Protein AF-0000000085120438 (afdb_homodimer)

Foldseek 3Di:
DAQAAADEDDPVNLLVLLLQQLVVCVVVVHQFQAEEEEPPQRVVSRVSSCVNRVHDHYHYWYKDWDQDVVPSDTAIDTDPDDAAAQDVTAYEYEGAEAAQNRSVVNVQVCCCVGRNHPHYFYEYQEYAPCRYPDDGPTYRYYDPDDYHYDYPVCLQVVLLVLLLVLQVCCCVPVVDFKDALVRSQVVSCRNHVDRSDPVSSVVSLVVCVVVVQWDDDPRMIGGDD/DAQAEADEDDPVNLLVLLLQQLVVCVVVVHQFQAEEEEPPQRVVSRVSSCVNRVHDHYHYWYKDWDQDVVPSDTAIDTDPDDAAAQDVTAYEYEGAEAAQNRSVVNVQVCCCVGRNHPHYFYEYQEYAPCRYPDDGPTYRYYDPDDYHYDYPVCLQVVLLVLLLVLQVCCCVPVVDFKDALVRSQVVSCRNHVDRSDPVSSVVSLVVCVVVVQWDDDPRMIGGDD

Sequence (450 aa):
MPRVPVKLVTWDEIVEWAYGLAKKIREDGYKPTVIIAVARGGYVPARLLCDFLGVENLLSIQSQHWVAAAQASEKAILKFPYHVDLSGHRALIVDDIVDTGETLMLAKEFVQREWKPDELKVAALQWISTVAKFKPDYYYIEVREWVWFQYPWTRLEDTMQFIKRMMEEAAREEGKREWTYDEIKKKFVEWYGVDVGDLYYREALLMLEERGIVERKDNVYVYKGMPRVPVKLVTWDEIVEWAYGLAKKIREDGYKPTVIIAVARGGYVPARLLCDFLGVENLLSIQSQHWVAAAQASEKAILKFPYHVDLSGHRALIVDDIVDTGETLMLAKEFVQREWKPDELKVAALQWISTVAKFKPDYYYIEVREWVWFQYPWTRLEDTMQFIKRMMEEAAREEGKREWTYDEIKKKFVEWYGVDVGDLYYREALLMLEERGIVERKDNVYVYKG

Solvent-accessible surface area (backbone atoms only — not comparable to full-atom values): 23636 Å² total; per-residue (Å²): 125,44,77,44,51,46,45,80,46,48,69,70,54,52,53,50,39,34,50,52,31,38,48,54,42,50,75,72,67,57,73,56,52,31,38,32,14,34,34,71,61,1,33,53,50,36,44,38,32,25,32,73,64,70,32,83,41,56,51,63,47,30,56,41,78,43,70,39,78,90,68,75,42,75,43,68,43,72,48,83,72,66,62,46,84,31,66,87,28,28,34,33,38,24,33,40,63,33,48,58,25,56,60,61,52,53,51,50,53,48,41,52,71,64,24,37,41,74,37,79,46,37,34,24,42,29,34,28,67,80,64,28,79,48,80,59,81,40,58,53,40,81,38,77,70,90,59,46,73,41,41,75,57,40,43,39,52,50,45,29,52,50,51,50,50,54,47,51,48,36,33,72,75,71,64,45,43,75,35,42,68,67,54,50,53,53,50,44,30,51,37,29,60,50,83,85,50,70,69,40,56,53,52,20,51,50,53,34,35,75,69,58,36,29,45,82,53,97,78,29,40,33,57,60,111,125,43,77,43,51,47,44,81,47,49,70,68,53,52,54,50,38,33,50,52,32,39,50,55,40,51,75,70,67,59,74,56,53,29,37,32,15,33,34,69,61,1,33,54,50,37,43,39,32,25,33,73,66,72,34,83,42,53,53,63,47,31,56,41,77,43,70,40,80,89,68,75,41,75,43,69,43,72,48,79,73,66,63,46,85,31,66,88,27,29,34,32,38,24,32,44,63,32,49,57,24,56,61,58,52,52,51,50,54,48,42,52,72,64,22,37,40,74,36,80,46,37,35,25,42,28,33,30,68,78,64,27,82,50,81,60,80,40,61,54,41,82,37,77,69,89,57,45,75,42,42,76,59,40,43,39,53,50,44,30,52,50,51,49,50,51,47,51,49,37,31,72,74,70,63,46,42,74,34,42,69,66,54,50,52,54,51,44,30,51,38,30,60,48,82,85,50,69,67,38,55,54,52,19,51,51,51,33,35,75,69,58,37,30,44,83,53,99,78,27,39,33,59,60,112

Organism: Pyrolobus fumarii (strain DSM 11204 / 1A) (NCBI:txid694429)

pLDDT: mean 95.2, std 8.47, range [50.88, 98.94]

Structure (mmCIF, N/CA/C/O backbone):
data_AF-0000000085120438-model_v1
#
loop_
_entity.id
_entity.type
_entity.pdbx_description
1 polymer Phosphoribosyltransferase
#
loop_
_atom_site.group_PDB
_atom_site.id
_atom_site.type_symbol
_atom_site.label_atom_id
_atom_site.label_alt_id
_atom_site.label_comp_id
_atom_site.label_asym_id
_atom_site.label_entity_id
_atom_site.label_seq_id
_atom_site.pdbx_PDB_ins_code
_atom_site.Cartn_x
_atom_site.Cartn_y
_atom_site.Cartn_z
_atom_site.occupancy
_atom_site.B_iso_or_equiv
_atom_site.auth_seq_id
_atom_site.auth_comp_id
_atom_site.auth_asym_id
_atom_site.auth_atom_id
_atom_site.pdbx_PDB_model_num
ATOM 1 N N . MET A 1 1 ? 19.469 -27.859 4.5 1 80.62 1 MET A N 1
ATOM 2 C CA . MET A 1 1 ? 19.359 -26.5 3.992 1 80.62 1 MET A CA 1
ATOM 3 C C . MET A 1 1 ? 18.172 -26.375 3.045 1 80.62 1 MET A C 1
ATOM 5 O O . MET A 1 1 ? 17.828 -27.328 2.342 1 80.62 1 MET A O 1
ATOM 9 N N . PRO A 1 2 ? 17.5 -25.25 3.172 1 85.62 2 PRO A N 1
ATOM 10 C CA . PRO A 1 2 ? 16.359 -25.109 2.248 1 85.62 2 PRO A CA 1
ATOM 11 C C . PRO A 1 2 ? 16.797 -25.172 0.783 1 85.62 2 PRO A C 1
ATOM 13 O O . PRO A 1 2 ? 17.891 -24.75 0.438 1 85.62 2 PRO A O 1
ATOM 16 N N . ARG A 1 3 ? 16 -25.75 0.005 1 90.19 3 ARG A N 1
ATOM 17 C CA . ARG A 1 3 ? 16.25 -25.844 -1.429 1 90.19 3 ARG A CA 1
ATOM 18 C C . ARG A 1 3 ? 16.234 -24.469 -2.084 1 90.19 3 ARG A C 1
ATOM 20 O O . ARG A 1 3 ? 17.062 -24.188 -2.959 1 90.19 3 ARG A O 1
ATOM 27 N N . VAL A 1 4 ? 15.328 -23.656 -1.679 1 93.06 4 VAL A N 1
ATOM 28 C CA . VAL A 1 4 ? 15.18 -22.266 -2.105 1 93.06 4 VAL A CA 1
ATOM 29 C C . VAL A 1 4 ? 15.18 -21.344 -0.884 1 93.06 4 VAL A C 1
ATOM 31 O O . VAL A 1 4 ? 14.219 -21.328 -0.117 1 93.06 4 VAL A O 1
ATOM 34 N N . PRO A 1 5 ? 16.203 -20.641 -0.793 1 93.88 5 PRO A N 1
ATOM 35 C CA . PRO A 1 5 ? 16.234 -19.75 0.364 1 93.88 5 PRO A CA 1
ATOM 36 C C . PRO A 1 5 ? 15.195 -18.625 0.286 1 93.88 5 PRO A C 1
ATOM 38 O O . PRO A 1 5 ? 15.133 -17.906 -0.708 1 93.88 5 PRO A O 1
ATOM 41 N N . VAL A 1 6 ? 14.359 -18.562 1.356 1 97 6 VAL A N 1
ATOM 42 C CA . VAL A 1 6 ? 13.312 -17.547 1.406 1 97 6 VAL A CA 1
ATOM 43 C C . VAL A 1 6 ? 13.438 -16.734 2.691 1 97 6 VAL A C 1
ATOM 45 O O . VAL A 1 6 ? 13.695 -17.281 3.762 1 97 6 VAL A O 1
ATOM 48 N N . LYS A 1 7 ? 13.32 -15.438 2.576 1 97.06 7 LYS A N 1
ATOM 49 C CA . LYS A 1 7 ? 13.211 -14.547 3.723 1 97.06 7 LYS A CA 1
ATOM 50 C C . LYS A 1 7 ? 11.805 -13.953 3.824 1 97.06 7 LYS A C 1
ATOM 52 O O . LYS A 1 7 ? 11.328 -13.312 2.887 1 97.06 7 LYS A O 1
ATOM 57 N N . LEU A 1 8 ? 11.156 -14.188 4.938 1 97.56 8 LEU A N 1
ATOM 58 C CA . LEU A 1 8 ? 9.883 -13.523 5.211 1 97.56 8 LEU A CA 1
ATOM 59 C C . LEU A 1 8 ? 10.102 -12.086 5.664 1 97.56 8 LEU A C 1
ATOM 61 O O . LEU A 1 8 ? 10.656 -11.852 6.742 1 97.56 8 LEU A O 1
ATOM 65 N N . VAL A 1 9 ? 9.648 -11.203 4.848 1 98.44 9 VAL A N 1
ATOM 66 C CA . VAL A 1 9 ? 9.781 -9.789 5.188 1 98.44 9 VAL A CA 1
ATOM 67 C C . VAL A 1 9 ? 8.625 -9.367 6.094 1 98.44 9 VAL A C 1
ATOM 69 O O . VAL A 1 9 ? 7.469 -9.695 5.828 1 98.44 9 VAL A O 1
ATOM 72 N N . THR A 1 10 ? 8.898 -8.688 7.191 1 98.31 10 THR A N 1
ATOM 73 C CA . THR A 1 10 ? 7.871 -8.258 8.133 1 98.31 10 THR A CA 1
ATOM 74 C C . THR A 1 10 ? 7.398 -6.844 7.812 1 98.31 10 THR A C 1
ATOM 76 O O . THR A 1 10 ? 8.094 -6.094 7.125 1 98.31 10 THR A O 1
ATOM 79 N N . TRP A 1 11 ? 6.273 -6.492 8.312 1 98.62 11 TRP A N 1
ATOM 80 C CA . TRP A 1 11 ? 5.773 -5.129 8.156 1 98.62 11 TRP A CA 1
ATOM 81 C C . TRP A 1 11 ? 6.695 -4.129 8.844 1 98.62 11 TRP A C 1
ATOM 83 O O . TRP A 1 11 ? 6.891 -3.014 8.352 1 98.62 11 TRP A O 1
ATOM 93 N N . ASP A 1 12 ? 7.254 -4.473 10 1 98.12 12 ASP A N 1
ATOM 94 C CA . ASP A 1 12 ? 8.203 -3.604 10.695 1 98.12 12 ASP A CA 1
ATOM 95 C C . ASP A 1 12 ? 9.422 -3.32 9.828 1 98.12 12 ASP A C 1
ATOM 97 O O . ASP A 1 12 ? 9.922 -2.189 9.789 1 98.12 12 ASP A O 1
ATOM 101 N N . GLU A 1 13 ? 9.898 -4.328 9.18 1 98.75 13 GLU A N 1
ATOM 102 C CA . GLU A 1 13 ? 11.016 -4.137 8.266 1 98.75 13 GLU A CA 1
ATOM 103 C C . GLU A 1 13 ? 10.641 -3.199 7.121 1 98.75 13 GLU A C 1
ATOM 105 O O . GLU A 1 13 ? 11.438 -2.344 6.727 1 98.75 13 GLU A O 1
ATOM 110 N N . ILE A 1 14 ? 9.43 -3.365 6.594 1 98.88 14 ILE A N 1
ATOM 111 C CA . ILE A 1 14 ? 8.977 -2.531 5.484 1 98.88 14 ILE A CA 1
ATOM 112 C C . ILE A 1 14 ? 8.969 -1.065 5.914 1 98.88 14 ILE A C 1
ATOM 114 O O . ILE A 1 14 ? 9.422 -0.193 5.168 1 98.88 14 ILE A O 1
ATOM 118 N N . VAL A 1 15 ? 8.469 -0.793 7.07 1 98.75 15 VAL A N 1
ATOM 119 C CA . VAL A 1 15 ? 8.43 0.57 7.59 1 98.75 15 VAL A CA 1
ATOM 120 C C . VAL A 1 15 ? 9.852 1.1 7.762 1 98.75 15 VAL A C 1
ATOM 122 O O . VAL A 1 15 ? 10.156 2.227 7.363 1 98.75 15 VAL A O 1
ATOM 125 N N . GLU A 1 16 ? 10.711 0.287 8.328 1 98.69 16 GLU A N 1
ATOM 126 C CA . GLU A 1 16 ? 12.102 0.668 8.523 1 98.69 16 GLU A CA 1
ATOM 127 C C . GLU A 1 16 ? 12.781 0.971 7.195 1 98.69 16 GLU A C 1
ATOM 129 O O . GLU A 1 16 ? 13.484 1.976 7.062 1 98.69 16 GLU A O 1
ATOM 134 N N . TRP A 1 17 ? 12.594 0.074 6.238 1 98.88 17 TRP A N 1
ATOM 135 C CA . TRP A 1 17 ? 13.227 0.241 4.934 1 98.88 17 TRP A CA 1
ATOM 136 C C . TRP A 1 17 ? 12.711 1.492 4.234 1 98.88 17 TRP A C 1
ATOM 138 O O . TRP A 1 17 ? 13.484 2.25 3.648 1 98.88 17 TRP A O 1
ATOM 148 N N . ALA A 1 18 ? 11.398 1.72 4.258 1 98.94 18 ALA A N 1
ATOM 149 C CA . ALA A 1 18 ? 10.812 2.9 3.635 1 98.94 18 ALA A CA 1
ATOM 150 C C . ALA A 1 18 ? 11.328 4.18 4.289 1 98.94 18 ALA A C 1
ATOM 152 O O . ALA A 1 18 ? 11.641 5.156 3.6 1 98.94 18 ALA A O 1
ATOM 153 N N . TYR A 1 19 ? 11.391 4.172 5.609 1 98.88 19 TYR A N 1
ATOM 154 C CA . TYR A 1 19 ? 11.922 5.324 6.332 1 98.88 19 TYR A CA 1
ATOM 155 C C . TYR A 1 19 ? 13.375 5.578 5.969 1 98.88 19 TYR A C 1
ATOM 157 O O . TYR A 1 19 ? 13.773 6.719 5.727 1 98.88 19 TYR A O 1
ATOM 165 N N . GLY A 1 20 ? 14.156 4.5 6.012 1 98.88 20 GLY A N 1
ATOM 166 C CA . GLY A 1 20 ? 15.547 4.633 5.609 1 98.88 20 GLY A CA 1
ATOM 167 C C . GLY A 1 20 ? 15.711 5.184 4.203 1 98.88 20 GLY A C 1
ATOM 168 O O . GLY A 1 20 ? 16.562 6.039 3.965 1 98.88 20 GLY A O 1
ATOM 169 N N . LEU A 1 21 ? 14.938 4.711 3.281 1 98.94 21 LEU A N 1
ATOM 170 C CA . LEU A 1 21 ? 14.969 5.18 1.901 1 98.94 21 LEU A CA 1
ATOM 171 C C . LEU A 1 21 ? 14.594 6.656 1.825 1 98.94 21 LEU A C 1
ATOM 173 O O . LEU A 1 21 ? 15.227 7.43 1.104 1 98.94 21 LEU A O 1
ATOM 177 N N . ALA A 1 22 ? 13.555 7.051 2.525 1 98.88 22 ALA A N 1
ATOM 178 C CA . ALA A 1 22 ? 13.141 8.453 2.576 1 98.88 22 ALA A CA 1
ATOM 179 C C . ALA A 1 22 ? 14.273 9.344 3.064 1 98.88 22 ALA A C 1
ATOM 181 O O . ALA A 1 22 ? 14.492 10.43 2.525 1 98.88 22 ALA A O 1
ATOM 182 N N . LYS A 1 23 ? 14.953 8.906 4.062 1 98.56 23 LYS A N 1
ATOM 183 C CA . LYS A 1 23 ? 16.078 9.664 4.602 1 98.56 23 LYS A CA 1
ATOM 184 C C . LYS A 1 23 ? 17.172 9.859 3.551 1 98.56 23 LYS A C 1
ATOM 186 O O . LYS A 1 23 ? 17.719 10.953 3.414 1 98.56 23 LYS A O 1
ATOM 191 N N . LYS A 1 24 ? 17.453 8.789 2.83 1 98.81 24 LYS A N 1
ATOM 192 C CA . LYS A 1 24 ? 18.453 8.883 1.766 1 98.81 24 LYS A CA 1
ATOM 193 C C . LYS A 1 24 ? 18.047 9.914 0.721 1 98.81 24 LYS A C 1
ATOM 195 O O . LYS A 1 24 ? 18.875 10.695 0.256 1 98.81 24 LYS A O 1
ATOM 200 N N . ILE A 1 25 ? 16.812 9.922 0.342 1 98.81 25 ILE A N 1
ATOM 201 C CA . ILE A 1 25 ? 16.297 10.844 -0.657 1 98.81 25 ILE A CA 1
ATOM 202 C C . ILE A 1 25 ? 16.406 12.281 -0.139 1 98.81 25 ILE A C 1
ATOM 204 O O . ILE A 1 25 ? 16.875 13.172 -0.85 1 98.81 25 ILE A O 1
ATOM 208 N N . ARG A 1 26 ? 16.031 12.477 1.076 1 97.56 26 ARG A N 1
ATOM 209 C CA . ARG A 1 26 ? 16.094 13.797 1.7 1 97.56 26 ARG A CA 1
ATOM 210 C C . ARG A 1 26 ? 17.531 14.297 1.781 1 97.56 26 ARG A C 1
ATOM 212 O O . ARG A 1 26 ? 17.812 15.469 1.513 1 97.56 26 ARG A O 1
ATOM 219 N N . GLU A 1 27 ? 18.391 13.453 2.221 1 97.56 27 GLU A N 1
ATOM 220 C CA . GLU A 1 27 ? 19.797 13.82 2.393 1 97.56 27 GLU A CA 1
ATOM 221 C C . GLU A 1 27 ? 20.422 14.211 1.062 1 97.56 27 GLU A C 1
ATOM 223 O O . GLU A 1 27 ? 21.344 15.031 1.026 1 97.56 27 GLU A O 1
ATOM 228 N N . ASP A 1 28 ? 19.922 13.633 0.005 1 98.12 28 ASP A N 1
ATOM 229 C CA . ASP A 1 28 ? 20.406 13.961 -1.33 1 98.12 28 ASP A CA 1
ATOM 230 C C . ASP A 1 28 ? 19.844 15.297 -1.805 1 98.12 28 ASP A C 1
ATOM 232 O O . ASP A 1 28 ? 20.281 15.836 -2.824 1 98.12 28 ASP A O 1
ATOM 236 N N . GLY A 1 29 ? 18.812 15.812 -1.116 1 97.44 29 GLY A N 1
ATOM 237 C CA . GLY A 1 29 ? 18.219 17.094 -1.446 1 97.44 29 GLY A CA 1
ATOM 238 C C . GLY A 1 29 ? 17.109 17 -2.471 1 97.44 29 GLY A C 1
ATOM 239 O O . GLY A 1 29 ? 16.594 18.016 -2.936 1 97.44 29 GLY A O 1
ATOM 240 N N . TYR A 1 30 ? 16.781 15.766 -2.914 1 98.5 30 TYR A N 1
ATOM 241 C CA . TYR A 1 30 ? 15.688 15.602 -3.859 1 98.5 30 TYR A CA 1
ATOM 242 C C . TYR A 1 30 ? 14.336 15.758 -3.164 1 98.5 30 TYR A C 1
ATOM 244 O O . TYR A 1 30 ? 14.086 15.133 -2.129 1 98.5 30 TYR A O 1
ATOM 252 N N . LYS A 1 31 ? 13.438 16.547 -3.678 1 98.06 31 LYS A N 1
ATOM 253 C CA . LYS A 1 31 ? 12.117 16.828 -3.123 1 98.06 31 LYS A CA 1
ATOM 254 C C . LYS A 1 31 ? 11.016 16.531 -4.137 1 98.06 31 LYS A C 1
ATOM 256 O O . LYS A 1 31 ? 10.469 17.438 -4.758 1 98.06 31 LYS A O 1
ATOM 261 N N . PRO A 1 32 ? 10.711 15.297 -4.215 1 98.81 32 PRO A N 1
ATOM 262 C CA . PRO A 1 32 ? 9.664 14.961 -5.18 1 98.81 32 PRO A CA 1
ATOM 263 C C . PRO A 1 32 ? 8.328 15.625 -4.852 1 98.81 32 PRO A C 1
ATOM 265 O O . PRO A 1 32 ? 7.973 15.75 -3.678 1 98.81 32 PRO A O 1
ATOM 268 N N . THR A 1 33 ? 7.574 16 -5.934 1 98.81 33 THR A N 1
ATOM 269 C CA . THR A 1 33 ? 6.238 16.562 -5.754 1 98.81 33 THR A CA 1
ATOM 270 C C . THR A 1 33 ? 5.168 15.547 -6.137 1 98.81 33 THR A C 1
ATOM 272 O O . THR A 1 33 ? 3.98 15.758 -5.875 1 98.81 33 THR A O 1
ATOM 275 N N . VAL A 1 34 ? 5.578 14.445 -6.766 1 98.88 34 VAL A N 1
ATOM 276 C CA . VAL A 1 34 ? 4.676 13.352 -7.117 1 98.88 34 VAL A CA 1
ATOM 277 C C . VAL A 1 34 ? 5.426 12.023 -7.043 1 98.88 34 VAL A C 1
ATOM 279 O O . VAL A 1 34 ? 6.59 11.938 -7.441 1 98.88 34 VAL A O 1
ATOM 282 N N . ILE A 1 35 ? 4.836 11.031 -6.453 1 98.94 35 ILE A N 1
ATOM 283 C CA . ILE A 1 35 ? 5.371 9.672 -6.402 1 98.94 35 ILE A CA 1
ATOM 284 C C . ILE A 1 35 ? 4.52 8.75 -7.273 1 98.94 35 ILE A C 1
ATOM 286 O O . ILE A 1 35 ? 3.293 8.859 -7.285 1 98.94 35 ILE A O 1
ATOM 290 N N . ILE A 1 36 ? 5.141 7.91 -8.039 1 98.94 36 ILE A N 1
ATOM 291 C CA . ILE A 1 36 ? 4.496 6.973 -8.945 1 98.94 36 ILE A CA 1
ATOM 292 C C . ILE A 1 36 ? 4.828 5.539 -8.531 1 98.94 36 ILE A C 1
ATOM 294 O O . ILE A 1 36 ? 5.988 5.125 -8.586 1 98.94 36 ILE A O 1
ATOM 298 N N . ALA A 1 37 ? 3.863 4.816 -8.148 1 98.88 37 ALA A N 1
ATOM 299 C CA . ALA A 1 37 ? 4.051 3.43 -7.734 1 98.88 37 ALA A CA 1
ATOM 300 C C . ALA A 1 37 ? 4.043 2.492 -8.938 1 98.88 37 ALA A C 1
ATOM 302 O O . ALA A 1 37 ? 3.16 2.58 -9.797 1 98.88 37 ALA A O 1
ATOM 303 N N . VAL A 1 38 ? 4.969 1.603 -9.008 1 98.38 38 VAL A N 1
ATOM 304 C CA . VAL A 1 38 ? 4.902 0.509 -9.977 1 98.38 38 VAL A CA 1
ATOM 305 C C . VAL A 1 38 ? 3.98 -0.588 -9.453 1 98.38 38 VAL A C 1
ATOM 307 O O . VAL A 1 38 ? 4.207 -1.135 -8.367 1 98.38 38 VAL A O 1
ATOM 310 N N . ALA A 1 39 ? 2.93 -0.792 -10.164 1 98.06 39 ALA A N 1
ATOM 311 C CA . ALA A 1 39 ? 2.012 -1.868 -9.805 1 98.06 39 ALA A CA 1
ATOM 312 C C . ALA A 1 39 ? 2.604 -3.232 -10.148 1 98.06 39 ALA A C 1
ATOM 314 O O . ALA A 1 39 ? 3.131 -3.43 -11.25 1 98.06 39 ALA A O 1
ATOM 315 N N . ARG A 1 40 ? 2.588 -4.125 -9.133 1 97.75 40 ARG A N 1
ATOM 316 C CA . ARG A 1 40 ? 1.819 -3.961 -7.902 1 97.75 40 ARG A CA 1
ATOM 317 C C . ARG A 1 40 ? 2.742 -3.818 -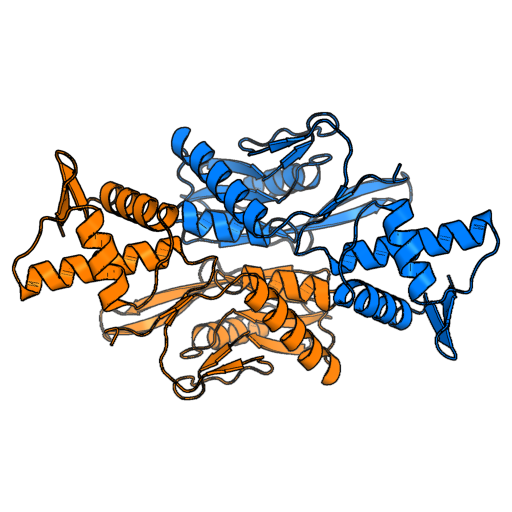6.699 1 97.75 40 ARG A C 1
ATOM 319 O O . ARG A 1 40 ? 2.295 -3.463 -5.605 1 97.75 40 ARG A O 1
ATOM 326 N N . GLY A 1 41 ? 4.039 -4.039 -6.98 1 97.81 41 GLY A N 1
ATOM 327 C CA . GLY A 1 41 ? 4.988 -4.129 -5.879 1 97.81 41 GLY A CA 1
ATOM 328 C C . GLY A 1 41 ? 5.262 -2.791 -5.219 1 97.81 41 GLY A C 1
ATOM 329 O O . GLY A 1 41 ? 5.574 -2.736 -4.027 1 97.81 41 GLY A O 1
ATOM 330 N N . GLY A 1 42 ? 5.113 -1.771 -5.914 1 98.62 42 GLY A N 1
ATOM 331 C CA . GLY A 1 42 ? 5.512 -0.456 -5.438 1 98.62 42 GLY A CA 1
ATOM 332 C C . GLY A 1 42 ? 4.438 0.232 -4.617 1 98.62 42 GLY A C 1
ATOM 333 O O . GLY A 1 42 ? 4.676 1.302 -4.051 1 98.62 42 GLY A O 1
ATOM 334 N N . TYR A 1 43 ? 3.271 -0.345 -4.453 1 98.94 43 TYR A N 1
ATOM 335 C CA . TYR A 1 43 ? 2.135 0.357 -3.867 1 98.94 43 TYR A CA 1
ATOM 336 C C . TYR A 1 43 ? 2.387 0.673 -2.396 1 98.94 43 TYR A C 1
ATOM 338 O O . TYR A 1 43 ? 2.201 1.811 -1.959 1 98.94 43 TYR A O 1
ATOM 346 N N . VAL A 1 44 ? 2.871 -0.305 -1.665 1 98.94 44 VAL A N 1
ATOM 347 C CA . VAL A 1 44 ? 3.047 -0.099 -0.231 1 98.94 44 VAL A CA 1
ATOM 348 C C . VAL A 1 44 ? 4.238 0.823 0.016 1 98.94 44 VAL A C 1
ATOM 350 O O . VAL A 1 44 ? 4.109 1.85 0.687 1 98.94 44 VAL A O 1
ATOM 353 N N . PRO A 1 45 ? 5.41 0.569 -0.623 1 98.94 45 PRO A N 1
ATOM 354 C CA . PRO A 1 45 ? 6.523 1.487 -0.359 1 98.94 45 PRO A CA 1
ATOM 355 C C . PRO A 1 45 ? 6.238 2.908 -0.838 1 98.94 45 PRO A C 1
ATOM 357 O O . PRO A 1 45 ? 6.641 3.875 -0.184 1 98.94 45 PRO A O 1
ATOM 360 N N . ALA A 1 46 ? 5.562 3.062 -1.975 1 98.94 46 ALA A N 1
ATOM 361 C CA . ALA A 1 46 ? 5.242 4.398 -2.465 1 98.94 46 ALA A CA 1
ATOM 362 C C . ALA A 1 46 ? 4.355 5.148 -1.472 1 98.94 46 ALA A C 1
ATOM 364 O O . ALA A 1 46 ? 4.586 6.328 -1.193 1 98.94 46 ALA A O 1
ATOM 365 N N . ARG A 1 47 ? 3.332 4.465 -0.943 1 98.94 47 ARG A N 1
ATOM 366 C CA . ARG A 1 47 ? 2.43 5.113 0.003 1 98.94 47 ARG A CA 1
ATOM 367 C C . ARG A 1 47 ? 3.168 5.52 1.273 1 98.94 47 ARG A C 1
ATOM 369 O O . ARG A 1 47 ? 2.941 6.609 1.808 1 98.94 47 ARG A O 1
ATOM 376 N N . LEU A 1 48 ? 4.031 4.672 1.773 1 98.94 48 LEU A N 1
ATOM 377 C CA . LEU A 1 48 ? 4.805 5 2.967 1 98.94 48 LEU A CA 1
ATOM 378 C C . LEU A 1 48 ? 5.754 6.164 2.697 1 98.94 48 LEU A C 1
ATOM 380 O O . LEU A 1 48 ? 5.926 7.039 3.549 1 98.94 48 LEU A O 1
ATOM 384 N N . LEU A 1 49 ? 6.328 6.172 1.531 1 98.94 49 LEU A N 1
ATOM 385 C CA . LEU A 1 49 ? 7.223 7.273 1.184 1 98.94 49 LEU A CA 1
ATOM 386 C C . LEU A 1 49 ? 6.465 8.594 1.124 1 98.94 49 LEU A C 1
ATOM 388 O O . LEU A 1 49 ? 7.008 9.641 1.469 1 98.94 49 LEU A O 1
ATOM 392 N N . CYS A 1 50 ? 5.23 8.57 0.627 1 98.88 50 CYS A N 1
ATOM 393 C CA . CYS A 1 50 ? 4.414 9.781 0.667 1 98.88 50 CYS A CA 1
ATOM 394 C C . CYS A 1 50 ? 4.352 10.352 2.08 1 98.88 50 CYS A C 1
ATOM 396 O O . CYS A 1 50 ? 4.477 11.562 2.273 1 98.88 50 CYS A O 1
ATOM 398 N N . ASP A 1 51 ? 4.168 9.477 3.02 1 98.75 51 ASP A N 1
ATOM 399 C CA . ASP A 1 51 ? 4.066 9.906 4.41 1 98.75 51 ASP A CA 1
ATOM 400 C C . ASP A 1 51 ? 5.391 10.477 4.91 1 98.75 51 ASP A C 1
ATOM 402 O O . ASP A 1 51 ? 5.441 11.602 5.406 1 98.75 51 ASP A O 1
ATOM 406 N N . PHE A 1 52 ? 6.453 9.805 4.656 1 98.81 52 PHE A N 1
ATOM 407 C CA . PHE A 1 52 ? 7.75 10.141 5.234 1 98.81 52 PHE A CA 1
ATOM 408 C C . PHE A 1 52 ? 8.352 11.359 4.543 1 98.81 52 PHE A C 1
ATOM 410 O O . PHE A 1 52 ? 9.125 12.109 5.145 1 98.81 52 PHE A O 1
ATOM 417 N N . LEU A 1 53 ? 7.941 11.594 3.256 1 98.62 53 LEU A N 1
ATOM 418 C CA . LEU A 1 53 ? 8.523 12.695 2.502 1 98.62 53 LEU A CA 1
ATOM 419 C C . LEU A 1 53 ? 7.551 13.867 2.418 1 98.62 53 LEU A C 1
ATOM 421 O O . LEU A 1 53 ? 7.898 14.93 1.894 1 98.62 53 LEU A O 1
ATOM 425 N N . GLY A 1 54 ? 6.316 13.68 2.879 1 97.62 54 GLY A N 1
ATOM 426 C CA . GLY A 1 54 ? 5.324 14.742 2.838 1 97.62 54 GLY A CA 1
ATOM 427 C C . GLY A 1 54 ? 4.816 15.031 1.438 1 97.62 54 GLY A C 1
ATOM 428 O O . GLY A 1 54 ? 4.605 16.188 1.071 1 97.62 54 GLY A O 1
ATOM 429 N N . VAL A 1 55 ? 4.684 13.977 0.631 1 98.31 55 VAL A N 1
ATOM 430 C CA . VAL A 1 55 ? 4.238 14.133 -0.75 1 98.31 55 VAL A CA 1
ATOM 431 C C . VAL A 1 55 ? 2.748 13.812 -0.851 1 98.31 55 VAL A C 1
ATOM 433 O O . VAL A 1 55 ? 2.299 12.766 -0.387 1 98.31 55 VAL A O 1
ATOM 436 N N . GLU A 1 56 ? 1.999 14.68 -1.454 1 97.12 56 GLU A N 1
ATOM 437 C CA . GLU A 1 56 ? 0.549 14.531 -1.531 1 97.12 56 GLU A CA 1
ATOM 438 C C . GLU A 1 56 ? 0.139 13.766 -2.787 1 97.12 56 GLU A C 1
ATOM 440 O O . GLU A 1 56 ? -0.845 13.023 -2.773 1 97.12 56 GLU A O 1
ATOM 445 N N . ASN A 1 57 ? 0.852 13.969 -3.889 1 98.5 57 ASN A N 1
ATOM 446 C CA . ASN A 1 57 ? 0.479 13.375 -5.168 1 98.5 57 ASN A CA 1
ATOM 447 C C . ASN A 1 57 ? 1.025 11.961 -5.312 1 98.5 57 ASN A C 1
ATOM 449 O O . ASN A 1 57 ? 2.232 11.742 -5.191 1 98.5 57 ASN A O 1
ATOM 453 N N . LEU A 1 58 ? 0.122 11.039 -5.535 1 98.81 58 LEU A N 1
ATOM 454 C CA . LEU A 1 58 ? 0.458 9.625 -5.664 1 98.81 58 LEU A CA 1
ATOM 455 C C . LEU A 1 58 ? -0.261 9 -6.855 1 98.81 58 LEU A C 1
ATOM 457 O O . LEU A 1 58 ? -1.493 8.992 -6.906 1 98.81 58 LEU A O 1
ATOM 461 N N . LEU A 1 59 ? 0.459 8.531 -7.82 1 98.75 59 LEU A N 1
ATOM 462 C CA . LEU A 1 59 ? -0.009 7.867 -9.031 1 98.75 59 LEU A CA 1
ATOM 463 C C . LEU A 1 59 ? 0.567 6.461 -9.141 1 98.75 59 LEU A C 1
ATOM 465 O O . LEU A 1 59 ? 1.312 6.023 -8.266 1 98.75 59 LEU A O 1
ATOM 469 N N . SER A 1 60 ? 0.141 5.742 -10.188 1 98.75 60 SER A N 1
ATOM 470 C CA . SER A 1 60 ? 0.694 4.414 -10.422 1 98.75 60 SER A CA 1
ATOM 471 C C . SER A 1 60 ? 0.819 4.121 -11.914 1 98.75 60 SER A C 1
ATOM 473 O O . SER A 1 60 ? 0.217 4.809 -12.734 1 98.75 60 SER A O 1
ATOM 475 N N . ILE A 1 61 ? 1.634 3.188 -12.188 1 98.19 61 ILE A N 1
ATOM 476 C CA . ILE A 1 61 ? 1.754 2.596 -13.516 1 98.19 61 ILE A CA 1
ATOM 477 C C . ILE A 1 61 ? 1.891 1.08 -13.391 1 98.19 61 ILE A C 1
ATOM 479 O O . ILE A 1 61 ? 2.539 0.581 -12.469 1 98.19 61 ILE A O 1
ATOM 483 N N . GLN A 1 62 ? 1.303 0.38 -14.305 1 96.69 62 GLN A N 1
ATOM 484 C CA . GLN A 1 62 ? 1.355 -1.075 -14.203 1 96.69 62 GLN A CA 1
ATOM 485 C C . GLN A 1 62 ? 2.172 -1.679 -15.344 1 96.69 62 GLN A C 1
ATOM 487 O O . GLN A 1 62 ? 1.968 -1.335 -16.5 1 96.69 62 GLN A O 1
ATOM 492 N N . SER A 1 63 ? 3.037 -2.527 -14.883 1 88.12 63 SER A N 1
ATOM 493 C CA . SER A 1 63 ? 3.809 -3.32 -15.836 1 88.12 63 SER A CA 1
ATOM 494 C C . SER A 1 63 ? 3.482 -4.805 -15.711 1 88.12 63 SER A C 1
ATOM 496 O O . SER A 1 63 ? 3.025 -5.258 -14.664 1 88.12 63 SER A O 1
ATOM 498 N N . GLN A 1 64 ? 3.609 -5.492 -16.766 1 83.75 64 GLN A N 1
ATOM 499 C CA . GLN A 1 64 ? 3.42 -6.938 -16.812 1 83.75 64 GLN A CA 1
ATOM 500 C C . GLN A 1 64 ? 4.574 -7.621 -17.531 1 83.75 64 GLN A C 1
ATOM 502 O O . GLN A 1 64 ? 5.215 -7.023 -18.391 1 83.75 64 GLN A O 1
ATOM 507 N N . HIS A 1 65 ? 4.797 -8.836 -16.969 1 78.12 65 HIS A N 1
ATOM 508 C CA . HIS A 1 65 ? 5.805 -9.648 -17.656 1 78.12 65 HIS A CA 1
ATOM 509 C C . HIS A 1 65 ? 5.152 -10.68 -18.578 1 78.12 65 HIS A C 1
ATOM 511 O O . HIS A 1 65 ? 4.152 -11.297 -18.203 1 78.12 65 HIS A O 1
ATOM 517 N N . TRP A 1 66 ? 5.477 -10.711 -19.812 1 65.38 66 TRP A N 1
ATOM 518 C CA . TRP A 1 66 ? 4.965 -11.75 -20.703 1 65.38 66 TRP A CA 1
ATOM 519 C C . TRP A 1 66 ? 6.105 -12.508 -21.375 1 65.38 66 TRP A C 1
ATOM 521 O O . TRP A 1 66 ? 7.176 -11.945 -21.609 1 65.38 66 TRP A O 1
ATOM 531 N N . VAL A 1 67 ? 5.953 -13.828 -21.328 1 56.41 67 VAL A N 1
ATOM 532 C CA . VAL A 1 67 ? 6.934 -14.695 -21.969 1 56.41 67 VAL A CA 1
ATOM 533 C C . VAL A 1 67 ? 6.707 -14.711 -23.484 1 56.41 67 VAL A C 1
ATOM 535 O O . VAL A 1 67 ? 5.613 -15.023 -23.953 1 56.41 67 VAL A O 1
ATOM 538 N N . ALA A 1 68 ? 7.668 -14.062 -24.172 1 53.66 68 ALA A N 1
ATOM 539 C CA . ALA A 1 68 ? 7.582 -14.141 -25.625 1 53.66 68 ALA A CA 1
ATOM 540 C C . ALA A 1 68 ? 7.848 -15.562 -26.125 1 53.66 68 ALA A C 1
ATOM 542 O O . ALA A 1 68 ? 8.844 -16.172 -25.75 1 53.66 68 ALA A O 1
ATOM 543 N N . ALA A 1 69 ? 6.77 -16.203 -26.594 1 53.56 69 ALA A N 1
ATOM 544 C CA . ALA A 1 69 ? 6.832 -17.562 -27.141 1 53.56 69 ALA A CA 1
ATOM 545 C C . ALA A 1 69 ? 8.133 -17.797 -27.906 1 53.56 69 ALA A C 1
ATOM 547 O O . ALA A 1 69 ? 8.773 -18.828 -27.75 1 53.56 69 ALA A O 1
ATOM 548 N N . ALA A 1 70 ? 8.391 -16.969 -28.781 1 52.72 70 ALA A N 1
ATOM 549 C CA . ALA A 1 70 ? 9.445 -17.25 -29.75 1 52.72 70 ALA A CA 1
ATOM 550 C C . ALA A 1 70 ? 10.82 -17.25 -29.078 1 52.72 70 ALA A C 1
ATOM 552 O O . ALA A 1 70 ? 11.719 -18 -29.484 1 52.72 70 ALA A O 1
ATOM 553 N N . GLN A 1 71 ? 10.961 -16.312 -28.109 1 51.12 71 GLN A N 1
ATOM 554 C CA . GLN A 1 71 ? 12.328 -16.188 -27.625 1 51.12 71 GLN A CA 1
ATOM 555 C C . GLN A 1 71 ? 12.422 -16.594 -26.156 1 51.12 71 GLN A C 1
ATOM 557 O O . GLN A 1 71 ? 13.523 -16.766 -25.625 1 51.12 71 GLN A O 1
ATOM 562 N N . ALA A 1 72 ? 11.578 -17.359 -25.641 1 56.28 72 ALA A N 1
ATOM 563 C CA . ALA A 1 72 ? 11.617 -17.844 -24.281 1 56.28 72 ALA A CA 1
ATOM 564 C C . ALA A 1 72 ? 11.953 -16.734 -23.297 1 56.28 72 ALA A C 1
ATOM 566 O O . ALA A 1 72 ? 12.273 -16.984 -22.141 1 56.28 72 ALA A O 1
ATOM 567 N N . SER A 1 73 ? 12.023 -15.383 -23.859 1 60.69 73 SER A N 1
ATOM 568 C CA . SER A 1 73 ? 12.484 -14.336 -22.953 1 60.69 73 SER A CA 1
ATOM 569 C C . SER A 1 73 ? 11.312 -13.57 -22.359 1 60.69 73 SER A C 1
ATOM 571 O O . SER A 1 73 ? 10.312 -13.32 -23.031 1 60.69 73 SER A O 1
ATOM 573 N N . GLU A 1 74 ? 11.414 -13.375 -21.109 1 67.38 74 GLU A N 1
ATOM 574 C CA . GLU A 1 74 ? 10.422 -12.562 -20.406 1 67.38 74 GLU A CA 1
ATOM 575 C C . GLU A 1 74 ? 10.633 -11.078 -20.672 1 67.38 74 GLU A C 1
ATOM 577 O O . GLU A 1 74 ? 11.758 -10.578 -20.562 1 67.38 74 GLU A O 1
ATOM 582 N N . LYS A 1 75 ? 9.664 -10.516 -21.453 1 80 75 LYS A N 1
ATOM 583 C CA . LYS A 1 75 ? 9.727 -9.078 -21.688 1 80 75 LYS A CA 1
ATOM 584 C C . LYS A 1 75 ? 8.664 -8.344 -20.891 1 80 75 LYS A C 1
ATOM 586 O O . LYS A 1 75 ? 7.531 -8.805 -20.766 1 80 75 LYS A O 1
ATOM 591 N N . ALA A 1 76 ? 9.094 -7.16 -20.312 1 85.12 76 ALA A N 1
ATOM 592 C CA . ALA A 1 76 ? 8.172 -6.305 -19.562 1 85.12 76 ALA A CA 1
ATOM 593 C C . ALA A 1 76 ? 7.383 -5.402 -20.516 1 85.12 76 ALA A C 1
ATOM 595 O O . ALA A 1 76 ? 7.945 -4.844 -21.453 1 85.12 76 ALA A O 1
ATOM 596 N N . ILE A 1 77 ? 6.043 -5.348 -20.359 1 89.56 77 ILE A N 1
ATOM 597 C CA . ILE A 1 77 ? 5.195 -4.414 -21.078 1 89.56 77 ILE A CA 1
ATOM 598 C C . ILE A 1 77 ? 4.352 -3.604 -20.094 1 89.56 77 ILE A C 1
ATOM 600 O O . ILE A 1 77 ? 4.16 -4.016 -18.953 1 89.56 77 ILE A O 1
ATOM 604 N N . LEU A 1 78 ? 3.924 -2.43 -20.609 1 92.94 78 LEU A N 1
ATOM 605 C CA . LEU A 1 78 ? 3.012 -1.639 -19.797 1 92.94 78 LEU A CA 1
ATOM 606 C C . LEU A 1 78 ? 1.564 -2.057 -20.047 1 92.94 78 LEU A C 1
ATOM 608 O O . LEU A 1 78 ? 1.136 -2.191 -21.188 1 92.94 78 LEU A O 1
ATOM 612 N N . LYS A 1 79 ? 0.966 -2.316 -19.016 1 94.19 79 LYS A N 1
ATOM 613 C CA . LYS A 1 79 ? -0.464 -2.607 -19.062 1 94.19 79 LYS A CA 1
ATOM 614 C C . LYS A 1 79 ? -1.289 -1.381 -18.688 1 94.19 79 LYS A C 1
ATOM 616 O O . LYS A 1 79 ? -0.951 -0.667 -17.75 1 94.19 79 LYS A O 1
ATOM 621 N N . PHE A 1 80 ? -2.412 -1.028 -19.438 1 95.06 80 PHE A N 1
ATOM 622 C CA . PHE A 1 80 ? -3.303 0.107 -19.219 1 95.06 80 PHE A CA 1
ATOM 623 C C . PHE A 1 80 ? -2.531 1.419 -19.281 1 95.06 80 PHE A C 1
ATOM 625 O O . PHE A 1 80 ? -2.627 2.25 -18.375 1 95.06 80 PHE A O 1
ATOM 632 N N . PRO A 1 81 ? -1.737 1.553 -20.312 1 94.25 81 PRO A N 1
ATOM 633 C CA . PRO A 1 81 ? -1.022 2.83 -20.375 1 94.25 81 PRO A CA 1
ATOM 634 C C . PRO A 1 81 ? -1.964 4.027 -20.453 1 94.25 81 PRO A C 1
ATOM 636 O O . PRO A 1 81 ? -3.004 3.955 -21.125 1 94.25 81 PRO A O 1
ATOM 639 N N . TYR A 1 82 ? -1.638 5.105 -19.75 1 96.94 82 TYR A N 1
ATOM 640 C CA . TYR A 1 82 ? -2.398 6.348 -19.797 1 96.94 82 TYR A CA 1
ATOM 641 C C . TYR A 1 82 ? -1.471 7.559 -19.75 1 96.94 82 TYR A C 1
ATOM 643 O O . TYR A 1 82 ? -0.264 7.414 -19.547 1 96.94 82 TYR A O 1
ATOM 651 N N . HIS A 1 83 ? -2.098 8.711 -20.047 1 96.5 83 HIS A N 1
ATOM 652 C CA . HIS A 1 83 ? -1.305 9.938 -20.078 1 96.5 83 HIS A CA 1
ATOM 653 C C . HIS A 1 83 ? -1.748 10.906 -18.984 1 96.5 83 HIS A C 1
ATOM 655 O O . HIS A 1 83 ? -2.947 11.094 -18.766 1 96.5 83 HIS A O 1
ATOM 661 N N . VAL A 1 84 ? -0.793 11.336 -18.266 1 97.81 84 VAL A N 1
ATOM 662 C CA . VAL A 1 84 ? -0.94 12.492 -17.391 1 97.81 84 VAL A CA 1
ATOM 663 C C . VAL A 1 84 ? 0.163 13.508 -17.672 1 97.81 84 VAL A C 1
ATOM 665 O O . VAL A 1 84 ? 1.271 13.133 -18.062 1 97.81 84 VAL A O 1
ATOM 668 N N . ASP A 1 85 ? -0.142 14.812 -17.5 1 98.12 85 ASP A N 1
ATOM 669 C CA . ASP A 1 85 ? 0.864 15.852 -17.672 1 98.12 85 ASP A CA 1
ATOM 670 C C . ASP A 1 85 ? 1.549 16.172 -16.344 1 98.12 85 ASP A C 1
ATOM 672 O O . ASP A 1 85 ? 0.936 16.766 -15.453 1 98.12 85 ASP A O 1
ATOM 676 N N . LEU A 1 86 ? 2.828 15.883 -16.25 1 98.62 86 LEU A N 1
ATOM 677 C CA . LEU A 1 86 ? 3.564 16.141 -15.016 1 98.62 86 LEU A CA 1
ATOM 678 C C . LEU A 1 86 ? 4.555 17.281 -15.203 1 98.62 86 LEU A C 1
ATOM 680 O O . LEU A 1 86 ? 5.559 17.359 -14.484 1 98.62 86 LEU A O 1
ATOM 684 N N . SER A 1 87 ? 4.293 18.078 -16.219 1 98.44 87 SER A N 1
ATOM 685 C CA . SER A 1 87 ? 5.078 19.312 -16.312 1 98.44 87 SER A CA 1
ATOM 686 C C . SER A 1 87 ? 5.035 20.094 -15 1 98.44 87 SER A C 1
ATOM 688 O O . SER A 1 87 ? 3.971 20.25 -14.406 1 98.44 87 SER A O 1
ATOM 690 N N . GLY A 1 88 ? 6.152 20.531 -14.508 1 98.44 88 GLY A N 1
ATOM 691 C CA . GLY A 1 88 ? 6.211 21.281 -13.266 1 98.44 88 GLY A CA 1
ATOM 692 C C . GLY A 1 88 ? 6.422 20.406 -12.047 1 98.44 88 GLY A C 1
ATOM 693 O O . GLY A 1 88 ? 6.562 20.906 -10.93 1 98.44 88 GLY A O 1
ATOM 694 N N . HIS A 1 89 ? 6.5 19.125 -12.258 1 98.81 89 HIS A N 1
ATOM 695 C CA . HIS A 1 89 ? 6.625 18.203 -11.133 1 98.81 89 HIS A CA 1
ATOM 696 C C . HIS A 1 89 ? 7.988 17.516 -11.125 1 98.81 89 HIS A C 1
ATOM 698 O O . HIS A 1 89 ? 8.578 17.297 -12.188 1 98.81 89 HIS A O 1
ATOM 704 N N . ARG A 1 90 ? 8.516 17.234 -9.977 1 98.88 90 ARG A N 1
ATOM 705 C CA . ARG A 1 90 ? 9.594 16.297 -9.727 1 98.88 90 ARG A CA 1
ATOM 706 C C . ARG A 1 90 ? 9.047 14.93 -9.328 1 98.88 90 ARG A C 1
ATOM 708 O O . ARG A 1 90 ? 8.43 14.789 -8.266 1 98.88 90 ARG A O 1
ATOM 715 N N . ALA A 1 91 ? 9.312 13.977 -10.18 1 98.94 91 ALA A N 1
ATOM 716 C CA . ALA A 1 91 ? 8.648 12.688 -10.008 1 98.94 91 ALA A CA 1
ATOM 717 C C . ALA A 1 91 ? 9.617 11.641 -9.461 1 98.94 91 ALA A C 1
ATOM 719 O O . ALA A 1 91 ? 10.805 11.656 -9.789 1 98.94 91 ALA A O 1
ATOM 720 N N . LEU A 1 92 ? 9.109 10.797 -8.641 1 98.94 92 LEU A N 1
ATOM 721 C CA . LEU A 1 92 ? 9.828 9.648 -8.102 1 98.94 92 LEU A CA 1
ATOM 722 C C . LEU A 1 92 ? 9.055 8.359 -8.383 1 98.94 92 LEU A C 1
ATOM 724 O O . LEU A 1 92 ? 7.961 8.156 -7.852 1 98.94 92 LEU A O 1
ATOM 728 N N . ILE A 1 93 ? 9.594 7.48 -9.203 1 98.94 93 ILE A N 1
ATOM 729 C CA . ILE A 1 93 ? 9.016 6.156 -9.43 1 98.94 93 ILE A CA 1
ATOM 730 C C . ILE A 1 93 ? 9.523 5.188 -8.359 1 98.94 93 ILE A C 1
ATOM 732 O O . ILE A 1 93 ? 10.719 5.152 -8.062 1 98.94 93 ILE A O 1
ATOM 736 N N . VAL A 1 94 ? 8.617 4.359 -7.816 1 98.94 94 VAL A N 1
ATOM 737 C CA . VAL A 1 94 ? 8.984 3.531 -6.672 1 98.94 94 VAL A CA 1
ATOM 738 C C . VAL A 1 94 ? 8.531 2.092 -6.906 1 98.94 94 VAL A C 1
ATOM 740 O O . VAL A 1 94 ? 7.402 1.853 -7.348 1 98.94 94 VAL A O 1
ATOM 743 N N . ASP A 1 95 ? 9.367 1.146 -6.668 1 98.38 95 ASP A N 1
ATOM 744 C CA . ASP A 1 95 ? 9.07 -0.282 -6.613 1 98.38 95 ASP A CA 1
ATOM 745 C C . ASP A 1 95 ? 9.594 -0.902 -5.32 1 98.38 95 ASP A C 1
ATOM 747 O O . ASP A 1 95 ? 10.281 -0.238 -4.539 1 98.38 95 ASP A O 1
ATOM 751 N N . ASP A 1 96 ? 9.227 -2.139 -5.062 1 98.38 96 ASP A N 1
ATOM 752 C CA . ASP A 1 96 ? 9.734 -2.783 -3.854 1 98.38 96 ASP A CA 1
ATOM 753 C C . ASP A 1 96 ? 11.141 -3.34 -4.074 1 98.38 96 ASP A C 1
ATOM 755 O O . ASP A 1 96 ? 12 -3.232 -3.199 1 98.38 96 ASP A O 1
ATOM 759 N N . ILE A 1 97 ? 11.383 -3.922 -5.297 1 97.38 97 ILE A N 1
ATOM 760 C CA . ILE A 1 97 ? 12.672 -4.574 -5.508 1 97.38 97 ILE A CA 1
ATOM 761 C C . ILE A 1 97 ? 13.07 -4.461 -6.977 1 97.38 97 ILE A C 1
ATOM 763 O O . ILE A 1 97 ? 12.234 -4.602 -7.871 1 97.38 97 ILE A O 1
ATOM 767 N N . VAL A 1 98 ? 14.352 -4.125 -7.195 1 96.69 98 VAL A N 1
ATOM 768 C CA . VAL A 1 98 ? 14.961 -4.176 -8.523 1 96.69 98 VAL A CA 1
ATOM 769 C C . VAL A 1 98 ? 15.719 -5.488 -8.688 1 96.69 98 VAL A C 1
ATOM 771 O O . VAL A 1 98 ? 16.828 -5.641 -8.18 1 96.69 98 VAL A O 1
ATOM 774 N N . ASP A 1 99 ? 15.133 -6.355 -9.375 1 93.44 99 ASP A N 1
ATOM 775 C CA . ASP A 1 99 ? 15.812 -7.602 -9.719 1 93.44 99 ASP A CA 1
ATOM 776 C C . ASP A 1 99 ? 16.625 -7.449 -11 1 93.44 99 ASP A C 1
ATOM 778 O O . ASP A 1 99 ? 17.766 -6.988 -10.961 1 93.44 99 ASP A O 1
ATOM 782 N N . THR A 1 100 ? 15.906 -7.664 -12.211 1 90.88 100 THR A N 1
ATOM 783 C CA . THR A 1 100 ? 16.594 -7.395 -13.469 1 90.88 100 THR A CA 1
ATOM 784 C C . THR A 1 100 ? 16.562 -5.906 -13.805 1 90.88 100 THR A C 1
ATOM 786 O O . THR A 1 100 ? 17.422 -5.402 -14.516 1 90.88 100 THR A O 1
ATOM 789 N N . GLY A 1 101 ? 15.57 -5.277 -13.344 1 93.25 101 GLY A N 1
ATOM 790 C CA . GLY A 1 101 ? 15.43 -3.848 -13.562 1 93.25 101 GLY A CA 1
ATOM 791 C C . GLY A 1 101 ? 14.617 -3.506 -14.797 1 93.25 101 GLY A C 1
ATOM 792 O O . GLY A 1 101 ? 14.352 -2.334 -15.07 1 93.25 101 GLY A O 1
ATOM 793 N N . GLU A 1 102 ? 14.102 -4.445 -15.477 1 92.06 102 GLU A N 1
ATOM 794 C CA . GLU A 1 102 ? 13.383 -4.242 -16.734 1 92.06 102 GLU A CA 1
ATOM 795 C C . GLU A 1 102 ? 12.094 -3.463 -16.516 1 92.06 102 GLU A C 1
ATOM 797 O O . GLU A 1 102 ? 11.742 -2.592 -17.312 1 92.06 102 GLU A O 1
ATOM 802 N N . THR A 1 103 ? 11.383 -3.779 -15.438 1 93.75 103 THR A N 1
ATOM 803 C CA . THR A 1 103 ? 10.133 -3.102 -15.117 1 93.75 103 THR A CA 1
ATOM 804 C C . THR A 1 103 ? 10.367 -1.612 -14.883 1 93.75 103 THR A C 1
ATOM 806 O O . THR A 1 103 ? 9.695 -0.771 -15.484 1 93.75 103 THR A O 1
ATOM 809 N N . LEU A 1 104 ? 11.32 -1.275 -14.117 1 94.81 104 LEU A N 1
ATOM 810 C CA . LEU A 1 104 ? 11.594 0.11 -13.75 1 94.81 104 LEU A CA 1
ATOM 811 C C . LEU A 1 104 ? 12.102 0.901 -14.945 1 94.81 104 LEU A C 1
ATOM 813 O O . LEU A 1 104 ? 11.773 2.076 -15.109 1 94.81 104 LEU A O 1
ATOM 817 N N . MET A 1 105 ? 12.922 0.261 -15.719 1 94.56 105 MET A N 1
ATOM 818 C CA . MET A 1 105 ? 13.438 0.926 -16.906 1 94.56 105 MET A CA 1
ATOM 819 C C . MET A 1 105 ? 12.305 1.282 -17.859 1 94.56 105 MET A C 1
ATOM 821 O O . MET A 1 105 ? 12.258 2.395 -18.391 1 94.56 105 MET A O 1
ATOM 825 N N . LEU A 1 106 ? 11.453 0.331 -18.062 1 95 106 LEU A N 1
ATOM 826 C CA . LEU A 1 106 ? 10.297 0.545 -18.938 1 95 106 LEU A CA 1
ATOM 827 C C . LEU A 1 106 ? 9.43 1.688 -18.406 1 95 106 LEU A C 1
ATOM 829 O O . LEU A 1 106 ? 9.016 2.559 -19.172 1 95 106 LEU A O 1
ATOM 833 N N . ALA A 1 107 ? 9.148 1.702 -17.125 1 96.88 107 ALA A N 1
ATOM 834 C CA . ALA A 1 107 ? 8.336 2.742 -16.5 1 96.88 107 ALA A CA 1
ATOM 835 C C . ALA A 1 107 ? 9 4.109 -16.625 1 96.88 107 ALA A C 1
ATOM 837 O O . ALA A 1 107 ? 8.344 5.098 -16.969 1 96.88 107 ALA A O 1
ATOM 838 N N . LYS A 1 108 ? 10.266 4.109 -16.344 1 97.62 108 LYS A N 1
ATOM 839 C CA . LYS A 1 108 ? 11.031 5.352 -16.406 1 97.62 108 LYS A CA 1
ATOM 840 C C . LYS A 1 108 ? 10.969 5.969 -17.797 1 97.62 108 LYS A C 1
ATOM 842 O O . LYS A 1 108 ? 10.703 7.164 -17.938 1 97.62 108 LYS A O 1
ATOM 847 N N . GLU A 1 109 ? 11.234 5.152 -18.781 1 97.19 109 GLU A N 1
ATOM 848 C CA . GLU A 1 109 ? 11.227 5.629 -20.156 1 97.19 109 GLU A CA 1
ATOM 849 C C . GLU A 1 109 ? 9.852 6.148 -20.562 1 97.19 109 GLU A C 1
ATOM 851 O O . GLU A 1 109 ? 9.734 7.207 -21.188 1 97.19 109 GLU A O 1
ATOM 856 N N . PHE A 1 110 ? 8.828 5.422 -20.234 1 97.81 110 PHE A N 1
ATOM 857 C CA . PHE A 1 110 ? 7.457 5.801 -20.578 1 97.81 110 PHE A CA 1
ATOM 858 C C . PHE A 1 110 ? 7.078 7.117 -19.922 1 97.81 110 PHE A C 1
ATOM 860 O O . PHE A 1 110 ? 6.555 8.023 -20.578 1 97.81 110 PHE A O 1
ATOM 867 N N . VAL A 1 111 ? 7.367 7.277 -18.609 1 98.44 111 VAL A N 1
ATOM 868 C CA . VAL A 1 111 ? 6.988 8.461 -17.844 1 98.44 111 VAL A CA 1
ATOM 869 C C . VAL A 1 111 ? 7.754 9.68 -18.359 1 98.44 111 VAL A C 1
ATOM 871 O O . VAL A 1 111 ? 7.18 10.758 -18.516 1 98.44 111 VAL A O 1
ATOM 874 N N . GLN A 1 112 ? 8.992 9.438 -18.594 1 98.38 112 GLN A N 1
ATOM 875 C CA . GLN A 1 112 ? 9.797 10.531 -19.125 1 98.38 112 GLN A CA 1
ATOM 876 C C . GLN A 1 112 ? 9.25 11.031 -20.469 1 98.38 112 GLN A C 1
ATOM 878 O O . GLN A 1 112 ? 9.133 12.242 -20.672 1 98.38 112 GLN A O 1
ATOM 883 N N . ARG A 1 113 ? 8.906 10.133 -21.297 1 98.06 113 ARG A N 1
ATOM 884 C CA . ARG A 1 113 ? 8.5 10.461 -22.656 1 98.06 113 ARG A CA 1
ATOM 885 C C . ARG A 1 113 ? 7.07 10.992 -22.688 1 98.06 113 ARG A C 1
ATOM 887 O O . ARG A 1 113 ? 6.777 11.961 -23.391 1 98.06 113 ARG A O 1
ATOM 894 N N . GLU A 1 114 ? 6.203 10.352 -21.938 1 97.94 114 GLU A N 1
ATOM 895 C CA . GLU A 1 114 ? 4.773 10.578 -22.125 1 97.94 114 GLU A CA 1
ATOM 896 C C . GLU A 1 114 ? 4.238 11.562 -21.078 1 97.94 114 GLU A C 1
ATOM 898 O O . GLU A 1 114 ? 3.324 12.336 -21.375 1 97.94 114 GLU A O 1
ATOM 903 N N . TRP A 1 115 ? 4.75 11.453 -19.844 1 98.62 115 TRP A N 1
ATOM 904 C CA . TRP A 1 115 ? 4.203 12.297 -18.781 1 98.62 115 TRP A CA 1
ATOM 905 C C . TRP A 1 115 ? 5.055 13.547 -18.594 1 98.62 115 TRP A C 1
ATOM 907 O O . TRP A 1 115 ? 4.598 14.531 -18 1 98.62 115 TRP A O 1
ATOM 917 N N . LYS A 1 116 ? 6.344 13.586 -18.891 1 98.5 116 LYS A N 1
ATOM 918 C CA . LYS A 1 116 ? 7.266 14.703 -19.062 1 98.5 116 LYS A CA 1
ATOM 919 C C . LYS A 1 116 ? 7.434 15.484 -17.766 1 98.5 116 LYS A C 1
ATOM 921 O O . LYS A 1 116 ? 7.289 16.703 -17.734 1 98.5 116 LYS A O 1
ATOM 926 N N . PRO A 1 117 ? 7.746 14.836 -16.672 1 98.81 117 PRO A N 1
ATOM 927 C CA . PRO A 1 117 ? 8.117 15.594 -15.477 1 98.81 117 PRO A CA 1
ATOM 928 C C . PRO A 1 117 ? 9.391 16.406 -15.664 1 98.81 117 PRO A C 1
ATOM 930 O O . PRO A 1 117 ? 10.211 16.094 -16.531 1 98.81 117 PRO A O 1
ATOM 933 N N . ASP A 1 118 ? 9.57 17.469 -14.844 1 98.81 118 ASP A N 1
ATOM 934 C CA . ASP A 1 118 ? 10.773 18.297 -14.906 1 98.81 118 ASP A CA 1
ATOM 935 C C . ASP A 1 118 ? 12 17.5 -14.484 1 98.81 118 ASP A C 1
ATOM 937 O O . ASP A 1 118 ? 13.102 17.719 -15 1 98.81 118 ASP A O 1
ATOM 941 N N . GLU A 1 119 ? 11.82 16.672 -13.523 1 98.75 119 GLU A N 1
ATOM 942 C CA . GLU A 1 119 ? 12.82 15.742 -13.023 1 98.75 119 GLU A CA 1
ATOM 943 C C . GLU A 1 119 ? 12.203 14.375 -12.75 1 98.75 119 GLU A C 1
ATOM 945 O O . GLU A 1 119 ? 11.031 14.281 -12.367 1 98.75 119 GLU A O 1
ATOM 950 N N . LEU A 1 120 ? 13.031 13.398 -12.992 1 98.81 120 LEU A N 1
ATOM 951 C CA . LEU A 1 120 ? 12.562 12.031 -12.781 1 98.81 120 LEU A CA 1
ATOM 952 C C . LEU A 1 120 ? 13.656 11.18 -12.141 1 98.81 120 LEU A C 1
ATOM 954 O O . LEU A 1 120 ? 14.766 11.094 -12.664 1 98.81 120 LEU A O 1
ATOM 958 N N . LYS A 1 121 ? 13.328 10.617 -10.984 1 98.81 121 LYS A N 1
ATOM 959 C CA . LYS A 1 121 ? 14.203 9.664 -10.305 1 98.81 121 LYS A CA 1
ATOM 960 C C . LYS A 1 121 ? 13.469 8.352 -10.023 1 98.81 121 LYS A C 1
ATOM 962 O O . LYS A 1 121 ? 12.234 8.305 -10.062 1 98.81 121 LYS A O 1
ATOM 967 N N . VAL A 1 122 ? 14.266 7.336 -9.812 1 98.75 122 VAL A N 1
ATOM 968 C CA . VAL A 1 122 ? 13.727 6.004 -9.562 1 98.75 122 VAL A CA 1
ATOM 969 C C . VAL A 1 122 ? 14.281 5.465 -8.242 1 98.75 122 VAL A C 1
ATOM 971 O O . VAL A 1 122 ? 15.453 5.66 -7.93 1 98.75 122 VAL A O 1
ATOM 974 N N . ALA A 1 123 ? 13.359 4.828 -7.453 1 98.88 123 ALA A N 1
ATOM 975 C CA . ALA A 1 123 ? 13.766 4.293 -6.156 1 98.88 123 ALA A CA 1
ATOM 976 C C . ALA A 1 123 ? 13.172 2.906 -5.93 1 98.88 123 ALA A C 1
ATOM 978 O O . ALA A 1 123 ? 12.156 2.553 -6.531 1 98.88 123 ALA A O 1
ATOM 979 N N . ALA A 1 124 ? 13.781 2.148 -5.086 1 98.88 124 ALA A N 1
ATOM 980 C CA . ALA A 1 124 ? 13.281 0.856 -4.625 1 98.88 124 ALA A CA 1
ATOM 981 C C . ALA A 1 124 ? 13.766 0.555 -3.211 1 98.88 124 ALA A C 1
ATOM 983 O O . ALA A 1 124 ? 14.773 1.105 -2.764 1 98.88 124 ALA A O 1
ATOM 984 N N . LEU A 1 125 ? 13.102 -0.323 -2.49 1 98.88 125 LEU A N 1
ATOM 985 C CA . LEU A 1 125 ? 13.57 -0.742 -1.177 1 98.88 125 LEU A CA 1
ATOM 986 C C . LEU A 1 125 ? 14.852 -1.568 -1.299 1 98.88 125 LEU A C 1
ATOM 988 O O . LEU A 1 125 ? 15.797 -1.366 -0.54 1 98.88 125 LEU A O 1
ATOM 992 N N . GLN A 1 126 ? 14.82 -2.455 -2.293 1 98.62 126 GLN A N 1
ATOM 993 C CA . GLN A 1 126 ? 15.969 -3.346 -2.465 1 98.62 126 GLN A CA 1
ATOM 994 C C . GLN A 1 126 ? 16.484 -3.307 -3.9 1 98.62 126 GLN A C 1
ATOM 996 O O . GLN A 1 126 ? 15.703 -3.16 -4.844 1 98.62 126 GLN A O 1
ATOM 1001 N N . TRP A 1 127 ? 17.75 -3.463 -3.979 1 98.25 127 TRP A N 1
ATOM 1002 C CA . TRP A 1 127 ? 18.469 -3.566 -5.25 1 98.25 127 TRP A CA 1
ATOM 1003 C C . TRP A 1 127 ? 19.359 -4.805 -5.277 1 98.25 127 TRP A C 1
ATOM 1005 O O . TRP A 1 127 ? 20.266 -4.945 -4.461 1 98.25 127 TRP A O 1
ATOM 1015 N N . ILE A 1 128 ? 19.016 -5.719 -6.184 1 97.12 128 ILE A N 1
ATOM 1016 C CA . ILE A 1 128 ? 19.875 -6.887 -6.355 1 97.12 128 ILE A CA 1
ATOM 1017 C C . ILE A 1 128 ? 21 -6.562 -7.344 1 97.12 128 ILE A C 1
ATOM 1019 O O . ILE A 1 128 ? 20.859 -6.801 -8.547 1 97.12 128 ILE A O 1
ATOM 1023 N N . SER A 1 129 ? 22.094 -6.293 -6.852 1 96.56 129 SER A N 1
ATOM 1024 C CA . SER A 1 129 ? 23.156 -5.668 -7.641 1 96.56 129 SER A CA 1
ATOM 1025 C C . SER A 1 129 ? 23.828 -6.688 -8.547 1 96.56 129 SER A C 1
ATOM 1027 O O . SER A 1 129 ? 24.406 -6.32 -9.578 1 96.56 129 SER A O 1
ATOM 1029 N N . THR A 1 130 ? 23.734 -7.922 -8.258 1 95.5 130 THR A N 1
ATOM 1030 C CA . THR A 1 130 ? 24.469 -8.945 -8.992 1 95.5 130 THR A CA 1
ATOM 1031 C C . THR A 1 130 ? 23.734 -9.344 -10.258 1 95.5 130 THR A C 1
ATOM 1033 O O . THR A 1 130 ? 24.312 -9.953 -11.164 1 95.5 130 THR A O 1
ATOM 1036 N N . VAL A 1 131 ? 22.469 -8.938 -10.367 1 92.69 131 VAL A N 1
ATOM 1037 C CA . VAL A 1 131 ? 21.672 -9.406 -11.492 1 92.69 131 VAL A CA 1
ATOM 1038 C C . VAL A 1 131 ? 21.094 -8.211 -12.25 1 92.69 131 VAL A C 1
ATOM 1040 O O . VAL A 1 131 ? 20.891 -8.289 -13.469 1 92.69 131 VAL A O 1
ATOM 1043 N N . ALA A 1 132 ? 20.906 -7.148 -11.594 1 92.94 132 ALA A N 1
ATOM 1044 C CA . ALA A 1 132 ? 20.203 -6.004 -12.156 1 92.94 132 ALA A CA 1
ATOM 1045 C C . ALA A 1 132 ? 21.031 -5.324 -13.234 1 92.94 132 ALA A C 1
ATOM 1047 O O . ALA A 1 132 ? 22.25 -5.156 -13.086 1 92.94 132 ALA A O 1
ATOM 1048 N N . LYS A 1 133 ? 20.375 -4.957 -14.273 1 91.06 133 LYS A N 1
ATOM 1049 C CA . LYS A 1 133 ? 20.984 -4.203 -15.359 1 91.06 133 LYS A CA 1
ATOM 1050 C C . LYS A 1 133 ? 20.766 -2.703 -15.188 1 91.06 133 LYS A C 1
ATOM 1052 O O . LYS A 1 133 ? 21.266 -1.897 -15.969 1 91.06 133 LYS A O 1
ATOM 1057 N N . PHE A 1 134 ? 19.969 -2.426 -14.227 1 92.19 134 PHE A N 1
ATOM 1058 C CA . PHE A 1 134 ? 19.594 -1.046 -13.938 1 92.19 134 PHE A CA 1
ATOM 1059 C C . PHE A 1 134 ? 19.766 -0.738 -12.453 1 92.19 134 PHE A C 1
ATOM 1061 O O . PHE A 1 134 ? 19.281 -1.487 -11.602 1 92.19 134 PHE A O 1
ATOM 1068 N N . LYS A 1 135 ? 20.562 0.239 -12.164 1 96.62 135 LYS A N 1
ATOM 1069 C CA . LYS A 1 135 ? 20.672 0.712 -10.781 1 96.62 135 LYS A CA 1
ATOM 1070 C C . LYS A 1 135 ? 19.734 1.888 -10.523 1 96.62 135 LYS A C 1
ATOM 1072 O O . LYS A 1 135 ? 19.828 2.916 -11.195 1 96.62 135 LYS A O 1
ATOM 1077 N N . PRO A 1 136 ? 18.891 1.815 -9.562 1 98.5 136 PRO A N 1
ATOM 1078 C CA . PRO A 1 136 ? 18.016 2.957 -9.273 1 98.5 136 PRO A CA 1
ATOM 1079 C C . PRO A 1 136 ? 18.766 4.145 -8.688 1 98.5 136 PRO A C 1
ATOM 1081 O O . PRO A 1 136 ? 19.891 3.98 -8.18 1 98.5 136 PRO A O 1
ATOM 1084 N N . ASP A 1 137 ? 18.203 5.324 -8.82 1 98.69 137 ASP A N 1
ATOM 1085 C CA . ASP A 1 137 ? 18.812 6.5 -8.219 1 98.69 137 ASP A CA 1
ATOM 1086 C C . ASP A 1 137 ? 18.938 6.348 -6.703 1 98.69 137 ASP A C 1
ATOM 1088 O O . ASP A 1 137 ? 19.906 6.805 -6.102 1 98.69 137 ASP A O 1
ATOM 1092 N N . TYR A 1 138 ? 17.922 5.684 -6.074 1 98.88 138 TYR A N 1
ATOM 1093 C CA . TYR A 1 138 ? 17.906 5.461 -4.633 1 98.88 138 TYR A CA 1
ATOM 1094 C C . TYR A 1 138 ? 17.5 4.035 -4.301 1 98.88 138 TYR A C 1
ATOM 1096 O O . TYR A 1 138 ? 16.609 3.475 -4.945 1 98.88 138 TYR A O 1
ATOM 1104 N N . TYR A 1 139 ? 18.125 3.449 -3.357 1 98.88 139 TYR A N 1
ATOM 1105 C CA . TYR A 1 139 ? 17.75 2.188 -2.729 1 98.88 139 TYR A CA 1
ATOM 1106 C C . TYR A 1 139 ? 18.156 2.168 -1.259 1 98.88 139 TYR A C 1
ATOM 1108 O O . TYR A 1 139 ? 19.031 2.926 -0.839 1 98.88 139 TYR A O 1
ATOM 1116 N N . TYR A 1 140 ? 17.531 1.287 -0.499 1 98.88 140 TYR A N 1
ATOM 1117 C CA . TYR A 1 140 ? 17.906 1.213 0.911 1 98.88 140 TYR A CA 1
ATOM 1118 C C . TYR A 1 140 ? 18.812 0.019 1.176 1 98.88 140 TYR A C 1
ATOM 1120 O O . TYR A 1 140 ? 19.844 0.15 1.85 1 98.88 140 TYR A O 1
ATOM 1128 N N . ILE A 1 141 ? 18.516 -1.158 0.634 1 98.62 141 ILE A N 1
ATOM 1129 C CA . ILE A 1 141 ? 19.281 -2.377 0.875 1 98.62 141 ILE A CA 1
ATOM 1130 C C . ILE A 1 141 ? 19.875 -2.881 -0.438 1 98.62 141 ILE A C 1
ATOM 1132 O O . ILE A 1 141 ? 19.141 -3.078 -1.418 1 98.62 141 ILE A O 1
ATOM 1136 N N . GLU A 1 142 ? 21.109 -3.064 -0.439 1 98.44 142 GLU A N 1
ATOM 1137 C CA . GLU A 1 142 ? 21.766 -3.809 -1.515 1 98.44 142 GLU A CA 1
ATOM 1138 C C . GLU A 1 142 ? 21.797 -5.305 -1.212 1 98.44 142 GLU A C 1
ATOM 1140 O O . GLU A 1 142 ? 22.266 -5.719 -0.15 1 98.44 142 GLU A O 1
ATOM 1145 N N . VAL A 1 143 ? 21.25 -6.062 -2.123 1 97.62 143 VAL A N 1
ATOM 1146 C CA . VAL A 1 143 ? 21.219 -7.512 -1.969 1 97.62 143 VAL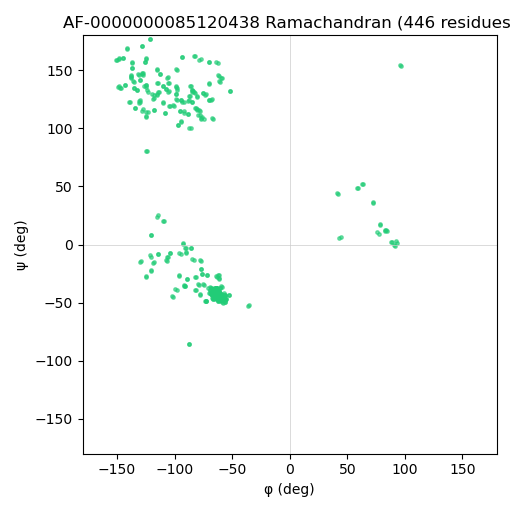 A CA 1
ATOM 1147 C C . VAL A 1 143 ? 22.203 -8.156 -2.939 1 97.62 143 VAL A C 1
ATOM 1149 O O . VAL A 1 143 ? 22.188 -7.867 -4.141 1 97.62 143 VAL A O 1
ATOM 1152 N N . ARG A 1 144 ? 23.016 -9.102 -2.48 1 96.12 144 ARG A N 1
ATOM 1153 C CA . ARG A 1 144 ? 24.031 -9.719 -3.336 1 96.12 144 ARG A CA 1
ATOM 1154 C C . ARG A 1 144 ? 23.797 -11.227 -3.443 1 96.12 144 ARG A C 1
ATOM 1156 O O . ARG A 1 144 ? 24.281 -11.867 -4.379 1 96.12 144 ARG A O 1
ATOM 1163 N N . GLU A 1 145 ? 23.109 -11.703 -2.445 1 91.62 145 GLU A N 1
ATOM 1164 C CA . GLU A 1 145 ? 22.828 -13.133 -2.455 1 91.62 145 GLU A CA 1
ATOM 1165 C C . GLU A 1 145 ? 21.422 -13.414 -2.992 1 91.62 145 GLU A C 1
ATOM 1167 O O . GLU A 1 145 ? 20.547 -12.555 -2.938 1 91.62 145 GLU A O 1
ATOM 1172 N N . TRP A 1 146 ? 21.422 -14.523 -3.545 1 86.31 146 TRP A N 1
ATOM 1173 C CA . TRP A 1 146 ? 20.109 -14.906 -4.059 1 86.31 146 TRP A CA 1
ATOM 1174 C C . TRP A 1 146 ? 19.203 -15.398 -2.936 1 86.31 146 TRP A C 1
ATOM 1176 O O . TRP A 1 146 ? 19.5 -16.406 -2.297 1 86.31 146 TRP A O 1
ATOM 1186 N N . VAL A 1 147 ? 18.266 -14.773 -2.592 1 94.25 147 VAL A N 1
ATOM 1187 C CA . VAL A 1 147 ? 17.219 -15.094 -1.634 1 94.25 147 VAL A CA 1
ATOM 1188 C C . VAL A 1 147 ? 15.883 -14.539 -2.129 1 94.25 147 VAL A C 1
ATOM 1190 O O . VAL A 1 147 ? 15.828 -13.445 -2.693 1 94.25 147 VAL A O 1
ATOM 1193 N N . TRP A 1 148 ? 14.867 -15.352 -1.978 1 95.56 148 TRP A N 1
ATOM 1194 C CA . TRP A 1 148 ? 13.539 -14.852 -2.309 1 95.56 148 TRP A CA 1
ATOM 1195 C C . TRP A 1 148 ? 12.953 -14.047 -1.154 1 95.56 148 TRP A C 1
ATOM 1197 O O . TRP A 1 148 ? 12.688 -14.586 -0.079 1 95.56 148 TRP A O 1
ATOM 1207 N N . PHE A 1 149 ? 12.734 -12.836 -1.418 1 97.19 149 PHE A N 1
ATOM 1208 C CA . PHE A 1 149 ? 12.078 -12.008 -0.417 1 97.19 149 PHE A CA 1
ATOM 1209 C C . PHE A 1 149 ? 10.562 -12.086 -0.563 1 97.19 149 PHE A C 1
ATOM 1211 O O . PHE A 1 149 ? 10 -11.609 -1.552 1 97.19 149 PHE A O 1
ATOM 1218 N N . GLN A 1 150 ? 9.961 -12.648 0.359 1 97.88 150 GLN A N 1
ATOM 1219 C CA . GLN A 1 150 ? 8.508 -12.719 0.365 1 97.88 150 GLN A CA 1
ATOM 1220 C C . GLN A 1 150 ? 7.902 -11.578 1.173 1 97.88 150 GLN A C 1
ATOM 1222 O O . GLN A 1 150 ? 7.898 -11.617 2.404 1 97.88 150 GLN A O 1
ATOM 1227 N N . TYR A 1 151 ? 7.367 -10.641 0.456 1 98.5 151 TYR A N 1
ATOM 1228 C CA . TYR A 1 151 ? 6.777 -9.469 1.089 1 98.5 151 TYR A CA 1
ATOM 1229 C C . TYR A 1 151 ? 5.406 -9.789 1.67 1 98.5 151 TYR A C 1
ATOM 1231 O O . TYR A 1 151 ? 4.746 -10.734 1.228 1 98.5 151 TYR A O 1
ATOM 1239 N N . PRO A 1 152 ? 4.953 -8.945 2.633 1 98.31 152 PRO A N 1
ATOM 1240 C CA . PRO A 1 152 ? 3.637 -9.203 3.225 1 98.31 152 PRO A CA 1
ATOM 1241 C C . PRO A 1 152 ? 2.504 -9.117 2.205 1 98.31 152 PRO A C 1
ATOM 1243 O O . PRO A 1 152 ? 1.496 -9.82 2.338 1 98.31 152 PRO A O 1
ATOM 1246 N N . TRP A 1 153 ? 2.666 -8.367 1.138 1 98.69 153 TRP A N 1
ATOM 1247 C CA . TRP A 1 153 ? 1.59 -8.156 0.175 1 98.69 153 TRP A CA 1
ATOM 1248 C C . TRP A 1 153 ? 1.664 -9.18 -0.956 1 98.69 153 TRP A C 1
ATOM 1250 O O . TRP A 1 153 ? 0.868 -9.133 -1.896 1 98.69 153 TRP A O 1
ATOM 1260 N N . THR A 1 154 ? 2.596 -10.07 -0.948 1 98.12 154 THR A N 1
ATOM 1261 C CA . THR A 1 154 ? 2.666 -11.148 -1.925 1 98.12 154 THR A CA 1
ATOM 1262 C C . THR A 1 154 ? 2.6 -12.508 -1.233 1 98.12 154 THR A C 1
ATOM 1264 O O . THR A 1 154 ? 2.816 -13.539 -1.867 1 98.12 154 THR A O 1
ATOM 1267 N N . ARG A 1 155 ? 2.338 -12.523 0.043 1 98.44 155 ARG A N 1
ATOM 1268 C CA . ARG A 1 155 ? 2.482 -13.727 0.858 1 98.44 155 ARG A CA 1
ATOM 1269 C C . ARG A 1 155 ? 1.601 -14.852 0.333 1 98.44 155 ARG A C 1
ATOM 1271 O O . ARG A 1 155 ? 2.062 -15.977 0.164 1 98.44 155 ARG A O 1
ATOM 1278 N N . LEU A 1 156 ? 0.392 -14.555 0.01 1 98.62 156 LEU A N 1
ATOM 1279 C CA . LEU A 1 156 ? -0.519 -15.602 -0.432 1 98.62 156 LEU A CA 1
ATOM 1280 C C . LEU A 1 156 ? -0.155 -16.078 -1.834 1 98.62 156 LEU A C 1
ATOM 1282 O O . LEU A 1 156 ? -0.055 -17.281 -2.076 1 98.62 156 LEU A O 1
ATOM 1286 N N . GLU A 1 157 ? 0.045 -15.18 -2.746 1 98.25 157 GLU A N 1
ATOM 1287 C CA . GLU A 1 157 ? 0.354 -15.57 -4.121 1 98.25 157 GLU A CA 1
ATOM 1288 C C . GLU A 1 157 ? 1.661 -16.344 -4.191 1 98.25 157 GLU A C 1
ATOM 1290 O O . GLU A 1 157 ? 1.761 -17.344 -4.922 1 98.25 157 GLU A O 1
ATOM 1295 N N . ASP A 1 158 ? 2.678 -15.93 -3.406 1 98.12 158 ASP A N 1
ATOM 1296 C CA . ASP A 1 158 ? 3.936 -16.672 -3.354 1 98.12 158 ASP A CA 1
ATOM 1297 C C . ASP A 1 158 ? 3.73 -18.062 -2.771 1 98.12 158 ASP A C 1
ATOM 1299 O O . ASP A 1 158 ? 4.262 -19.047 -3.297 1 98.12 158 ASP A O 1
ATOM 1303 N N . THR A 1 159 ? 2.994 -18.109 -1.689 1 98.62 159 THR A N 1
ATOM 1304 C CA . THR A 1 159 ? 2.744 -19.391 -1.033 1 98.62 159 THR A CA 1
ATOM 1305 C C . THR A 1 159 ? 2.043 -20.359 -1.981 1 98.62 159 THR A C 1
ATOM 1307 O O . THR A 1 159 ? 2.426 -21.516 -2.082 1 98.62 159 THR A O 1
ATOM 1310 N N . MET A 1 160 ? 1.071 -19.859 -2.67 1 98.56 160 MET A N 1
ATOM 1311 C CA . MET A 1 160 ? 0.34 -20.688 -3.635 1 98.56 160 MET A CA 1
ATOM 1312 C C . MET A 1 160 ? 1.274 -21.219 -4.715 1 98.56 160 MET A C 1
ATOM 1314 O O . MET A 1 160 ? 1.249 -22.406 -5.027 1 98.56 160 MET A O 1
ATOM 1318 N N . GLN A 1 161 ? 2.09 -20.375 -5.234 1 97.81 161 GLN A N 1
ATOM 1319 C CA . GLN A 1 161 ? 3.018 -20.766 -6.289 1 97.81 161 GLN A CA 1
ATOM 1320 C C . GLN A 1 161 ? 4.035 -21.781 -5.773 1 97.81 161 GLN A C 1
ATOM 1322 O O . GLN A 1 161 ? 4.398 -22.719 -6.484 1 97.81 161 GLN A O 1
ATOM 1327 N N . PHE A 1 162 ? 4.5 -21.547 -4.59 1 98.19 162 PHE A N 1
ATOM 1328 C CA . PHE A 1 162 ? 5.492 -22.422 -3.979 1 98.19 162 PHE A CA 1
ATOM 1329 C C . PHE A 1 162 ? 4.914 -23.812 -3.738 1 98.19 162 PHE A C 1
ATOM 1331 O O . PHE A 1 162 ? 5.57 -24.828 -4.016 1 98.19 162 PHE A O 1
ATOM 1338 N N . ILE A 1 163 ? 3.727 -23.859 -3.242 1 98.5 163 ILE A N 1
ATOM 1339 C CA . ILE A 1 163 ? 3.076 -25.156 -3.014 1 98.5 163 ILE A CA 1
ATOM 1340 C C . ILE A 1 163 ? 2.875 -25.875 -4.344 1 98.5 163 ILE A C 1
ATOM 1342 O O . ILE A 1 163 ? 3.145 -27.062 -4.457 1 98.5 163 ILE A O 1
ATOM 1346 N N . LYS A 1 164 ? 2.389 -25.141 -5.316 1 98.25 164 LYS A N 1
ATOM 1347 C CA . LYS A 1 164 ? 2.199 -25.719 -6.641 1 98.25 164 LYS A CA 1
ATOM 1348 C C . LYS A 1 164 ? 3.498 -26.328 -7.168 1 98.25 164 LYS A C 1
ATOM 1350 O O . LYS A 1 164 ? 3.506 -27.453 -7.684 1 98.25 164 LYS A O 1
ATOM 1355 N N . ARG A 1 165 ? 4.551 -25.578 -7.043 1 97.31 165 ARG A N 1
ATOM 1356 C CA . ARG A 1 165 ? 5.852 -26.031 -7.523 1 97.31 165 ARG A CA 1
ATOM 1357 C C . ARG A 1 165 ? 6.293 -27.297 -6.797 1 97.31 165 ARG A C 1
ATOM 1359 O O . ARG A 1 165 ? 6.809 -28.234 -7.418 1 97.31 165 ARG A O 1
ATOM 1366 N N . MET A 1 166 ? 6.16 -27.281 -5.535 1 96.88 166 MET A N 1
ATOM 1367 C CA . MET A 1 166 ? 6.52 -28.438 -4.727 1 96.88 166 MET A CA 1
ATOM 1368 C C . MET A 1 166 ? 5.758 -29.688 -5.188 1 96.88 166 MET A C 1
ATOM 1370 O O . MET A 1 166 ? 6.348 -30.75 -5.371 1 96.88 166 MET A O 1
ATOM 1374 N N . MET A 1 167 ? 4.496 -29.531 -5.379 1 97.5 167 MET A N 1
ATOM 1375 C CA . MET A 1 167 ? 3.654 -30.656 -5.785 1 97.5 167 MET A CA 1
ATOM 1376 C C . MET A 1 167 ? 4.008 -31.125 -7.195 1 97.5 167 MET A C 1
ATOM 1378 O O . MET A 1 167 ? 4.062 -32.312 -7.465 1 97.5 167 MET A O 1
ATOM 1382 N N . GLU A 1 168 ? 4.191 -30.172 -8.023 1 97.62 168 GLU A N 1
ATOM 1383 C CA . GLU A 1 168 ? 4.562 -30.469 -9.406 1 97.62 168 GLU A CA 1
ATOM 1384 C C . GLU A 1 168 ? 5.863 -31.266 -9.461 1 97.62 168 GLU A C 1
ATOM 1386 O O . GLU A 1 168 ? 5.957 -32.281 -10.172 1 97.62 168 GLU A O 1
ATOM 1391 N N . GLU A 1 169 ? 6.805 -30.828 -8.727 1 96.88 169 GLU A N 1
ATOM 1392 C CA . GLU A 1 169 ? 8.102 -31.5 -8.719 1 96.88 169 GLU A CA 1
ATOM 1393 C C . GLU A 1 169 ? 7.996 -32.906 -8.094 1 96.88 169 GLU A C 1
ATOM 1395 O O . GLU A 1 169 ? 8.617 -33.844 -8.578 1 96.88 169 GLU A O 1
ATOM 1400 N N . ALA A 1 170 ? 7.293 -33 -7.016 1 96.5 170 ALA A N 1
ATOM 1401 C CA . ALA A 1 170 ? 7.113 -34.312 -6.359 1 96.5 170 ALA A CA 1
ATOM 1402 C C . ALA A 1 170 ? 6.398 -35.281 -7.281 1 96.5 170 ALA A C 1
ATOM 1404 O O . ALA A 1 170 ? 6.734 -36.469 -7.309 1 96.5 170 ALA A O 1
ATOM 1405 N N . ALA A 1 171 ? 5.434 -34.781 -7.953 1 97.19 171 ALA A N 1
ATOM 1406 C CA . ALA A 1 171 ? 4.723 -35.594 -8.914 1 97.19 171 ALA A CA 1
ATOM 1407 C C . ALA A 1 171 ? 5.652 -36.094 -10.023 1 97.19 171 ALA A C 1
ATOM 1409 O O . ALA A 1 171 ? 5.633 -37.25 -10.406 1 97.19 171 ALA A O 1
ATOM 1410 N N . ARG A 1 172 ? 6.414 -35.188 -10.5 1 96.94 172 ARG A N 1
ATOM 1411 C CA . ARG A 1 172 ? 7.312 -35.469 -11.617 1 96.94 172 ARG A CA 1
ATOM 1412 C C . ARG A 1 172 ? 8.445 -36.406 -11.18 1 96.94 172 ARG A C 1
ATOM 1414 O O . ARG A 1 172 ? 8.758 -37.375 -11.883 1 96.94 172 ARG A O 1
ATOM 1421 N N . GLU A 1 173 ? 8.969 -36.156 -10.008 1 95.81 173 GLU A N 1
ATOM 1422 C CA . GLU A 1 173 ? 10.195 -36.844 -9.602 1 95.81 173 GLU A CA 1
ATOM 1423 C C . GLU A 1 173 ? 9.875 -38.125 -8.836 1 95.81 173 GLU A C 1
ATOM 1425 O O . GLU A 1 173 ? 10.633 -39.094 -8.906 1 95.81 173 GLU A O 1
ATOM 1430 N N . GLU A 1 174 ? 8.844 -38.125 -8.078 1 95.38 174 GLU A N 1
ATOM 1431 C CA . GLU A 1 174 ? 8.594 -39.25 -7.16 1 95.38 174 GLU A CA 1
ATOM 1432 C C . GLU A 1 174 ? 7.246 -39.906 -7.457 1 95.38 174 GLU A C 1
ATOM 1434 O O . GLU A 1 174 ? 6.898 -40.906 -6.848 1 95.38 174 GLU A O 1
ATOM 1439 N N . GLY A 1 175 ? 6.492 -39.312 -8.281 1 96 175 GLY A N 1
ATOM 1440 C CA . GLY A 1 175 ? 5.164 -39.812 -8.578 1 96 175 GLY A CA 1
ATOM 1441 C C . GLY A 1 175 ? 4.156 -39.531 -7.477 1 96 175 GLY A C 1
ATOM 1442 O O . GLY A 1 175 ? 3.037 -40.062 -7.508 1 96 175 GLY A O 1
ATOM 1443 N N . LYS A 1 176 ? 4.512 -38.719 -6.516 1 97.19 176 LYS A N 1
ATOM 1444 C CA . LYS A 1 176 ? 3.613 -38.406 -5.406 1 97.19 176 LYS A CA 1
ATOM 1445 C C . LYS A 1 176 ? 2.592 -37.344 -5.809 1 97.19 176 LYS A C 1
ATOM 1447 O O . LYS A 1 176 ? 2.961 -36.25 -6.195 1 97.19 176 LYS A O 1
ATOM 1452 N N . ARG A 1 177 ? 1.31 -37.656 -5.586 1 97.44 177 ARG A N 1
ATOM 1453 C CA . ARG A 1 177 ? 0.268 -36.719 -5.996 1 97.44 177 ARG A CA 1
ATOM 1454 C C . ARG A 1 177 ? -0.704 -36.438 -4.852 1 97.44 177 ARG A C 1
ATOM 1456 O O . ARG A 1 177 ? -1.488 -35.5 -4.906 1 97.44 177 ARG A O 1
ATOM 1463 N N . GLU A 1 178 ? -0.634 -37.281 -3.818 1 97.88 178 GLU A N 1
ATOM 1464 C CA . GLU A 1 178 ? -1.522 -37.125 -2.67 1 97.88 178 GLU A CA 1
ATOM 1465 C C . GLU A 1 178 ? -0.779 -36.562 -1.469 1 97.88 178 GLU A C 1
ATOM 1467 O O . GLU A 1 178 ? 0.331 -36.969 -1.152 1 97.88 178 GLU A O 1
ATOM 1472 N N . TRP A 1 179 ? -1.409 -35.531 -0.883 1 98.25 179 TRP A N 1
ATOM 1473 C CA . TRP A 1 179 ? -0.788 -34.844 0.228 1 98.25 179 TRP A CA 1
ATOM 1474 C C . TRP A 1 179 ? -1.789 -34.594 1.354 1 98.25 179 TRP A C 1
ATOM 1476 O O . TRP A 1 179 ? -2.928 -34.188 1.107 1 98.25 179 TRP A O 1
ATOM 1486 N N . THR A 1 180 ? -1.339 -34.875 2.592 1 97.94 180 THR A N 1
ATOM 1487 C CA . THR A 1 180 ? -2.086 -34.344 3.723 1 97.94 180 THR A CA 1
ATOM 1488 C C . THR A 1 180 ? -1.69 -32.875 3.994 1 97.94 180 THR A C 1
ATOM 1490 O O . THR A 1 180 ? -0.658 -32.406 3.508 1 97.94 180 THR A O 1
ATOM 1493 N N . TYR A 1 181 ? -2.518 -32.188 4.727 1 97.81 181 TYR A N 1
ATOM 1494 C CA . TYR A 1 181 ? -2.211 -30.812 5.105 1 97.81 181 TYR A CA 1
ATOM 1495 C C . TYR A 1 181 ? -0.871 -30.734 5.828 1 97.81 181 TYR A C 1
ATOM 1497 O O . TYR A 1 181 ? -0.046 -29.859 5.52 1 97.81 181 TYR A O 1
ATOM 1505 N N . ASP A 1 182 ? -0.625 -31.641 6.719 1 97.69 182 ASP A N 1
ATOM 1506 C CA . ASP A 1 182 ? 0.606 -31.656 7.5 1 97.69 182 ASP A CA 1
ATOM 1507 C C . ASP A 1 182 ? 1.818 -31.922 6.609 1 97.69 182 ASP A C 1
ATOM 1509 O O . ASP A 1 182 ? 2.887 -31.344 6.816 1 97.69 182 ASP A O 1
ATOM 1513 N N . GLU A 1 183 ? 1.694 -32.781 5.707 1 98 183 GLU A N 1
ATOM 1514 C CA . GLU A 1 183 ? 2.779 -33.062 4.773 1 98 183 GLU A CA 1
ATOM 1515 C C . GLU A 1 183 ? 3.143 -31.844 3.951 1 98 183 GLU A C 1
ATOM 1517 O O . GLU A 1 183 ? 4.32 -31.578 3.689 1 98 183 GLU A O 1
ATOM 1522 N N . ILE A 1 184 ? 2.133 -31.172 3.492 1 98.31 184 ILE A N 1
ATOM 1523 C CA . ILE A 1 184 ? 2.344 -29.969 2.693 1 98.31 184 ILE A CA 1
ATOM 1524 C C . ILE A 1 184 ? 3.127 -28.938 3.508 1 98.31 184 ILE A C 1
ATOM 1526 O O . ILE A 1 184 ? 4.121 -28.375 3.029 1 98.31 184 ILE A O 1
ATOM 1530 N N . LYS A 1 185 ? 2.695 -28.703 4.746 1 98.19 185 LYS A N 1
ATOM 1531 C CA . LYS A 1 185 ? 3.373 -27.75 5.617 1 98.19 185 LYS A CA 1
ATOM 1532 C C . LYS A 1 185 ? 4.824 -28.156 5.863 1 98.19 185 LYS A C 1
ATOM 1534 O O . LYS A 1 185 ? 5.73 -27.328 5.781 1 98.19 185 LYS A O 1
ATOM 1539 N N . LYS A 1 186 ? 5.02 -29.391 6.203 1 97.75 186 LYS A N 1
ATOM 1540 C CA . LYS A 1 186 ? 6.359 -29.906 6.484 1 97.75 186 LYS A CA 1
ATOM 1541 C C . LYS A 1 186 ? 7.273 -29.734 5.273 1 97.75 186 LYS A C 1
ATOM 1543 O O . LYS A 1 186 ? 8.414 -29.281 5.41 1 97.75 186 LYS A O 1
ATOM 1548 N N . LYS A 1 187 ? 6.801 -30.125 4.094 1 97.38 187 LYS A N 1
ATOM 1549 C CA . LYS A 1 187 ? 7.598 -30.016 2.875 1 97.38 187 LYS A CA 1
ATOM 1550 C C . LYS A 1 187 ? 7.898 -28.547 2.557 1 97.38 187 LYS A C 1
ATOM 1552 O O . LYS A 1 187 ? 8.992 -28.219 2.088 1 97.38 187 LYS A O 1
ATOM 1557 N N . PHE A 1 188 ? 6.895 -27.719 2.744 1 98.25 188 PHE A N 1
ATOM 1558 C CA . PHE A 1 188 ? 7.074 -26.281 2.51 1 98.25 188 PHE A CA 1
ATOM 1559 C C . PHE A 1 188 ? 8.227 -25.75 3.346 1 98.25 188 PHE A C 1
ATOM 1561 O O . PHE A 1 188 ? 9.109 -25.062 2.826 1 98.25 188 PHE A O 1
ATOM 1568 N N . VAL A 1 189 ? 8.234 -26.047 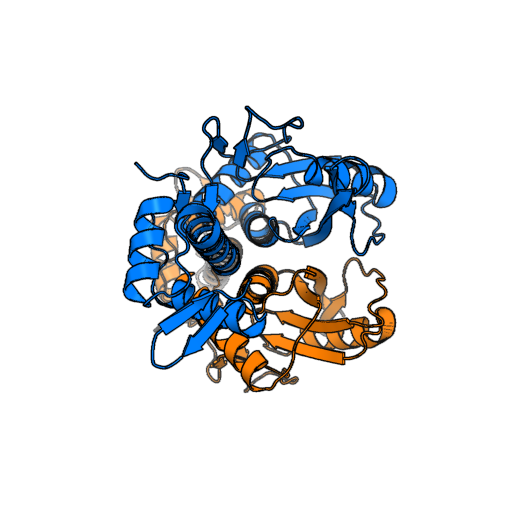4.617 1 97.88 189 VAL A N 1
ATOM 1569 C CA . VAL A 1 189 ? 9.289 -25.578 5.52 1 97.88 189 VAL A CA 1
ATOM 1570 C C . VAL A 1 189 ? 10.625 -26.172 5.098 1 97.88 189 VAL A C 1
ATOM 1572 O O . VAL A 1 189 ? 11.656 -25.5 5.129 1 97.88 189 VAL A O 1
ATOM 1575 N N . GLU A 1 190 ? 10.609 -27.359 4.719 1 97.19 190 GLU A N 1
ATOM 1576 C CA . GLU A 1 190 ? 11.828 -28.031 4.27 1 97.19 190 GLU A CA 1
ATOM 1577 C C . GLU A 1 190 ? 12.398 -27.359 3.027 1 97.19 190 GLU A C 1
ATOM 1579 O O . GLU A 1 190 ? 13.609 -27.141 2.939 1 97.19 190 GLU A O 1
ATOM 1584 N N . TRP A 1 191 ? 11.562 -27.031 2.062 1 97.44 191 TRP A N 1
ATOM 1585 C CA . TRP A 1 191 ? 11.992 -26.531 0.762 1 97.44 191 TRP A CA 1
ATOM 1586 C C . TRP A 1 191 ? 12.359 -25.047 0.847 1 97.44 191 TRP A C 1
ATOM 1588 O O . TRP A 1 191 ? 13.281 -24.594 0.158 1 97.44 191 TRP A O 1
ATOM 1598 N N . TYR A 1 192 ? 11.617 -24.312 1.691 1 97.56 192 TYR A N 1
ATOM 1599 C CA . TYR A 1 192 ? 11.742 -22.859 1.588 1 97.56 192 TYR A CA 1
ATOM 1600 C C . TYR A 1 192 ? 12.273 -22.266 2.885 1 97.56 192 TYR A C 1
ATOM 1602 O O . TYR A 1 192 ? 12.656 -21.094 2.926 1 97.56 192 TYR A O 1
ATOM 1610 N N . GLY A 1 193 ? 12.25 -23.016 3.98 1 96.69 193 GLY A N 1
ATOM 1611 C CA . GLY A 1 193 ? 12.914 -22.609 5.211 1 96.69 193 GLY A CA 1
ATOM 1612 C C . GLY A 1 193 ? 12.094 -21.656 6.051 1 96.69 193 GLY A C 1
ATOM 1613 O O . GLY A 1 193 ? 12.617 -21.031 6.977 1 96.69 193 GLY A O 1
ATOM 1614 N N . VAL A 1 194 ? 10.797 -21.531 5.672 1 97.5 194 VAL A N 1
ATOM 1615 C CA . VAL A 1 194 ? 9.961 -20.578 6.406 1 97.5 194 VAL A CA 1
ATOM 1616 C C . VAL A 1 194 ? 8.594 -21.203 6.684 1 97.5 194 VAL A C 1
ATOM 1618 O O . VAL A 1 194 ? 8.188 -22.141 5.996 1 97.5 194 VAL A O 1
ATOM 1621 N N . ASP A 1 195 ? 8 -20.75 7.777 1 97.75 195 ASP A N 1
ATOM 1622 C CA . ASP A 1 195 ? 6.602 -21.031 8.094 1 97.75 195 ASP A CA 1
ATOM 1623 C C . ASP A 1 195 ? 5.738 -19.781 7.922 1 97.75 195 ASP A C 1
ATOM 1625 O O . ASP A 1 195 ? 5.852 -18.844 8.695 1 97.75 195 ASP A O 1
ATOM 1629 N N . VAL A 1 196 ? 4.828 -19.781 6.953 1 97.81 196 VAL A N 1
ATOM 1630 C CA . VAL A 1 196 ? 4.082 -18.578 6.574 1 97.81 196 VAL A CA 1
ATOM 1631 C C . VAL A 1 196 ? 2.797 -18.484 7.395 1 97.81 196 VAL A C 1
ATOM 1633 O O . VAL A 1 196 ? 2.059 -17.5 7.301 1 97.81 196 VAL A O 1
ATOM 1636 N N . GLY A 1 197 ? 2.471 -19.5 8.172 1 96.94 197 GLY A N 1
ATOM 1637 C CA . GLY A 1 197 ? 1.29 -19.5 9.016 1 96.94 197 GLY A CA 1
ATOM 1638 C C . GLY A 1 197 ? 0.105 -20.203 8.383 1 96.94 197 GLY A C 1
ATOM 1639 O O . GLY A 1 197 ? -0.038 -20.219 7.16 1 96.94 197 GLY A O 1
ATOM 1640 N N . ASP A 1 198 ? -0.812 -20.734 9.164 1 97.5 198 ASP A N 1
ATOM 1641 C CA . ASP A 1 198 ? -1.916 -21.594 8.758 1 97.5 198 ASP A CA 1
ATOM 1642 C C . ASP A 1 198 ? -2.842 -20.891 7.773 1 97.5 198 ASP A C 1
ATOM 1644 O O . ASP A 1 198 ? -3.332 -21.5 6.82 1 97.5 198 ASP A O 1
ATOM 1648 N N . LEU A 1 199 ? -3.021 -19.641 8.008 1 97.44 199 LEU A N 1
ATOM 1649 C CA . LEU A 1 199 ? -3.91 -18.875 7.145 1 97.44 199 LEU A CA 1
ATOM 1650 C C . LEU A 1 199 ? -3.461 -18.953 5.691 1 97.44 199 LEU A C 1
ATOM 1652 O O . LEU A 1 199 ? -4.262 -19.25 4.805 1 97.44 199 LEU A O 1
ATOM 1656 N N . TYR A 1 200 ? -2.219 -18.75 5.461 1 98.56 200 TYR A N 1
ATOM 1657 C CA . TYR A 1 200 ? -1.71 -18.656 4.098 1 98.56 200 TYR A CA 1
ATOM 1658 C C . TYR A 1 200 ? -1.651 -20.031 3.441 1 98.56 200 TYR A C 1
ATOM 1660 O O . TYR A 1 200 ? -1.889 -20.156 2.238 1 98.56 200 TYR A O 1
ATOM 1668 N N . TYR A 1 201 ? -1.333 -21.094 4.242 1 98.5 201 TYR A N 1
ATOM 1669 C CA . TYR A 1 201 ? -1.39 -22.438 3.688 1 98.5 201 TYR A CA 1
ATOM 1670 C C . TYR A 1 201 ? -2.801 -22.781 3.225 1 98.5 201 TYR A C 1
ATOM 1672 O O . TYR A 1 201 ? -2.998 -23.234 2.096 1 98.5 201 TYR A O 1
ATOM 1680 N N . ARG A 1 202 ? -3.73 -22.484 4.078 1 97.69 202 ARG A N 1
ATOM 1681 C CA . ARG A 1 202 ? -5.121 -22.828 3.805 1 97.69 202 ARG A CA 1
ATOM 1682 C C . ARG A 1 202 ? -5.648 -22.062 2.596 1 97.69 202 ARG A C 1
ATOM 1684 O O . ARG A 1 202 ? -6.262 -22.641 1.702 1 97.69 202 ARG A O 1
ATOM 1691 N N . GLU A 1 203 ? -5.402 -20.812 2.566 1 98.38 203 GLU A N 1
ATOM 1692 C CA . GLU A 1 203 ? -5.902 -19.984 1.478 1 98.38 203 GLU A CA 1
ATOM 1693 C C . GLU A 1 203 ? -5.211 -20.328 0.16 1 98.38 203 GLU A C 1
ATOM 1695 O O . GLU A 1 203 ? -5.824 -20.266 -0.906 1 98.38 203 GLU A O 1
ATOM 1700 N N . ALA A 1 204 ? -3.949 -20.625 0.228 1 98.62 204 ALA A N 1
ATOM 1701 C CA . ALA A 1 204 ? -3.225 -21.047 -0.97 1 98.62 204 ALA A CA 1
ATOM 1702 C C . ALA A 1 204 ? -3.82 -22.312 -1.562 1 98.62 204 ALA A C 1
ATOM 1704 O O . ALA A 1 204 ? -4.016 -22.406 -2.775 1 98.62 204 ALA A O 1
ATOM 1705 N N . LEU A 1 205 ? -4.125 -23.25 -0.694 1 98.12 205 LEU A N 1
ATOM 1706 C CA . LEU A 1 205 ? -4.699 -24.516 -1.143 1 98.12 205 LEU A CA 1
ATOM 1707 C C . LEU A 1 205 ? -6.098 -24.312 -1.712 1 98.12 205 LEU A C 1
ATOM 1709 O O . LEU A 1 205 ? -6.473 -24.953 -2.697 1 98.12 205 LEU A O 1
ATOM 1713 N N . LEU A 1 206 ? -6.855 -23.422 -1.091 1 96.94 206 LEU A N 1
ATOM 1714 C CA . LEU A 1 206 ? -8.172 -23.078 -1.614 1 96.94 206 LEU A CA 1
ATOM 1715 C C . LEU A 1 206 ? -8.062 -22.484 -3.012 1 96.94 206 LEU A C 1
ATOM 1717 O O . LEU A 1 206 ? -8.852 -22.812 -3.898 1 96.94 206 LEU A O 1
ATOM 1721 N N . MET A 1 207 ? -7.105 -21.641 -3.217 1 96.94 207 MET A N 1
ATOM 1722 C CA . MET A 1 207 ? -6.891 -21.016 -4.523 1 96.94 207 MET A CA 1
ATOM 1723 C C . MET A 1 207 ? -6.496 -22.062 -5.562 1 96.94 207 MET A C 1
ATOM 1725 O O . MET A 1 207 ? -6.965 -22.016 -6.703 1 96.94 207 MET A O 1
ATOM 1729 N N . LEU A 1 208 ? -5.668 -22.938 -5.184 1 97.88 208 LEU A N 1
ATOM 1730 C CA . LEU A 1 208 ? -5.254 -24 -6.09 1 97.88 208 LEU A CA 1
ATOM 1731 C C . LEU A 1 208 ? -6.438 -24.891 -6.453 1 97.88 208 LEU A C 1
ATOM 1733 O O . LEU A 1 208 ? -6.539 -25.359 -7.59 1 97.88 208 LEU A O 1
ATOM 1737 N N . GLU A 1 209 ? -7.277 -25.125 -5.492 1 96.75 209 GLU A N 1
ATOM 1738 C CA . GLU A 1 209 ? -8.484 -25.906 -5.742 1 96.75 209 GLU A CA 1
ATOM 1739 C C . GLU A 1 209 ? -9.406 -25.188 -6.734 1 96.75 209 GLU A C 1
ATOM 1741 O O . GLU A 1 209 ? -9.922 -25.812 -7.664 1 96.75 209 GLU A O 1
ATOM 1746 N N . GLU A 1 210 ? -9.531 -23.969 -6.527 1 94.44 210 GLU A N 1
ATOM 1747 C CA . GLU A 1 210 ? -10.383 -23.156 -7.398 1 94.44 210 GLU A CA 1
ATOM 1748 C C . GLU A 1 210 ? -9.859 -23.141 -8.828 1 94.44 210 GLU A C 1
ATOM 1750 O O . GLU A 1 210 ? -10.633 -23.062 -9.781 1 94.44 210 GLU A O 1
ATOM 1755 N N . ARG A 1 211 ? -8.609 -23.297 -8.961 1 95.25 211 ARG A N 1
ATOM 1756 C CA . ARG A 1 211 ? -7.969 -23.266 -10.273 1 95.25 211 ARG A CA 1
ATOM 1757 C C . ARG A 1 211 ? -7.902 -24.656 -10.891 1 95.25 211 ARG A C 1
ATOM 1759 O O . ARG A 1 211 ? -7.398 -24.812 -12.008 1 95.25 211 ARG A O 1
ATOM 1766 N N . GLY A 1 212 ? -8.344 -25.625 -10.156 1 96.06 212 GLY A N 1
ATOM 1767 C CA . GLY A 1 212 ? -8.383 -27 -10.656 1 96.06 212 GLY A CA 1
ATOM 1768 C C . GLY A 1 212 ? -7.035 -27.688 -10.617 1 96.06 212 GLY A C 1
ATOM 1769 O O . GLY A 1 212 ? -6.848 -28.734 -11.234 1 96.06 212 GLY A O 1
ATOM 1770 N N . ILE A 1 213 ? -6.148 -27.125 -9.844 1 97.38 213 ILE A N 1
ATOM 1771 C CA . ILE A 1 213 ? -4.793 -27.656 -9.766 1 97.38 213 ILE A CA 1
ATOM 1772 C C . ILE A 1 213 ? -4.715 -28.719 -8.672 1 97.38 213 ILE A C 1
ATOM 1774 O O . ILE A 1 213 ? -3.951 -29.672 -8.789 1 97.38 213 ILE A O 1
ATOM 1778 N N . VAL A 1 214 ? -5.555 -28.531 -7.668 1 97.88 214 VAL A N 1
ATOM 1779 C CA . VAL A 1 214 ? -5.633 -29.438 -6.539 1 97.88 214 VAL A CA 1
ATOM 1780 C C . VAL A 1 214 ? -7.09 -29.828 -6.289 1 97.88 214 VAL A C 1
ATOM 1782 O O . VAL A 1 214 ? -8 -29.031 -6.516 1 97.88 214 VAL A O 1
ATOM 1785 N N . GLU A 1 215 ? -7.305 -31.016 -5.953 1 97.81 215 GLU A N 1
ATOM 1786 C CA . GLU A 1 215 ? -8.625 -31.5 -5.551 1 97.81 215 GLU A CA 1
ATOM 1787 C C . GLU A 1 215 ? -8.602 -32.031 -4.121 1 97.81 215 GLU A C 1
ATOM 1789 O O . GLU A 1 215 ? -7.711 -32.781 -3.742 1 97.81 215 GLU A O 1
ATOM 1794 N N . ARG A 1 216 ? -9.477 -31.578 -3.387 1 95.44 216 ARG A N 1
ATOM 1795 C CA . ARG A 1 216 ? -9.578 -32.031 -2.006 1 95.44 216 ARG A CA 1
ATOM 1796 C C . ARG A 1 216 ? -10.547 -33.219 -1.884 1 95.44 216 ARG A C 1
ATOM 1798 O O . ARG A 1 216 ? -11.711 -33.094 -2.295 1 95.44 216 ARG A O 1
ATOM 1805 N N . LYS A 1 217 ? -10.055 -34.344 -1.364 1 92.69 217 LYS A N 1
ATOM 1806 C CA . LYS A 1 217 ? -10.844 -35.531 -1.083 1 92.69 217 LYS A CA 1
ATOM 1807 C C . LYS A 1 217 ? -10.594 -36.062 0.335 1 92.69 217 LYS A C 1
ATOM 1809 O O . LYS A 1 217 ? -9.492 -36.5 0.652 1 92.69 217 LYS A O 1
ATOM 1814 N N . ASP A 1 218 ? -11.586 -36.219 1.177 1 88 218 ASP A N 1
ATOM 1815 C CA . ASP A 1 218 ? -11.5 -36.781 2.52 1 88 218 ASP A CA 1
ATOM 1816 C C . ASP A 1 218 ? -10.258 -36.281 3.246 1 88 218 ASP A C 1
ATOM 1818 O O . ASP A 1 218 ? -9.445 -37.062 3.73 1 88 218 ASP A O 1
ATOM 1822 N N . ASN A 1 219 ? -9.781 -35.062 3.309 1 89.44 219 ASN A N 1
ATOM 1823 C CA . ASN A 1 219 ? -8.703 -34.406 4.031 1 89.44 219 ASN A CA 1
ATOM 1824 C C . ASN A 1 219 ? -7.363 -34.594 3.32 1 89.44 219 ASN A C 1
ATOM 1826 O O . ASN A 1 219 ? -6.305 -34.5 3.945 1 89.44 219 ASN A O 1
ATOM 1830 N N . VAL A 1 220 ? -7.465 -35.062 2.092 1 96.56 220 VAL A N 1
ATOM 1831 C CA . VAL A 1 220 ? -6.273 -35.219 1.263 1 96.56 220 VAL A CA 1
ATOM 1832 C C . VAL A 1 220 ? -6.355 -34.281 0.064 1 96.56 220 VAL A C 1
ATOM 1834 O O . VAL A 1 220 ? -7.43 -34.094 -0.514 1 96.56 220 VAL A O 1
ATOM 1837 N N . TYR A 1 221 ? -5.223 -33.719 -0.213 1 98.19 221 TYR A N 1
ATOM 1838 C CA . TYR A 1 221 ? -5.094 -32.844 -1.394 1 98.19 221 TYR A CA 1
ATOM 1839 C C . TYR A 1 221 ? -4.418 -33.625 -2.533 1 98.19 221 TYR A C 1
ATOM 1841 O O . TYR A 1 221 ? -3.283 -34.062 -2.391 1 98.19 221 TYR A O 1
ATOM 1849 N N . VAL A 1 222 ? -5.113 -33.75 -3.641 1 98.25 222 VAL A N 1
ATOM 1850 C CA . VAL A 1 222 ? -4.59 -34.5 -4.793 1 98.25 222 VAL A CA 1
ATOM 1851 C C . VAL A 1 222 ? -4.148 -33.5 -5.871 1 98.25 222 VAL A C 1
ATOM 1853 O O . VAL A 1 222 ? -4.949 -32.688 -6.344 1 98.25 222 VAL A O 1
ATOM 1856 N N . TYR A 1 223 ? -2.957 -33.5 -6.211 1 98.12 223 TYR A N 1
ATOM 1857 C CA . TYR A 1 223 ? -2.424 -32.656 -7.277 1 98.12 223 TYR A CA 1
ATOM 1858 C C . TYR A 1 223 ? -2.92 -33.125 -8.641 1 98.12 223 TYR A C 1
ATOM 1860 O O . TYR A 1 223 ? -2.691 -34.281 -9.023 1 98.12 223 TYR A O 1
ATOM 1868 N N . LYS A 1 224 ? -3.562 -32.25 -9.422 1 96.19 224 LYS A N 1
ATOM 1869 C CA . LYS A 1 224 ? -4.195 -32.594 -10.688 1 96.19 224 LYS A CA 1
ATOM 1870 C C . LYS A 1 224 ? -3.389 -32.062 -11.875 1 96.19 224 LYS A C 1
ATOM 1872 O O . LYS A 1 224 ? -3.686 -32.375 -13.023 1 96.19 224 LYS A O 1
ATOM 1877 N N . GLY A 1 225 ? -2.484 -31.203 -11.641 1 85.94 225 GLY A N 1
ATOM 1878 C CA . GLY A 1 225 ? -1.746 -30.625 -12.758 1 85.94 225 GLY A CA 1
ATOM 1879 C C . GLY A 1 225 ? -0.865 -31.625 -13.469 1 85.94 225 GLY A C 1
ATOM 1880 O O . GLY A 1 225 ? -0.62 -32.719 -12.961 1 85.94 225 GLY A O 1
ATOM 1881 N N . MET B 1 1 ? -9.625 11.805 30.234 1 80.38 1 MET B N 1
ATOM 1882 C CA . MET B 1 1 ? -10.008 11.25 28.938 1 80.38 1 MET B CA 1
ATOM 1883 C C . MET B 1 1 ? -9.391 12.055 27.812 1 80.38 1 MET B C 1
ATOM 1885 O O . MET B 1 1 ? -9.203 13.266 27.922 1 80.38 1 MET B O 1
ATOM 1889 N N . PRO B 1 2 ? -8.977 11.32 26.781 1 85.88 2 PRO B N 1
ATOM 1890 C CA . PRO B 1 2 ? -8.398 12.094 25.672 1 85.88 2 PRO B CA 1
ATOM 1891 C C . PRO B 1 2 ? -9.383 13.102 25.094 1 85.88 2 PRO B C 1
ATOM 1893 O O . PRO B 1 2 ? -10.594 12.859 25.078 1 85.88 2 PRO B O 1
ATOM 1896 N N . ARG B 1 3 ? -8.914 14.195 24.719 1 90.31 3 ARG B N 1
ATOM 1897 C CA . ARG B 1 3 ? -9.727 15.234 24.078 1 90.31 3 ARG B CA 1
ATOM 1898 C C . ARG B 1 3 ? -10.25 14.773 22.734 1 90.31 3 ARG B C 1
ATOM 1900 O O . ARG B 1 3 ? -11.398 15.047 22.375 1 90.31 3 ARG B O 1
ATOM 1907 N N . VAL B 1 4 ? -9.422 14.094 22 1 93 4 VAL B N 1
ATOM 1908 C CA . VAL B 1 4 ? -9.734 13.484 20.703 1 93 4 VAL B CA 1
ATOM 1909 C C . VAL B 1 4 ? -9.406 11.992 20.75 1 9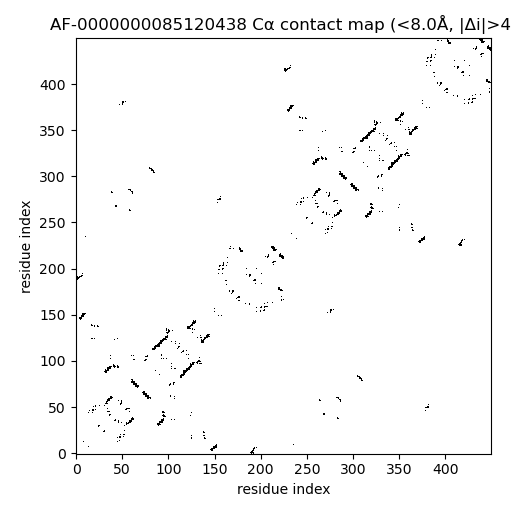3 4 VAL B C 1
ATOM 1911 O O . VAL B 1 4 ? -8.234 11.609 20.766 1 93 4 VAL B O 1
ATOM 1914 N N . PRO B 1 5 ? -10.406 11.258 20.719 1 93.75 5 PRO B N 1
ATOM 1915 C CA . PRO B 1 5 ? -10.133 9.82 20.75 1 93.75 5 PRO B CA 1
ATOM 1916 C C . PRO B 1 5 ? -9.438 9.32 19.484 1 93.75 5 PRO B C 1
ATOM 1918 O O . PRO B 1 5 ? -9.938 9.539 18.375 1 93.75 5 PRO B O 1
ATOM 1921 N N . VAL B 1 6 ? -8.266 8.656 19.703 1 97 6 VAL B N 1
ATOM 1922 C CA . VAL B 1 6 ? -7.504 8.133 18.562 1 97 6 VAL B CA 1
ATOM 1923 C C . VAL B 1 6 ? -7.234 6.645 18.781 1 97 6 VAL B C 1
ATOM 1925 O O . VAL B 1 6 ? -6.918 6.211 19.891 1 97 6 VAL B O 1
ATOM 1928 N N . LYS B 1 7 ? -7.418 5.879 17.75 1 97.06 7 LYS B N 1
ATOM 1929 C CA . LYS B 1 7 ? -7.008 4.477 17.719 1 97.06 7 LYS B CA 1
ATOM 1930 C C . LYS B 1 7 ? -5.832 4.27 16.766 1 97.06 7 LYS B C 1
ATOM 1932 O O . LYS B 1 7 ? -5.918 4.594 15.586 1 97.06 7 LYS B O 1
ATOM 1937 N N . LEU B 1 8 ? -4.758 3.742 17.297 1 97.56 8 LEU B N 1
ATOM 1938 C CA . LEU B 1 8 ? -3.643 3.34 16.438 1 97.56 8 LEU B CA 1
ATOM 1939 C C . LEU B 1 8 ? -3.93 2.002 15.766 1 97.56 8 LEU B C 1
ATOM 1941 O O . LEU B 1 8 ? -4.027 0.972 16.438 1 97.56 8 LEU B O 1
ATOM 1945 N N . VAL B 1 9 ? -4.016 2.08 14.492 1 98.44 9 VAL B N 1
ATOM 1946 C CA . VAL B 1 9 ? -4.258 0.857 13.734 1 98.44 9 VAL B CA 1
ATOM 1947 C C . VAL B 1 9 ? -2.936 0.144 13.469 1 98.44 9 VAL B C 1
ATOM 1949 O O . VAL B 1 9 ? -1.95 0.775 13.078 1 98.44 9 VAL B O 1
ATOM 1952 N N . THR B 1 10 ? -2.84 -1.156 13.719 1 98.31 10 THR B N 1
ATOM 1953 C CA . THR B 1 10 ? -1.615 -1.921 13.516 1 98.31 10 THR B CA 1
ATOM 1954 C C . THR B 1 10 ? -1.6 -2.568 12.133 1 98.31 10 THR B C 1
ATOM 1956 O O . THR B 1 10 ? -2.646 -2.723 11.508 1 98.31 10 THR B O 1
ATOM 1959 N N . TRP B 1 11 ? -0.46 -2.951 11.695 1 98.62 11 TRP B N 1
ATOM 1960 C CA . TRP B 1 11 ? -0.34 -3.67 10.43 1 98.62 11 TRP B CA 1
ATOM 1961 C C . TRP B 1 11 ? -1.061 -5.012 10.492 1 98.62 11 TRP B C 1
ATOM 1963 O O . TRP B 1 11 ? -1.648 -5.457 9.508 1 98.62 11 TRP B O 1
ATOM 1973 N N . ASP B 1 12 ? -1.011 -5.699 11.633 1 98.12 12 ASP B N 1
ATOM 1974 C CA . ASP B 1 12 ? -1.727 -6.961 11.805 1 98.12 12 ASP B CA 1
ATOM 1975 C C . ASP B 1 12 ? -3.23 -6.766 11.617 1 98.12 12 ASP B C 1
ATOM 1977 O O . ASP B 1 12 ? -3.898 -7.602 11 1 98.12 12 ASP B O 1
ATOM 1981 N N . GLU B 1 13 ? -3.727 -5.711 12.164 1 98.75 13 GLU B N 1
ATOM 1982 C CA . GLU B 1 13 ? -5.141 -5.398 11.977 1 98.75 13 GLU B CA 1
ATOM 1983 C C . GLU B 1 13 ? -5.457 -5.152 10.5 1 98.75 13 GLU B C 1
ATOM 1985 O O . GLU B 1 13 ? -6.488 -5.602 10 1 98.75 13 GLU B O 1
ATOM 1990 N N . ILE B 1 14 ? -4.574 -4.438 9.82 1 98.88 14 ILE B N 1
ATOM 1991 C CA . ILE B 1 14 ? -4.785 -4.129 8.414 1 98.88 14 ILE B CA 1
ATOM 1992 C C . ILE B 1 14 ? -4.879 -5.426 7.609 1 98.88 14 ILE B C 1
ATOM 1994 O O . ILE B 1 14 ? -5.758 -5.57 6.754 1 98.88 14 ILE B O 1
ATOM 1998 N N . VAL B 1 15 ? -4.008 -6.34 7.863 1 98.75 15 VAL B N 1
ATOM 1999 C CA . VAL B 1 15 ? -4.012 -7.625 7.172 1 98.75 15 VAL B CA 1
ATOM 2000 C C . VAL B 1 15 ? -5.305 -8.375 7.484 1 98.75 15 VAL B C 1
ATOM 2002 O O . VAL B 1 15 ? -5.953 -8.906 6.582 1 98.75 15 VAL B O 1
ATOM 2005 N N . GLU B 1 16 ? -5.672 -8.391 8.742 1 98.69 16 GLU B N 1
ATOM 2006 C CA . GLU B 1 16 ? -6.902 -9.055 9.164 1 98.69 16 GLU B CA 1
ATOM 2007 C C . GLU B 1 16 ? -8.125 -8.438 8.477 1 98.69 16 GLU B C 1
ATOM 2009 O O . GLU B 1 16 ? -8.984 -9.164 7.98 1 98.69 16 GLU B O 1
ATOM 2014 N N . TRP B 1 17 ? -8.18 -7.117 8.492 1 98.88 17 TRP B N 1
ATOM 2015 C CA . TRP B 1 17 ? -9.32 -6.426 7.898 1 98.88 17 TRP B CA 1
ATOM 2016 C C . TRP B 1 17 ? -9.391 -6.676 6.398 1 98.88 17 TRP B C 1
ATOM 2018 O O . TRP B 1 17 ? -10.469 -6.922 5.852 1 98.88 17 TRP B O 1
ATOM 2028 N N . ALA B 1 18 ? -8.266 -6.59 5.703 1 98.94 18 ALA B N 1
ATOM 2029 C CA . ALA B 1 18 ? -8.219 -6.832 4.262 1 98.94 18 ALA B CA 1
ATOM 2030 C C . ALA B 1 18 ? -8.648 -8.266 3.936 1 98.94 18 ALA B C 1
ATOM 2032 O O . ALA B 1 18 ? -9.398 -8.492 2.984 1 98.94 18 ALA B O 1
ATOM 2033 N N . TYR B 1 19 ? -8.148 -9.211 4.719 1 98.88 19 TYR B N 1
ATOM 2034 C CA . TYR B 1 19 ? -8.531 -10.609 4.523 1 98.88 19 TYR B CA 1
ATOM 2035 C C . TYR B 1 19 ? -10.023 -10.797 4.746 1 98.88 19 TYR B C 1
ATOM 2037 O O . TYR B 1 19 ? -10.695 -11.477 3.961 1 98.88 19 TYR B O 1
ATOM 2045 N N . GLY B 1 20 ? -10.5 -10.25 5.863 1 98.88 20 GLY B N 1
ATOM 2046 C CA . GLY B 1 20 ? -11.93 -10.32 6.117 1 98.88 20 GLY B CA 1
ATOM 2047 C C . GLY B 1 20 ? -12.758 -9.727 5 1 98.88 20 GLY B C 1
ATOM 2048 O O . GLY B 1 20 ? -13.781 -10.297 4.609 1 98.88 20 GLY B O 1
ATOM 2049 N N . LEU B 1 21 ? -12.383 -8.602 4.496 1 98.94 21 LEU B N 1
ATOM 2050 C CA . LEU B 1 21 ? -13.07 -7.941 3.389 1 98.94 21 LEU B CA 1
ATOM 2051 C C . LEU B 1 21 ? -13.047 -8.812 2.139 1 98.94 21 LEU B C 1
ATOM 2053 O O . LEU B 1 21 ? -14.055 -8.945 1.447 1 98.94 21 LEU B O 1
ATOM 2057 N N . ALA B 1 22 ? -11.906 -9.391 1.823 1 98.88 22 ALA B N 1
ATOM 2058 C CA . ALA B 1 22 ? -11.781 -10.289 0.683 1 98.88 22 ALA B CA 1
ATOM 2059 C C . ALA B 1 22 ? -12.75 -11.461 0.794 1 98.88 22 ALA B C 1
ATOM 2061 O O . ALA B 1 22 ? -13.383 -11.852 -0.193 1 98.88 22 ALA B O 1
ATOM 2062 N N . LYS B 1 23 ? -12.852 -12.008 1.952 1 98.56 23 LYS B N 1
ATOM 2063 C CA . LYS B 1 23 ? -13.773 -13.117 2.189 1 98.56 23 LYS B CA 1
ATOM 2064 C C . LYS B 1 23 ? -15.211 -12.703 1.906 1 98.56 23 LYS B C 1
ATOM 2066 O O . LYS B 1 23 ? -15.969 -13.453 1.277 1 98.56 23 LYS B O 1
ATOM 2071 N N . LYS B 1 24 ? -15.562 -11.523 2.377 1 98.81 24 LYS B N 1
ATOM 2072 C CA . LYS B 1 24 ? -16.906 -11.016 2.123 1 98.81 24 LYS B CA 1
ATOM 2073 C C . LYS B 1 24 ? -17.188 -10.898 0.626 1 98.81 24 LYS B C 1
ATOM 2075 O O . LYS B 1 24 ? -18.266 -11.258 0.154 1 98.81 24 LYS B O 1
ATOM 2080 N N . ILE B 1 25 ? -16.25 -10.391 -0.097 1 98.88 25 ILE B N 1
ATOM 2081 C CA . ILE B 1 25 ? -16.375 -10.203 -1.539 1 98.88 25 ILE B CA 1
ATOM 2082 C C . ILE B 1 25 ? -16.531 -11.562 -2.221 1 98.88 25 ILE B C 1
ATOM 2084 O O . ILE B 1 25 ? -17.406 -11.75 -3.059 1 98.88 25 ILE B O 1
ATOM 2088 N N . ARG B 1 26 ? -15.727 -12.492 -1.827 1 97.56 26 ARG B N 1
ATOM 2089 C CA . ARG B 1 26 ? -15.766 -13.844 -2.385 1 97.56 26 ARG B CA 1
ATOM 2090 C C . ARG B 1 26 ? -17.109 -14.508 -2.094 1 97.56 26 ARG B C 1
ATOM 2092 O O . ARG B 1 26 ? -17.688 -15.164 -2.965 1 97.56 26 ARG B O 1
ATOM 2099 N N . GLU B 1 27 ? -17.531 -14.422 -0.893 1 97.56 27 GLU B N 1
ATOM 2100 C CA . GLU B 1 27 ? -18.766 -15.062 -0.466 1 97.56 27 GLU B CA 1
ATOM 2101 C C . GLU B 1 27 ? -19.969 -14.5 -1.233 1 97.56 27 GLU B C 1
ATOM 2103 O O . GLU B 1 27 ? -20.953 -15.211 -1.452 1 97.56 27 GLU B O 1
ATOM 2108 N N . ASP B 1 28 ? -19.844 -13.258 -1.629 1 98.12 28 ASP B N 1
ATOM 2109 C CA . ASP B 1 28 ? -20.906 -12.625 -2.416 1 98.12 28 ASP B CA 1
ATOM 2110 C C . ASP B 1 28 ? -20.844 -13.086 -3.871 1 98.12 28 ASP B C 1
ATOM 2112 O O . ASP B 1 28 ? -21.766 -12.812 -4.648 1 98.12 28 ASP B O 1
ATOM 2116 N N . GLY B 1 29 ? -19.75 -13.734 -4.281 1 97.44 29 GLY B N 1
ATOM 2117 C CA . GLY B 1 29 ? -19.609 -14.258 -5.629 1 97.44 29 GLY B CA 1
ATOM 2118 C C . GLY B 1 29 ? -19.031 -13.242 -6.602 1 97.44 29 GLY B C 1
ATOM 2119 O O . GLY B 1 29 ? -18.953 -13.508 -7.805 1 97.44 29 GLY B O 1
ATOM 2120 N N . TYR B 1 30 ? -18.688 -12.039 -6.121 1 98.5 30 TYR B N 1
ATOM 2121 C CA . TYR B 1 30 ? -18.078 -11.039 -6.992 1 98.5 30 TYR B CA 1
ATOM 2122 C C . TYR B 1 30 ? -16.609 -11.383 -7.273 1 98.5 30 TYR B C 1
ATOM 2124 O O . TYR B 1 30 ? -15.844 -11.656 -6.352 1 98.5 30 TYR B O 1
ATOM 2132 N N . LYS B 1 31 ? -16.172 -11.383 -8.492 1 98.06 31 LYS B N 1
ATOM 2133 C CA . LYS B 1 31 ? -14.82 -11.719 -8.93 1 98.06 31 LYS B CA 1
ATOM 2134 C C . LYS B 1 31 ? -14.211 -10.586 -9.742 1 98.06 31 LYS B C 1
ATOM 2136 O O . LYS B 1 31 ? -14.164 -10.648 -10.977 1 98.06 31 LYS B O 1
ATOM 2141 N N . PRO B 1 32 ? -13.742 -9.633 -9.047 1 98.81 32 PRO B N 1
ATOM 2142 C CA . PRO B 1 32 ? -13.148 -8.516 -9.797 1 98.81 32 PRO B CA 1
ATOM 2143 C C . PRO B 1 32 ? -11.945 -8.945 -10.633 1 98.81 32 PRO B C 1
ATOM 2145 O O . PRO B 1 32 ? -11.164 -9.797 -10.203 1 98.81 32 PRO B O 1
ATOM 2148 N N . THR B 1 33 ? -11.789 -8.289 -11.82 1 98.81 33 THR B N 1
ATOM 2149 C CA . THR B 1 33 ? -10.641 -8.547 -12.672 1 98.81 33 THR B CA 1
ATOM 2150 C C . THR B 1 33 ? -9.648 -7.383 -12.617 1 98.81 33 THR B C 1
ATOM 2152 O O . THR B 1 33 ? -8.531 -7.492 -13.117 1 98.81 33 THR B O 1
ATOM 2155 N N . VAL B 1 34 ? -10.07 -6.266 -12.016 1 98.88 34 VAL B N 1
ATOM 2156 C CA . VAL B 1 34 ? -9.203 -5.105 -11.812 1 98.88 34 VAL B CA 1
ATOM 2157 C C . VAL B 1 34 ? -9.586 -4.402 -10.508 1 98.88 34 VAL B C 1
ATOM 2159 O O . VAL B 1 34 ? -10.773 -4.281 -10.188 1 98.88 34 VAL B O 1
ATOM 2162 N N . ILE B 1 35 ? -8.641 -4.039 -9.719 1 98.94 35 ILE B N 1
ATOM 2163 C CA . ILE B 1 35 ? -8.836 -3.262 -8.508 1 98.94 35 ILE B CA 1
ATOM 2164 C C . ILE B 1 35 ? -8.266 -1.857 -8.695 1 98.94 35 ILE B C 1
ATOM 2166 O O . ILE B 1 35 ? -7.199 -1.688 -9.281 1 98.94 35 ILE B O 1
ATOM 2170 N N . ILE B 1 36 ? -8.969 -0.856 -8.266 1 98.94 36 ILE B N 1
ATOM 2171 C CA . ILE B 1 36 ? -8.602 0.55 -8.375 1 98.94 36 ILE B CA 1
ATOM 2172 C C . ILE B 1 36 ? -8.453 1.158 -6.984 1 98.94 36 ILE B C 1
ATOM 2174 O O . ILE B 1 36 ? -9.422 1.257 -6.238 1 98.94 36 ILE B O 1
ATOM 2178 N N . ALA B 1 37 ? -7.301 1.557 -6.656 1 98.88 37 ALA B N 1
ATOM 2179 C CA . ALA B 1 37 ? -7.035 2.168 -5.355 1 98.88 37 ALA B CA 1
ATOM 2180 C C . ALA B 1 37 ? -7.352 3.66 -5.379 1 98.88 37 ALA B C 1
ATOM 2182 O O . ALA B 1 37 ? -6.945 4.375 -6.293 1 98.88 37 ALA B O 1
ATOM 2183 N N . VAL B 1 38 ? -8.039 4.145 -4.406 1 98.38 38 VAL B N 1
ATOM 2184 C CA . VAL B 1 38 ? -8.18 5.582 -4.203 1 98.38 38 VAL B CA 1
ATOM 2185 C C . VAL B 1 38 ? -6.938 6.129 -3.506 1 98.38 38 VAL B C 1
ATOM 2187 O O . VAL B 1 38 ? -6.594 5.691 -2.404 1 98.38 38 VAL B O 1
ATOM 2190 N N . ALA B 1 39 ? -6.25 6.957 -4.203 1 98.06 39 ALA B N 1
ATOM 2191 C CA . ALA B 1 39 ? -5.082 7.605 -3.609 1 98.06 39 ALA B CA 1
ATOM 2192 C C . ALA B 1 39 ? -5.504 8.656 -2.59 1 98.06 39 ALA B C 1
ATOM 2194 O O . ALA B 1 39 ? -6.387 9.477 -2.857 1 98.06 39 ALA B O 1
ATOM 2195 N N . ARG B 1 40 ? -4.902 8.555 -1.383 1 97.75 40 ARG B N 1
ATOM 2196 C CA . ARG B 1 40 ? -3.734 7.719 -1.124 1 97.75 40 ARG B CA 1
ATOM 2197 C C . ARG B 1 40 ? -4.074 6.586 -0.158 1 97.75 40 ARG B C 1
ATOM 2199 O O . ARG B 1 40 ? -3.289 5.652 0.013 1 97.75 40 ARG B O 1
ATOM 2206 N N . GLY B 1 41 ? -5.301 6.688 0.393 1 97.88 41 GLY B N 1
ATOM 2207 C CA . GLY B 1 41 ? -5.66 5.781 1.474 1 97.88 41 GLY B CA 1
ATOM 2208 C C . GLY B 1 41 ? -5.887 4.355 1.008 1 97.88 41 GLY B C 1
ATOM 2209 O O . GLY B 1 41 ? -5.676 3.408 1.77 1 97.88 41 GLY B O 1
ATOM 2210 N N . GLY B 1 42 ? -6.238 4.195 -0.179 1 98.69 42 GLY B N 1
ATOM 2211 C CA . GLY B 1 42 ? -6.645 2.893 -0.686 1 98.69 42 GLY B CA 1
ATOM 2212 C C . GLY B 1 42 ? -5.477 2.047 -1.159 1 98.69 42 GLY B C 1
ATOM 2213 O O . GLY B 1 42 ? -5.652 0.875 -1.503 1 98.69 42 GLY B O 1
ATOM 2214 N N . TYR B 1 43 ? -4.266 2.537 -1.142 1 98.94 43 TYR B N 1
ATOM 2215 C CA . TYR B 1 43 ? -3.146 1.861 -1.785 1 98.94 43 TYR B CA 1
ATOM 2216 C C . TYR B 1 43 ? -2.818 0.553 -1.075 1 98.94 43 TYR B C 1
ATOM 2218 O O . TYR B 1 43 ? -2.686 -0.492 -1.716 1 98.94 43 TYR B O 1
ATOM 2226 N N . VAL B 1 44 ? -2.752 0.593 0.237 1 98.94 44 VAL B N 1
ATOM 2227 C CA . VAL B 1 44 ? -2.35 -0.601 0.974 1 98.94 44 VAL B CA 1
ATOM 2228 C C . VAL B 1 44 ? -3.48 -1.626 0.955 1 98.94 44 VAL B C 1
ATOM 2230 O O . VAL B 1 44 ? -3.281 -2.773 0.547 1 98.94 44 VAL B O 1
ATOM 2233 N N . PRO B 1 45 ? -4.742 -1.222 1.263 1 98.94 45 PRO B N 1
ATOM 2234 C CA . PRO B 1 45 ? -5.793 -2.242 1.223 1 98.94 45 PRO B CA 1
ATOM 2235 C C . PRO B 1 45 ? -6.012 -2.807 -0.178 1 98.94 45 PRO B C 1
ATOM 2237 O O . PRO B 1 45 ? -6.281 -4 -0.331 1 98.94 45 PRO B O 1
ATOM 2240 N N . ALA B 1 46 ? -5.918 -1.969 -1.211 1 98.94 46 ALA B N 1
ATOM 2241 C CA . ALA B 1 46 ? -6.09 -2.465 -2.574 1 98.94 46 ALA B CA 1
ATOM 2242 C C . ALA B 1 46 ? -5.035 -3.512 -2.916 1 98.94 46 ALA B C 1
ATOM 2244 O O . ALA B 1 46 ? -5.348 -4.551 -3.498 1 98.94 46 ALA B O 1
ATOM 2245 N N . ARG B 1 47 ? -3.775 -3.232 -2.559 1 98.94 47 ARG B N 1
ATOM 2246 C CA . ARG B 1 47 ? -2.701 -4.172 -2.861 1 98.94 47 ARG B CA 1
ATOM 2247 C C . ARG B 1 47 ? -2.906 -5.492 -2.123 1 98.94 47 ARG B C 1
ATOM 2249 O O . ARG B 1 47 ? -2.689 -6.566 -2.688 1 98.94 47 ARG B O 1
ATOM 2256 N N . LEU B 1 48 ? -3.299 -5.441 -0.875 1 98.94 48 LEU B N 1
ATOM 2257 C CA . LEU B 1 48 ? -3.551 -6.66 -0.111 1 98.94 48 LEU B CA 1
ATOM 2258 C C . LEU B 1 48 ? -4.727 -7.434 -0.694 1 98.94 48 LEU B C 1
ATOM 2260 O O . LEU B 1 48 ? -4.688 -8.664 -0.765 1 98.94 48 LEU B O 1
ATOM 2264 N N . LEU B 1 49 ? -5.727 -6.715 -1.119 1 98.94 49 LEU B N 1
ATOM 2265 C CA . LEU B 1 49 ? -6.871 -7.383 -1.726 1 98.94 49 LEU B CA 1
ATOM 2266 C C . LEU B 1 49 ? -6.473 -8.086 -3.018 1 98.94 49 LEU B C 1
ATOM 2268 O O . LEU B 1 49 ? -7.012 -9.148 -3.342 1 98.94 49 LEU B O 1
ATOM 2272 N N . CYS B 1 50 ? -5.582 -7.488 -3.805 1 98.88 50 CYS B N 1
ATOM 2273 C CA . CYS B 1 50 ? -5.07 -8.18 -4.984 1 98.88 50 CYS B CA 1
ATOM 2274 C C . CYS B 1 50 ? -4.531 -9.555 -4.617 1 98.88 50 CYS B C 1
ATOM 2276 O O . CYS B 1 50 ? -4.789 -10.539 -5.316 1 98.88 50 CYS B O 1
ATOM 2278 N N . ASP B 1 51 ? -3.803 -9.602 -3.539 1 98.75 51 ASP B N 1
ATOM 2279 C CA . ASP B 1 51 ? -3.211 -10.859 -3.102 1 98.75 51 ASP B CA 1
ATOM 2280 C C . ASP B 1 51 ? -4.289 -11.852 -2.668 1 98.75 51 ASP B C 1
ATOM 2282 O O . ASP B 1 51 ? -4.34 -12.977 -3.168 1 98.75 51 ASP B O 1
ATOM 2286 N N . PHE B 1 52 ? -5.215 -11.422 -1.894 1 98.75 52 PHE B N 1
ATOM 2287 C CA . PHE B 1 52 ? -6.188 -12.305 -1.267 1 98.75 52 PHE B CA 1
ATOM 2288 C C . PHE B 1 52 ? -7.242 -12.75 -2.275 1 98.75 52 PHE B C 1
ATOM 2290 O O . PHE B 1 52 ? -7.82 -13.836 -2.139 1 98.75 52 PHE B O 1
ATOM 2297 N N . LEU B 1 53 ? -7.457 -11.914 -3.334 1 98.62 53 LEU B N 1
ATOM 2298 C CA . LEU B 1 53 ? -8.5 -12.242 -4.301 1 98.62 53 LEU B CA 1
ATOM 2299 C C . LEU B 1 53 ? -7.895 -12.789 -5.59 1 98.62 53 LEU B C 1
ATOM 2301 O O . LEU B 1 53 ? -8.625 -13.195 -6.496 1 98.62 53 LEU B O 1
ATOM 2305 N N . GLY B 1 54 ? -6.574 -12.758 -5.711 1 97.56 54 GLY B N 1
ATOM 2306 C CA . GLY B 1 54 ? -5.91 -13.258 -6.902 1 97.56 54 GLY B CA 1
ATOM 2307 C C . GLY B 1 54 ? -6.09 -12.359 -8.109 1 97.56 54 GLY B C 1
ATOM 2308 O O . GLY B 1 54 ? -6.281 -12.844 -9.227 1 97.56 54 GLY B O 1
ATOM 2309 N N . VAL B 1 55 ? -6.109 -11.047 -7.867 1 98.31 55 VAL B N 1
ATOM 2310 C CA . VAL B 1 55 ? -6.316 -10.086 -8.945 1 98.31 55 VAL B CA 1
ATOM 2311 C C . VAL B 1 55 ? -4.973 -9.516 -9.391 1 98.31 55 VAL B C 1
ATOM 2313 O O . VAL B 1 55 ? -4.184 -9.047 -8.57 1 98.31 55 VAL B O 1
ATOM 2316 N N . GLU B 1 56 ? -4.711 -9.523 -10.656 1 97.12 56 GLU B N 1
ATOM 2317 C CA . GLU B 1 56 ? -3.422 -9.094 -11.195 1 97.12 56 GLU B CA 1
ATOM 2318 C C . GLU B 1 56 ? -3.436 -7.609 -11.531 1 97.12 56 GLU B C 1
ATOM 2320 O O . GLU B 1 56 ? -2.414 -6.93 -11.406 1 97.12 56 GLU B O 1
ATOM 2325 N N . ASN B 1 57 ? -4.566 -7.094 -12.008 1 98.44 57 ASN B N 1
ATOM 2326 C CA . ASN B 1 57 ? -4.656 -5.711 -12.469 1 98.44 57 ASN B CA 1
ATOM 2327 C C . ASN B 1 57 ? -4.938 -4.754 -11.32 1 98.44 57 ASN B C 1
ATOM 2329 O O . ASN B 1 57 ? -5.922 -4.914 -10.594 1 98.44 57 ASN B O 1
ATOM 2333 N N . LEU B 1 58 ? -4.051 -3.799 -11.164 1 98.81 58 LEU B N 1
ATOM 2334 C CA . LEU B 1 58 ? -4.141 -2.812 -10.094 1 98.81 58 LEU B CA 1
ATOM 2335 C C . LEU B 1 58 ? -3.883 -1.408 -10.625 1 98.81 58 LEU B C 1
ATOM 2337 O O . LEU B 1 58 ? -2.805 -1.129 -11.148 1 98.81 58 LEU B O 1
ATOM 2341 N N . LEU B 1 59 ? -4.832 -0.545 -10.531 1 98.75 59 LEU B N 1
ATOM 2342 C CA . LEU B 1 59 ? -4.793 0.854 -10.945 1 98.75 59 LEU B CA 1
ATOM 2343 C C . LEU B 1 59 ? -5.086 1.774 -9.758 1 98.75 59 LEU B C 1
ATOM 2345 O O . LEU B 1 59 ? -5.301 1.306 -8.641 1 98.75 59 LEU B O 1
ATOM 2349 N N . SER B 1 60 ? -5.012 3.08 -10.023 1 98.75 60 SER B N 1
ATOM 2350 C CA . SER B 1 60 ? -5.348 4.039 -8.984 1 98.75 60 SER B CA 1
ATOM 2351 C C . SER B 1 60 ? -6.023 5.277 -9.562 1 98.75 60 SER B C 1
ATOM 2353 O O . SER B 1 60 ? -5.961 5.512 -10.773 1 98.75 60 SER B O 1
ATOM 2355 N N . ILE B 1 61 ? -6.68 5.957 -8.719 1 98.19 61 ILE B N 1
ATOM 2356 C CA . ILE B 1 61 ? -7.223 7.281 -8.992 1 98.19 61 ILE B CA 1
ATOM 2357 C C . ILE B 1 61 ? -6.996 8.188 -7.785 1 98.19 61 ILE B C 1
ATOM 2359 O O . ILE B 1 61 ? -7.074 7.742 -6.637 1 98.19 61 ILE B O 1
ATOM 2363 N N . GLN B 1 62 ? -6.742 9.43 -8.039 1 96.75 62 GLN B N 1
ATOM 2364 C CA . GLN B 1 62 ? -6.469 10.328 -6.926 1 96.75 62 GLN B CA 1
ATOM 2365 C C . GLN B 1 62 ? -7.559 11.383 -6.793 1 96.75 62 GLN B C 1
ATOM 2367 O O . GLN B 1 62 ? -7.934 12.023 -7.781 1 96.75 62 GLN B O 1
ATOM 2372 N N . SER B 1 63 ? -7.98 11.469 -5.562 1 88.44 63 SER B N 1
ATOM 2373 C CA . SER B 1 63 ? -8.914 12.523 -5.207 1 88.44 63 SER B CA 1
ATOM 2374 C C . SER B 1 63 ? -8.297 13.5 -4.215 1 88.44 63 SER B C 1
ATOM 2376 O O . SER B 1 63 ? -7.383 13.141 -3.471 1 88.44 63 SER B O 1
ATOM 2378 N N . GLN B 1 64 ? -8.711 14.688 -4.281 1 83.94 64 GLN B N 1
ATOM 2379 C CA . GLN B 1 64 ? -8.281 15.734 -3.357 1 83.94 64 GLN B CA 1
ATOM 2380 C C . GLN B 1 64 ? -9.477 16.5 -2.797 1 83.94 64 GLN B C 1
ATOM 2382 O O . GLN B 1 64 ? -10.516 16.609 -3.455 1 83.94 64 GLN B O 1
ATOM 2387 N N . HIS B 1 65 ? -9.227 16.859 -1.53 1 78.56 65 HIS B N 1
ATOM 2388 C CA . HIS B 1 65 ? -10.25 17.703 -0.919 1 78.56 65 HIS B CA 1
ATOM 2389 C C . HIS B 1 65 ? -9.859 19.188 -0.988 1 78.56 65 HIS B C 1
ATOM 2391 O O . HIS B 1 65 ? -8.703 19.531 -0.753 1 78.56 65 HIS B O 1
ATOM 2397 N N . TRP B 1 66 ? -10.641 20.031 -1.538 1 65.75 66 TRP B N 1
ATOM 2398 C CA . TRP B 1 66 ? -10.359 21.469 -1.533 1 65.75 66 TRP B CA 1
ATOM 2399 C C . TRP B 1 66 ? -11.516 22.25 -0.907 1 65.75 66 TRP B C 1
ATOM 2401 O O . TRP B 1 66 ? -12.68 21.828 -1.009 1 65.75 66 TRP B O 1
ATOM 2411 N N . VAL B 1 67 ? -11.125 23.125 0.002 1 56.53 67 VAL B N 1
ATOM 2412 C CA . VAL B 1 67 ? -12.094 23.984 0.666 1 56.53 67 VAL B CA 1
ATOM 2413 C C . VAL B 1 67 ? -12.5 25.125 -0.269 1 56.53 67 VAL B C 1
ATOM 2415 O O . VAL B 1 67 ? -11.648 25.891 -0.738 1 56.53 67 VAL B O 1
ATOM 2418 N N . ALA B 1 68 ? -13.766 25 -0.751 1 53.38 68 ALA B N 1
ATOM 2419 C CA . ALA B 1 68 ? -14.266 26.094 -1.562 1 53.38 68 ALA B CA 1
ATOM 2420 C C . ALA B 1 68 ? -14.422 27.359 -0.723 1 53.38 68 ALA B C 1
ATOM 2422 O O . ALA B 1 68 ? -15.039 27.344 0.347 1 53.38 68 ALA B O 1
ATOM 2423 N N . ALA B 1 69 ? -13.516 28.359 -0.951 1 54.28 69 ALA B N 1
ATOM 2424 C CA . ALA B 1 69 ? -13.523 29.656 -0.27 1 54.28 69 ALA B CA 1
ATOM 2425 C C . ALA B 1 69 ? -14.953 30.125 -0.003 1 54.28 69 ALA B C 1
ATOM 2427 O O . ALA B 1 69 ? -15.266 30.594 1.094 1 54.28 69 ALA B O 1
ATOM 2428 N N . ALA B 1 70 ? -15.719 30.125 -0.992 1 52.94 70 ALA B N 1
ATOM 2429 C CA . ALA B 1 70 ? -17 30.828 -0.893 1 52.94 70 ALA B CA 1
ATOM 2430 C C . ALA B 1 70 ? -17.953 30.078 0.043 1 52.94 70 ALA B C 1
ATOM 2432 O O . ALA B 1 70 ? -18.781 30.703 0.705 1 52.94 70 ALA B O 1
ATOM 2433 N N . GLN B 1 71 ? -17.875 28.719 -0.042 1 50.88 71 GLN B N 1
ATOM 2434 C CA . GLN B 1 71 ? -18.922 28.031 0.697 1 50.88 71 GLN B CA 1
ATOM 2435 C C . GLN B 1 71 ? -18.359 27.234 1.861 1 50.88 71 GLN B C 1
ATOM 2437 O O . GLN B 1 71 ? -19.094 26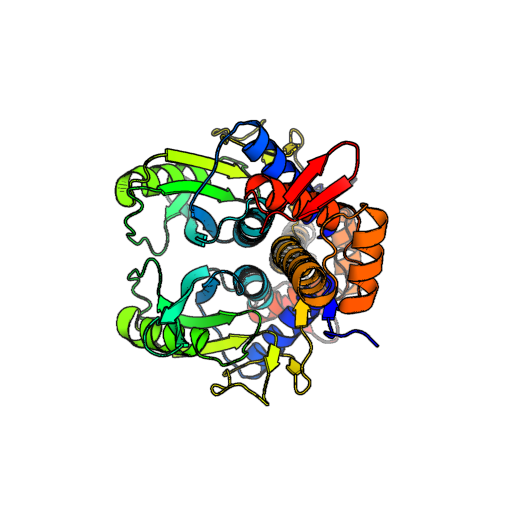.75 2.721 1 50.88 71 GLN B O 1
ATOM 2442 N N . ALA B 1 72 ? -17.266 27.547 2.398 1 55.88 72 ALA B N 1
ATOM 2443 C CA . ALA B 1 72 ? -16.656 26.891 3.551 1 55.88 72 ALA B CA 1
ATOM 2444 C C . ALA B 1 72 ? -16.766 25.359 3.436 1 55.88 72 ALA B C 1
ATOM 2446 O O . ALA B 1 72 ? -16.516 24.641 4.402 1 55.88 72 ALA B O 1
ATOM 2447 N N . SER B 1 73 ? -17.312 24.828 2.18 1 60.28 73 SER B N 1
ATOM 2448 C CA . SER B 1 73 ? -17.547 23.391 2.133 1 60.28 73 SER B CA 1
ATOM 2449 C C . SER B 1 73 ? -16.391 22.656 1.451 1 60.28 73 SER B C 1
ATOM 2451 O O . SER B 1 73 ? -15.828 23.156 0.468 1 60.28 73 SER B O 1
ATOM 2453 N N . GLU B 1 74 ? -15.992 21.641 2.072 1 67 74 GLU B N 1
ATOM 2454 C CA . GLU B 1 74 ? -14.969 20.766 1.497 1 67 74 GLU B CA 1
ATOM 2455 C C . GLU B 1 74 ? -15.539 19.906 0.371 1 67 74 GLU B C 1
ATOM 2457 O O . GLU B 1 74 ? -16.594 19.281 0.531 1 67 74 GLU B O 1
ATOM 2462 N N . LYS B 1 75 ? -15.102 20.297 -0.879 1 79.88 75 LYS B N 1
ATOM 2463 C CA . LYS B 1 75 ? -15.523 19.469 -2.01 1 79.88 75 LYS B CA 1
ATOM 2464 C C . LYS B 1 75 ? -14.383 18.594 -2.516 1 79.88 75 LYS B C 1
ATOM 2466 O O . LYS B 1 75 ? -13.242 19.047 -2.592 1 79.88 75 LYS B O 1
ATOM 2471 N N . ALA B 1 76 ? -14.75 17.312 -2.838 1 85.56 76 ALA B N 1
ATOM 2472 C CA . ALA B 1 76 ? -13.781 16.375 -3.412 1 85.56 76 ALA B CA 1
ATOM 2473 C C . ALA B 1 76 ? -13.641 16.594 -4.918 1 85.56 76 ALA B C 1
ATOM 2475 O O . ALA B 1 76 ? -14.633 16.781 -5.617 1 85.56 76 ALA B O 1
ATOM 2476 N N . ILE B 1 77 ? -12.391 16.703 -5.422 1 89.81 77 ILE B N 1
ATOM 2477 C CA . ILE B 1 77 ? -12.109 16.75 -6.852 1 89.81 77 ILE B CA 1
ATOM 2478 C C . ILE B 1 77 ? -11.102 15.664 -7.219 1 89.81 77 ILE B C 1
ATOM 2480 O O . ILE B 1 77 ? -10.383 15.156 -6.355 1 89.81 77 ILE B O 1
ATOM 2484 N N . LEU B 1 78 ? -11.156 15.312 -8.531 1 93.31 78 LEU B N 1
ATOM 2485 C CA . LEU B 1 78 ? -10.148 14.375 -9.008 1 93.31 78 LEU B CA 1
ATOM 2486 C C . LEU B 1 78 ? -8.883 15.102 -9.445 1 93.31 78 LEU B C 1
ATOM 2488 O O . LEU B 1 78 ? -8.953 16.094 -10.172 1 93.31 78 LEU B O 1
ATOM 2492 N N . LYS B 1 79 ? -7.887 14.672 -8.938 1 94.31 79 LYS B N 1
ATOM 2493 C CA . LYS B 1 79 ? -6.582 15.18 -9.352 1 94.31 79 LYS B CA 1
ATOM 2494 C C . LYS B 1 79 ? -5.918 14.234 -10.352 1 94.31 79 LYS B C 1
ATOM 2496 O O . LYS B 1 79 ? -5.961 13.016 -10.188 1 94.31 79 LYS B O 1
ATOM 2501 N N . PHE B 1 80 ? -5.285 14.734 -11.484 1 95.25 80 PHE B N 1
ATOM 2502 C CA . PHE B 1 80 ? -4.621 13.977 -12.539 1 95.25 80 PHE B CA 1
ATOM 2503 C C . PHE B 1 80 ? -5.582 12.992 -13.195 1 95.25 80 PHE B C 1
ATOM 2505 O O . PHE B 1 80 ? -5.273 11.805 -13.312 1 95.25 80 PHE B O 1
ATOM 2512 N N . PRO B 1 81 ? -6.73 13.477 -13.547 1 94.5 81 PRO B N 1
ATOM 2513 C CA . PRO B 1 81 ? -7.629 12.516 -14.188 1 94.5 81 PRO B CA 1
ATOM 2514 C C . PRO B 1 81 ? -7.051 11.945 -15.484 1 94.5 81 PRO B C 1
ATOM 2516 O O . PRO B 1 81 ? -6.391 12.664 -16.234 1 94.5 81 PRO B O 1
ATOM 2519 N N . TYR B 1 82 ? -7.262 10.656 -15.719 1 97.06 82 TYR B N 1
ATOM 2520 C CA . TYR B 1 82 ? -6.844 9.992 -16.953 1 97.06 82 TYR B CA 1
ATOM 2521 C C . TYR B 1 82 ? -7.879 8.977 -17.406 1 97.06 82 TYR B C 1
ATOM 2523 O O . TYR B 1 82 ? -8.836 8.695 -16.672 1 97.06 82 TYR B O 1
ATOM 2531 N N . HIS B 1 83 ? -7.66 8.516 -18.656 1 96.5 83 HIS B N 1
ATOM 2532 C CA . HIS B 1 83 ? -8.617 7.566 -19.219 1 96.5 83 HIS B CA 1
ATOM 2533 C C . HIS B 1 83 ? -7.957 6.215 -19.469 1 96.5 83 HIS B C 1
ATOM 2535 O O . HIS B 1 83 ? -6.836 6.152 -19.984 1 96.5 83 HIS B O 1
ATOM 2541 N N . VAL B 1 84 ? -8.594 5.242 -18.984 1 97.81 84 VAL B N 1
ATOM 2542 C CA . VAL B 1 84 ? -8.32 3.859 -19.359 1 97.81 84 VAL B CA 1
ATOM 2543 C C . VAL B 1 84 ? -9.609 3.168 -19.781 1 97.81 84 VAL B C 1
ATOM 2545 O O . VAL B 1 84 ? -10.688 3.492 -19.281 1 97.81 84 VAL B O 1
ATOM 2548 N N . ASP B 1 85 ? -9.523 2.225 -20.734 1 98.06 85 ASP B N 1
ATOM 2549 C CA . ASP B 1 85 ? -10.688 1.451 -21.156 1 98.06 85 ASP B CA 1
ATOM 2550 C C . ASP B 1 85 ? -10.805 0.158 -20.359 1 98.06 85 ASP B C 1
ATOM 2552 O O . ASP B 1 85 ? -10 -0.76 -20.516 1 98.06 85 ASP B O 1
ATOM 2556 N N . LEU B 1 86 ? -11.836 0.037 -19.547 1 98.56 86 LEU B N 1
ATOM 2557 C CA . LEU B 1 86 ? -12.023 -1.153 -18.734 1 98.56 86 LEU B CA 1
ATOM 2558 C C . LEU B 1 86 ? -13.203 -1.983 -19.234 1 98.56 86 LEU B C 1
ATOM 2560 O O . LEU B 1 86 ? -13.812 -2.732 -18.469 1 98.56 86 LEU B O 1
ATOM 2564 N N . SER B 1 87 ? -13.547 -1.746 -20.484 1 98.44 87 SER B N 1
ATOM 2565 C CA . SER B 1 87 ? -14.516 -2.66 -21.094 1 98.44 87 SER B CA 1
ATOM 2566 C C . SER B 1 87 ? -14.086 -4.113 -20.922 1 98.44 87 SER B C 1
ATOM 2568 O O . SER B 1 87 ? -12.922 -4.449 -21.141 1 98.44 87 SER B O 1
ATOM 2570 N N . GLY B 1 88 ? -14.953 -4.977 -20.5 1 98.44 88 GLY B N 1
ATOM 2571 C CA . GLY B 1 88 ? -14.633 -6.379 -20.297 1 98.44 88 GLY B CA 1
ATOM 2572 C C . GLY B 1 88 ? -14.141 -6.691 -18.906 1 98.44 88 GLY B C 1
ATOM 2573 O O . GLY B 1 88 ? -13.898 -7.855 -18.562 1 98.44 88 GLY B O 1
ATOM 2574 N N . HIS B 1 89 ? -14.047 -5.695 -18.078 1 98.75 89 HIS B N 1
ATOM 2575 C CA . HIS B 1 89 ? -13.523 -5.898 -16.734 1 98.75 89 HIS B CA 1
ATOM 2576 C C . HIS B 1 89 ? -14.602 -5.695 -15.672 1 98.75 89 HIS B C 1
ATOM 2578 O O . HIS B 1 89 ? -15.523 -4.902 -15.875 1 98.75 89 HIS B O 1
ATOM 2584 N N . ARG B 1 90 ? -14.539 -6.426 -14.602 1 98.88 90 ARG B N 1
ATOM 2585 C CA . ARG B 1 90 ? -15.219 -6.168 -13.344 1 98.88 90 ARG B CA 1
ATOM 2586 C C . ARG B 1 90 ? -14.312 -5.426 -12.367 1 98.88 90 ARG B C 1
ATOM 2588 O O . ARG B 1 90 ? -13.289 -5.965 -11.93 1 98.88 90 ARG B O 1
ATOM 2595 N N . ALA B 1 91 ? -14.719 -4.223 -12.062 1 98.94 91 ALA B N 1
ATOM 2596 C CA . ALA B 1 91 ? -13.812 -3.348 -11.328 1 98.94 91 ALA B CA 1
ATOM 2597 C C . ALA B 1 91 ? -14.25 -3.203 -9.875 1 98.94 91 ALA B C 1
ATOM 2599 O O . ALA B 1 91 ? -15.445 -3.189 -9.578 1 98.94 91 ALA B O 1
ATOM 2600 N N . LEU B 1 92 ? -13.305 -3.139 -9.023 1 98.94 92 LEU B N 1
ATOM 2601 C CA . LEU B 1 92 ? -13.5 -2.871 -7.598 1 98.94 92 LEU B CA 1
ATOM 2602 C C . LEU B 1 92 ? -12.688 -1.655 -7.16 1 98.94 92 LEU B C 1
ATOM 2604 O O . LEU B 1 92 ? -11.453 -1.685 -7.176 1 98.94 92 LEU B O 1
ATOM 2608 N N . ILE B 1 93 ? -13.336 -0.584 -6.766 1 98.94 93 ILE B N 1
ATOM 2609 C CA . ILE B 1 93 ? -12.672 0.581 -6.195 1 98.94 93 ILE B CA 1
ATOM 2610 C C . ILE B 1 93 ? -12.492 0.386 -4.691 1 98.94 93 ILE B C 1
ATOM 2612 O O . ILE B 1 93 ? -13.422 -0.037 -3.998 1 98.94 93 ILE B O 1
ATOM 2616 N N . VAL B 1 94 ? -11.305 0.735 -4.168 1 98.94 94 VAL B N 1
ATOM 2617 C CA . VAL B 1 94 ? -11 0.409 -2.779 1 98.94 94 VAL B CA 1
ATOM 2618 C C . VAL B 1 94 ? -10.422 1.636 -2.076 1 98.94 94 VAL B C 1
ATOM 2620 O O . VAL B 1 94 ? -9.562 2.326 -2.625 1 98.94 94 VAL B O 1
ATOM 2623 N N . ASP B 1 95 ? -10.891 1.942 -0.916 1 98.38 95 ASP B N 1
ATOM 2624 C CA . ASP B 1 95 ? -10.328 2.926 0.008 1 98.38 95 ASP B CA 1
ATOM 2625 C C . ASP B 1 95 ? -10.141 2.326 1.399 1 98.38 95 ASP B C 1
ATOM 2627 O O . ASP B 1 95 ? -10.547 1.188 1.652 1 98.38 95 ASP B O 1
ATOM 2631 N N . ASP B 1 96 ? -9.477 3.051 2.27 1 98.44 96 ASP B N 1
ATOM 2632 C CA . ASP B 1 96 ? -9.297 2.531 3.623 1 98.44 96 ASP B CA 1
ATOM 2633 C C . ASP B 1 96 ? -10.539 2.799 4.477 1 98.44 96 ASP B C 1
ATOM 2635 O O . ASP B 1 96 ? -10.945 1.948 5.27 1 98.44 96 ASP B O 1
ATOM 2639 N N . ILE B 1 97 ? -11.141 4.016 4.293 1 97.44 97 ILE B N 1
ATOM 2640 C CA . ILE B 1 97 ? -12.25 4.367 5.176 1 97.44 97 ILE B CA 1
ATOM 2641 C C . ILE B 1 97 ? -13.242 5.258 4.43 1 97.44 97 ILE B C 1
ATOM 2643 O O . ILE B 1 97 ? -12.844 6.145 3.672 1 97.44 97 ILE B O 1
ATOM 2647 N N . VAL B 1 98 ? -14.547 4.945 4.609 1 96.69 98 VAL B N 1
ATOM 2648 C CA . VAL B 1 98 ? -15.625 5.809 4.145 1 96.69 98 VAL B CA 1
ATOM 2649 C C . VAL B 1 98 ? -16.125 6.676 5.297 1 96.69 98 VAL B C 1
ATOM 2651 O O . VAL B 1 98 ? -16.875 6.207 6.16 1 96.69 98 VAL B O 1
ATOM 2654 N N . ASP B 1 99 ? -15.727 7.863 5.281 1 93.38 99 ASP B N 1
ATOM 2655 C CA . ASP B 1 99 ? -16.234 8.828 6.254 1 93.38 99 ASP B CA 1
ATOM 2656 C C . ASP B 1 99 ? -17.516 9.492 5.758 1 93.38 99 ASP B C 1
ATOM 2658 O O . ASP B 1 99 ? -18.609 8.945 5.922 1 93.38 99 ASP B O 1
ATOM 2662 N N . THR B 1 100 ? -17.344 10.625 4.93 1 90.94 100 THR B N 1
ATOM 2663 C CA . THR B 1 100 ? -18.531 11.211 4.316 1 90.94 100 THR B CA 1
ATOM 2664 C C . THR B 1 100 ? -18.922 10.445 3.055 1 90.94 100 THR B C 1
ATOM 2666 O O . THR B 1 100 ? -20.078 10.453 2.656 1 90.94 100 THR B O 1
ATOM 2669 N N . GLY B 1 101 ? -17.969 9.875 2.457 1 93.31 101 GLY B N 1
ATOM 2670 C CA . GLY B 1 101 ? -18.219 9.086 1.26 1 93.31 101 GLY B CA 1
ATOM 2671 C C . GLY B 1 101 ? -18.062 9.891 -0.021 1 93.31 101 GLY B C 1
ATOM 2672 O O . GLY B 1 101 ? -18.156 9.336 -1.118 1 93.31 101 GLY B O 1
ATOM 2673 N N . GLU B 1 102 ? -17.719 11.109 0.037 1 92.06 102 GLU B N 1
ATOM 2674 C CA . GLU B 1 102 ? -17.641 11.992 -1.119 1 92.06 102 GLU B CA 1
ATOM 2675 C C . GLU B 1 102 ? -16.547 11.547 -2.082 1 92.06 102 GLU B C 1
ATOM 2677 O O . GLU B 1 102 ? -16.719 11.586 -3.301 1 92.06 102 GLU B O 1
ATOM 2682 N N . THR B 1 103 ? -15.406 11.141 -1.533 1 93.81 103 THR B N 1
ATOM 2683 C CA . THR B 1 103 ? -14.289 10.688 -2.348 1 93.81 103 THR B CA 1
ATOM 2684 C C . THR B 1 103 ? -14.68 9.469 -3.178 1 93.81 103 THR B C 1
ATOM 2686 O O . THR B 1 103 ? -14.492 9.453 -4.395 1 93.81 103 THR B O 1
ATOM 2689 N N . LEU B 1 104 ? -15.281 8.5 -2.584 1 94.81 104 LEU B N 1
ATOM 2690 C CA . LEU B 1 104 ? -15.625 7.254 -3.25 1 94.81 104 LEU B CA 1
ATOM 2691 C C . LEU B 1 104 ? -16.734 7.477 -4.281 1 94.81 104 LEU B C 1
ATOM 2693 O O . LEU B 1 104 ? -16.719 6.859 -5.352 1 94.81 104 LEU B O 1
ATOM 2697 N N . MET B 1 105 ? -17.656 8.305 -3.926 1 94.62 105 MET B N 1
ATOM 2698 C CA . MET B 1 105 ? -18.734 8.609 -4.863 1 94.62 105 MET B CA 1
ATOM 2699 C C . MET B 1 105 ? -18.188 9.258 -6.129 1 94.62 105 MET B C 1
ATOM 2701 O O . MET B 1 105 ? -18.578 8.898 -7.238 1 94.62 105 MET B O 1
ATOM 2705 N N . LEU B 1 106 ? -17.328 10.219 -5.922 1 95.06 106 LEU B N 1
ATOM 2706 C CA . LEU B 1 106 ? -16.703 10.906 -7.043 1 95.06 106 LEU B CA 1
ATOM 2707 C C . LEU B 1 106 ? -15.93 9.922 -7.918 1 95.06 106 LEU B C 1
ATOM 2709 O O . LEU B 1 106 ? -16.047 9.953 -9.141 1 95.06 106 LEU B O 1
ATOM 2713 N N . ALA B 1 107 ? -15.148 9.055 -7.316 1 96.94 107 ALA B N 1
ATOM 2714 C CA . ALA B 1 107 ? -14.359 8.062 -8.039 1 96.94 107 ALA B CA 1
ATOM 2715 C C . ALA B 1 107 ? -15.266 7.098 -8.812 1 96.94 107 ALA B C 1
ATOM 2717 O O . ALA B 1 107 ? -15.008 6.797 -9.977 1 96.94 107 ALA B O 1
ATOM 2718 N N . LYS B 1 108 ? -16.281 6.652 -8.125 1 97.62 108 LYS B N 1
ATOM 2719 C CA . LYS B 1 108 ? -17.219 5.711 -8.727 1 97.62 108 LYS B CA 1
ATOM 2720 C C . LYS B 1 108 ? -17.844 6.301 -9.977 1 97.62 108 LYS B C 1
ATOM 2722 O O . LYS B 1 108 ? -17.891 5.645 -11.023 1 97.62 108 LYS B O 1
ATOM 2727 N N . GLU B 1 109 ? -18.344 7.5 -9.852 1 97.25 109 GLU B N 1
ATOM 2728 C CA . GLU B 1 109 ? -19 8.164 -10.969 1 97.25 109 GLU B CA 1
ATOM 2729 C C . GLU B 1 109 ? -18.031 8.352 -12.141 1 97.25 109 GLU B C 1
ATOM 2731 O O . GLU B 1 109 ? -18.391 8.109 -13.297 1 97.25 109 GLU B O 1
ATOM 2736 N N . PHE B 1 110 ? -16.844 8.812 -11.859 1 97.88 110 PHE B N 1
ATOM 2737 C CA . PHE B 1 110 ? -15.844 9.055 -12.891 1 97.88 110 PHE B CA 1
ATOM 2738 C C . PHE B 1 110 ? -15.484 7.762 -13.617 1 97.88 110 PHE B C 1
ATOM 2740 O O . PHE B 1 110 ? -15.469 7.719 -14.844 1 97.88 110 PHE B O 1
ATOM 2747 N N . VAL B 1 111 ? -15.227 6.664 -12.867 1 98.44 111 VAL B N 1
ATOM 2748 C CA . VAL B 1 111 ? -14.797 5.387 -13.43 1 98.44 111 VAL B CA 1
ATOM 2749 C C . VAL B 1 111 ? -15.922 4.793 -14.273 1 98.44 111 VAL B C 1
ATOM 2751 O O . VAL B 1 111 ? -15.68 4.281 -15.375 1 98.44 111 VAL B O 1
ATOM 2754 N N . GLN B 1 112 ? -17.094 4.898 -13.727 1 98.38 112 GLN B N 1
ATOM 2755 C CA . GLN B 1 112 ? -18.234 4.383 -14.469 1 98.38 112 GLN B CA 1
ATOM 2756 C C . GLN B 1 112 ? -18.391 5.102 -15.805 1 98.38 112 GLN B C 1
ATOM 2758 O O . GLN B 1 112 ? -18.609 4.465 -16.844 1 98.38 112 GLN B O 1
ATOM 2763 N N . ARG B 1 113 ? -18.266 6.363 -15.781 1 98.06 113 ARG B N 1
ATOM 2764 C CA . ARG B 1 113 ? -18.531 7.191 -16.953 1 98.06 113 ARG B CA 1
ATOM 2765 C C . ARG B 1 113 ? -17.375 7.125 -17.938 1 98.06 113 ARG B C 1
ATOM 2767 O O . ARG B 1 113 ? -17.594 7.023 -19.156 1 98.06 113 ARG B O 1
ATOM 2774 N N . GLU B 1 114 ? -16.172 7.199 -17.422 1 97.94 114 GLU B N 1
ATOM 2775 C CA . GLU B 1 114 ? -15.008 7.438 -18.281 1 97.94 114 GLU B CA 1
ATOM 2776 C C . GLU B 1 114 ? -14.297 6.137 -18.625 1 97.94 114 GLU B C 1
ATOM 2778 O O . GLU B 1 114 ? -13.758 5.984 -19.719 1 97.94 114 GLU B O 1
ATOM 2783 N N . TRP B 1 115 ? -14.211 5.223 -17.625 1 98.62 115 TRP B N 1
ATOM 2784 C CA . TRP B 1 115 ? -13.445 4 -17.859 1 98.62 115 TRP B CA 1
ATOM 2785 C C . TRP B 1 115 ? -14.359 2.855 -18.281 1 98.62 115 TRP B C 1
ATOM 2787 O O . TRP B 1 115 ? -13.891 1.855 -18.828 1 98.62 115 TRP B O 1
ATOM 2797 N N . LYS B 1 116 ? -15.633 2.803 -17.938 1 98.5 116 LYS B N 1
A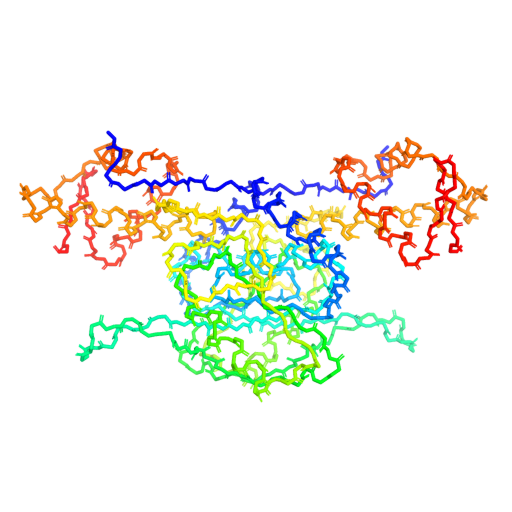TOM 2798 C CA . LYS B 1 116 ? -16.734 1.997 -18.438 1 98.5 116 LYS B CA 1
ATOM 2799 C C . LYS B 1 116 ? -16.5 0.511 -18.203 1 98.5 116 LYS B C 1
ATOM 2801 O O . LYS B 1 116 ? -16.594 -0.3 -19.125 1 98.5 116 LYS B O 1
ATOM 2806 N N . PRO B 1 117 ? -16.188 0.107 -17 1 98.81 117 PRO B N 1
ATOM 2807 C CA . PRO B 1 117 ? -16.172 -1.328 -16.703 1 98.81 117 PRO B CA 1
ATOM 2808 C C . PRO B 1 117 ? -17.531 -1.989 -16.859 1 98.81 117 PRO B C 1
ATOM 2810 O O . PRO B 1 117 ? -18.562 -1.314 -16.781 1 98.81 117 PRO B O 1
ATOM 2813 N N . ASP B 1 118 ? -17.547 -3.324 -17.094 1 98.75 118 ASP B N 1
ATOM 2814 C CA . ASP B 1 118 ? -18.797 -4.066 -17.203 1 98.75 118 ASP B CA 1
ATOM 2815 C C . ASP B 1 118 ? -19.562 -4.062 -15.883 1 98.75 118 ASP B C 1
ATOM 2817 O O . ASP B 1 118 ? -20.797 -4.059 -15.875 1 98.75 118 ASP B O 1
ATOM 2821 N N . GLU B 1 119 ? -18.859 -4.148 -14.836 1 98.75 119 GLU B N 1
ATOM 2822 C CA . GLU B 1 119 ? -19.359 -4.059 -13.469 1 98.75 119 GLU B CA 1
ATOM 2823 C C . GLU B 1 119 ? -18.438 -3.219 -12.594 1 98.75 119 GLU B C 1
ATOM 2825 O O . GLU B 1 119 ? -17.219 -3.207 -12.797 1 98.75 119 GLU B O 1
ATOM 2830 N N . LEU B 1 120 ? -19.094 -2.535 -11.703 1 98.81 120 LEU B N 1
ATOM 2831 C CA . LEU B 1 120 ? -18.328 -1.672 -10.805 1 98.81 120 LEU B CA 1
ATOM 2832 C C . LEU B 1 120 ? -18.875 -1.754 -9.383 1 98.81 120 LEU B C 1
ATOM 2834 O O . LEU B 1 120 ? -20.062 -1.538 -9.156 1 98.81 120 LEU B O 1
ATOM 2838 N N . LYS B 1 121 ? -18 -2.137 -8.461 1 98.81 121 LYS B N 1
ATOM 2839 C CA . LYS B 1 121 ? -18.312 -2.137 -7.035 1 98.81 121 LYS B CA 1
ATOM 2840 C C . LYS B 1 121 ? -17.297 -1.317 -6.25 1 98.81 121 LYS B C 1
ATOM 2842 O O . LYS B 1 121 ? -16.203 -1.021 -6.75 1 98.81 121 LYS B O 1
ATOM 2847 N N . VAL B 1 122 ? -17.719 -0.934 -5.074 1 98.75 122 VAL B N 1
ATOM 2848 C CA . VAL B 1 122 ? -16.891 -0.111 -4.203 1 98.75 122 VAL B CA 1
ATOM 2849 C C . VAL B 1 122 ? -16.734 -0.793 -2.848 1 98.75 122 VAL B C 1
ATOM 2851 O O . VAL B 1 122 ? -17.688 -1.371 -2.32 1 98.75 122 VAL B O 1
ATOM 2854 N N . ALA B 1 123 ? -15.461 -0.754 -2.326 1 98.88 123 ALA B N 1
ATOM 2855 C CA . ALA B 1 123 ? -15.18 -1.388 -1.041 1 98.88 123 ALA B CA 1
ATOM 2856 C C . ALA B 1 123 ? -14.297 -0.499 -0.174 1 98.88 123 ALA B C 1
ATOM 2858 O O . ALA B 1 123 ? -13.578 0.361 -0.688 1 98.88 123 ALA B O 1
ATOM 2859 N N . ALA B 1 124 ? -14.352 -0.693 1.094 1 98.88 124 ALA B N 1
ATOM 2860 C CA . ALA B 1 124 ? -13.469 -0.049 2.066 1 98.88 124 ALA B CA 1
ATOM 2861 C C . ALA B 1 124 ? -13.258 -0.939 3.287 1 98.88 124 ALA B C 1
ATOM 2863 O O . ALA B 1 124 ? -14.078 -1.813 3.576 1 98.88 124 ALA B O 1
ATOM 2864 N N . LEU B 1 125 ? -12.195 -0.742 4.043 1 98.88 125 LEU B N 1
ATOM 2865 C CA . LEU B 1 125 ? -11.992 -1.48 5.285 1 98.88 125 LEU B CA 1
ATOM 2866 C C . LEU B 1 125 ? -13.016 -1.07 6.336 1 98.88 125 LEU B C 1
ATOM 2868 O O . LEU B 1 125 ? -13.594 -1.925 7.016 1 98.88 125 LEU B O 1
ATOM 2872 N N . GLN B 1 126 ? -13.234 0.24 6.395 1 98.62 126 GLN B N 1
ATOM 2873 C CA . GLN B 1 126 ? -14.156 0.751 7.406 1 98.62 126 GLN B CA 1
ATOM 2874 C C . GLN B 1 126 ? -15.219 1.649 6.781 1 98.62 126 GLN B C 1
ATOM 2876 O O . GLN B 1 126 ? -14.945 2.367 5.816 1 98.62 126 GLN B O 1
ATOM 2881 N N . TRP B 1 127 ? -16.359 1.569 7.367 1 98.19 127 TRP B N 1
ATOM 2882 C CA . TRP B 1 127 ? -17.5 2.408 7.016 1 98.19 127 TRP B CA 1
ATOM 2883 C C . TRP B 1 127 ? -18.062 3.098 8.25 1 98.19 127 TRP B C 1
ATOM 2885 O O . TRP B 1 127 ? -18.516 2.436 9.188 1 98.19 127 TRP B O 1
ATOM 2895 N N . ILE B 1 128 ? -17.984 4.422 8.25 1 97.12 128 ILE B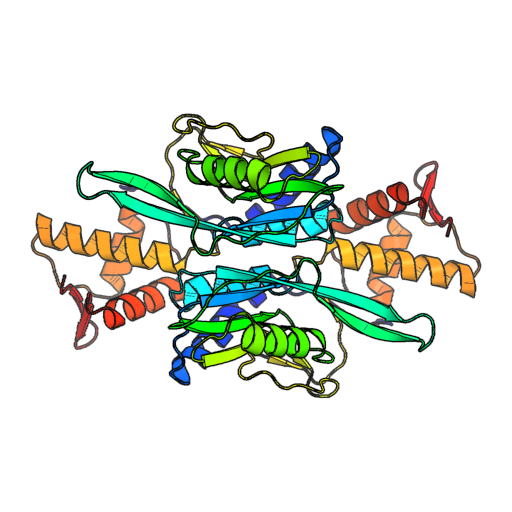 N 1
ATOM 2896 C CA . ILE B 1 128 ? -18.594 5.168 9.336 1 97.12 128 ILE B CA 1
ATOM 2897 C C . ILE B 1 128 ? -20.062 5.445 9.016 1 97.12 128 ILE B C 1
ATOM 2899 O O . ILE B 1 128 ? -20.391 6.492 8.445 1 97.12 128 ILE B O 1
ATOM 2903 N N . SER B 1 129 ? -20.875 4.699 9.555 1 96.56 129 SER B N 1
ATOM 2904 C CA . SER B 1 129 ? -22.266 4.641 9.109 1 96.56 129 SER B CA 1
ATOM 2905 C C . SER B 1 129 ? -23.062 5.844 9.609 1 96.56 129 SER B C 1
ATOM 2907 O O . SER B 1 129 ? -24.062 6.227 9 1 96.56 129 SER B O 1
ATOM 2909 N N . THR B 1 130 ? -22.625 6.492 10.609 1 95.5 130 THR B N 1
ATOM 2910 C CA . THR B 1 130 ? -23.406 7.562 11.227 1 95.5 130 THR B CA 1
ATOM 2911 C C . THR B 1 130 ? -23.188 8.883 10.484 1 95.5 130 THR B C 1
ATOM 2913 O O . THR B 1 130 ? -23.953 9.828 10.656 1 95.5 130 THR B O 1
ATOM 2916 N N . VAL B 1 131 ? -22.188 8.922 9.609 1 92.62 131 VAL B N 1
ATOM 2917 C CA . VAL B 1 131 ? -21.844 10.195 8.977 1 92.62 131 VAL B CA 1
ATOM 2918 C C . VAL B 1 131 ? -21.875 10.039 7.461 1 92.62 131 VAL B C 1
ATOM 2920 O O . VAL B 1 131 ? -22.188 10.992 6.738 1 92.62 131 VAL B O 1
ATOM 2923 N N . ALA B 1 132 ? -21.625 8.891 6.996 1 92.88 132 ALA B N 1
ATOM 2924 C CA . ALA B 1 132 ? -21.453 8.656 5.566 1 92.88 132 ALA B CA 1
ATOM 2925 C C . ALA B 1 132 ? -22.766 8.805 4.816 1 92.88 132 ALA B C 1
ATOM 2927 O O . ALA B 1 132 ? -23.812 8.352 5.293 1 92.88 132 ALA B O 1
ATOM 2928 N N . LYS B 1 133 ? -22.688 9.406 3.686 1 91.12 133 LYS B N 1
ATOM 2929 C CA . LYS B 1 133 ? -23.844 9.539 2.791 1 91.12 133 LYS B CA 1
ATOM 2930 C C . LYS B 1 133 ? -23.844 8.445 1.73 1 91.12 133 LYS B C 1
ATOM 2932 O O . LYS B 1 133 ? -24.766 8.359 0.92 1 91.12 133 LYS B O 1
ATOM 2937 N N . PHE B 1 134 ? -22.781 7.734 1.748 1 92.31 134 PHE B N 1
ATOM 2938 C CA . PHE B 1 134 ? -22.594 6.664 0.776 1 92.31 134 PHE B CA 1
ATOM 2939 C C . PHE B 1 134 ? -22.188 5.367 1.469 1 92.31 134 PHE B C 1
ATOM 2941 O O . PHE B 1 134 ? -21.266 5.359 2.281 1 92.31 134 PHE B O 1
ATOM 2948 N N . LYS B 1 135 ? -22.953 4.348 1.275 1 96.75 135 LYS B N 1
ATOM 2949 C CA . LYS B 1 135 ? -22.578 3.025 1.767 1 96.75 135 LYS B CA 1
ATOM 2950 C C . LYS B 1 135 ? -21.859 2.223 0.685 1 96.75 135 LYS B C 1
ATOM 2952 O O . LYS B 1 135 ? -22.422 1.986 -0.391 1 96.75 135 LYS B O 1
ATOM 2957 N N . PRO B 1 136 ? -20.688 1.742 0.925 1 98.5 136 PRO B N 1
ATOM 2958 C CA . PRO B 1 136 ? -20 0.929 -0.087 1 98.5 136 PRO B CA 1
ATOM 2959 C C . PRO B 1 136 ? -20.656 -0.437 -0.282 1 98.5 136 PRO B C 1
ATOM 2961 O O . PRO B 1 136 ? -21.406 -0.899 0.587 1 98.5 136 PRO B O 1
ATOM 2964 N N . ASP B 1 137 ? -20.438 -1.02 -1.438 1 98.69 137 ASP B N 1
ATOM 2965 C CA . ASP B 1 137 ? -20.953 -2.361 -1.68 1 98.69 137 ASP B CA 1
ATOM 2966 C C . ASP B 1 137 ? -20.406 -3.357 -0.663 1 98.69 137 ASP B C 1
ATOM 2968 O O . ASP B 1 137 ? -21.109 -4.281 -0.245 1 98.69 137 ASP B O 1
ATOM 2972 N N . TYR B 1 138 ? -19.109 -3.166 -0.259 1 98.88 138 TYR B N 1
ATOM 2973 C CA . TYR B 1 138 ? -18.469 -4.039 0.713 1 98.88 138 TYR B CA 1
ATOM 2974 C C . TYR B 1 138 ? -17.688 -3.227 1.743 1 98.88 138 TYR B C 1
ATOM 2976 O O . TYR B 1 138 ? -17.062 -2.223 1.404 1 98.88 138 TYR B O 1
ATOM 2984 N N . TYR B 1 139 ? -17.734 -3.629 2.963 1 98.88 139 TYR B N 1
ATOM 2985 C CA . TYR B 1 139 ? -16.906 -3.148 4.059 1 98.88 139 TYR B CA 1
ATOM 2986 C C . TYR B 1 139 ? -16.656 -4.258 5.07 1 98.88 139 TYR B C 1
ATOM 2988 O O . TYR B 1 139 ? -17.391 -5.238 5.137 1 98.88 139 TYR B O 1
ATOM 2996 N N . TYR B 1 140 ? -15.609 -4.09 5.867 1 98.88 140 TYR B N 1
ATOM 2997 C CA . TYR B 1 140 ? -15.328 -5.109 6.871 1 98.88 140 TYR B CA 1
ATOM 2998 C C . TYR B 1 140 ? -15.805 -4.664 8.25 1 98.88 140 TYR B C 1
ATOM 3000 O O . TYR B 1 140 ? -16.469 -5.43 8.961 1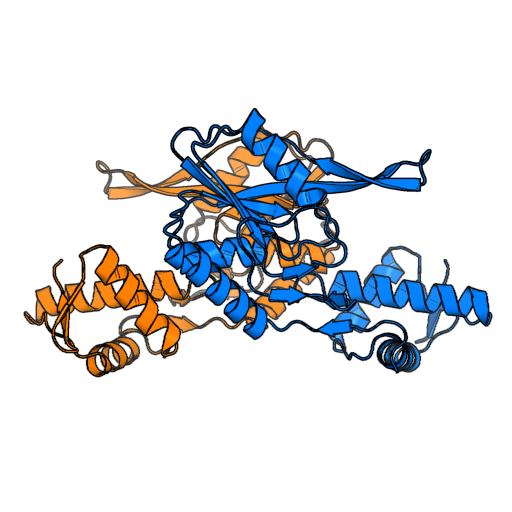 98.88 140 TYR B O 1
ATOM 3008 N N . ILE B 1 141 ? -15.547 -3.422 8.656 1 98.62 141 ILE B N 1
ATOM 3009 C CA . ILE B 1 141 ? -15.898 -2.916 9.984 1 98.62 141 ILE B CA 1
ATOM 3010 C C . ILE B 1 141 ? -16.875 -1.75 9.844 1 98.62 141 ILE B C 1
ATOM 3012 O O . ILE B 1 141 ? -16.594 -0.781 9.133 1 98.62 141 ILE B O 1
ATOM 3016 N N . GLU B 1 142 ? -17.953 -1.859 10.469 1 98.44 142 GLU B N 1
ATOM 3017 C CA . GLU B 1 142 ? -18.844 -0.711 10.656 1 98.44 142 GLU B CA 1
ATOM 3018 C C . GLU B 1 142 ? -18.453 0.077 11.906 1 98.44 142 GLU B C 1
ATOM 3020 O O . GLU B 1 142 ? -18.359 -0.487 13 1 98.44 142 GLU B O 1
ATOM 3025 N N . VAL B 1 143 ? -18.203 1.338 11.711 1 97.62 143 VAL B N 1
ATOM 3026 C CA . VAL B 1 143 ? -17.844 2.213 12.82 1 97.62 143 VAL B CA 1
ATOM 3027 C C . VAL B 1 143 ? -19 3.156 13.141 1 97.62 143 VAL B C 1
ATOM 3029 O O . VAL B 1 143 ? -19.531 3.822 12.242 1 97.62 143 VAL B O 1
ATOM 3032 N N . ARG B 1 144 ? -19.359 3.324 14.398 1 96.06 144 ARG B N 1
ATOM 3033 C CA . ARG B 1 144 ? -20.5 4.16 14.773 1 96.06 144 ARG B CA 1
ATOM 3034 C C . ARG B 1 144 ? -20.062 5.305 15.688 1 96.06 144 ARG B C 1
ATOM 3036 O O . ARG B 1 144 ? -20.766 6.309 15.812 1 96.06 144 ARG B O 1
ATOM 3043 N N . GLU B 1 145 ? -18.938 5.047 16.297 1 91.5 145 GLU B N 1
ATOM 3044 C CA . GLU B 1 145 ? -18.422 6.082 17.188 1 91.5 145 GLU B CA 1
ATOM 3045 C C . GLU B 1 145 ? -17.344 6.918 16.5 1 91.5 145 GLU B C 1
ATOM 3047 O O . GLU B 1 145 ? -16.703 6.457 15.555 1 91.5 145 GLU B O 1
ATOM 3052 N N . TRP B 1 146 ? -17.344 8.07 16.984 1 86.06 146 TRP B N 1
ATOM 3053 C CA . TRP B 1 146 ? -16.328 8.938 16.406 1 86.06 146 TRP B CA 1
ATOM 3054 C C . TRP B 1 146 ? -14.961 8.656 17.031 1 86.06 146 TRP B C 1
ATOM 3056 O O . TRP B 1 146 ? -14.766 8.852 18.234 1 86.06 146 TRP B O 1
ATOM 3066 N N . VAL B 1 147 ? -14.109 8.164 16.406 1 94.12 147 VAL B N 1
ATOM 3067 C CA . VAL B 1 147 ? -12.711 7.902 16.734 1 94.12 147 VAL B CA 1
ATOM 3068 C C . VAL B 1 147 ? -11.836 8.125 15.508 1 94.12 147 VAL B C 1
ATOM 3070 O O . VAL B 1 147 ? -12.227 7.793 14.391 1 94.12 147 VAL B O 1
ATOM 3073 N N . TRP B 1 148 ? -10.727 8.758 15.734 1 95.62 148 TRP B N 1
ATOM 3074 C CA . TRP B 1 148 ? -9.773 8.906 14.641 1 95.62 148 TRP B CA 1
ATOM 3075 C C . TRP B 1 148 ? -8.93 7.648 14.484 1 95.62 148 TRP B C 1
ATOM 3077 O O . TRP B 1 148 ? -8.148 7.305 15.367 1 95.62 148 TRP B O 1
ATOM 3087 N N . PHE B 1 149 ? -9.062 7.055 13.383 1 97.19 149 PHE B N 1
ATOM 3088 C CA . PHE B 1 149 ? -8.211 5.906 13.086 1 97.19 149 PHE B CA 1
ATOM 3089 C C . PHE B 1 149 ? -6.914 6.348 12.43 1 97.19 149 PHE B C 1
ATOM 3091 O O . PHE B 1 149 ? -6.918 6.832 11.289 1 97.19 149 PHE B O 1
ATOM 3098 N N . GLN B 1 150 ? -5.902 6.184 13.102 1 97.88 150 GLN B N 1
ATOM 3099 C CA . GLN B 1 150 ? -4.59 6.5 12.547 1 97.88 150 GLN B CA 1
ATOM 3100 C C . GLN B 1 150 ? -3.936 5.266 11.945 1 97.88 150 GLN B C 1
ATOM 3102 O O . GLN B 1 150 ? -3.422 4.41 12.664 1 97.88 150 GLN B O 1
ATOM 3107 N N . TYR B 1 151 ? -3.922 5.25 10.648 1 98.56 151 TYR B N 1
ATOM 3108 C CA . TYR B 1 151 ? -3.355 4.117 9.93 1 98.56 151 TYR B CA 1
ATOM 3109 C C . TYR B 1 151 ? -1.833 4.184 9.914 1 98.56 151 TYR B C 1
ATOM 3111 O O . TYR B 1 151 ? -1.251 5.262 10.062 1 98.56 151 TYR B O 1
ATOM 3119 N N . PRO B 1 152 ? -1.183 3 9.68 1 98.38 152 PRO B N 1
ATOM 3120 C CA . PRO B 1 152 ? 0.282 3.004 9.656 1 98.38 152 PRO B CA 1
ATOM 3121 C C . PRO B 1 152 ? 0.85 3.891 8.547 1 98.38 152 PRO B C 1
ATOM 3123 O O . PRO B 1 152 ? 1.932 4.461 8.703 1 98.38 152 PRO B O 1
ATOM 3126 N N . TRP B 1 153 ? 0.121 4.102 7.477 1 98.69 153 TRP B N 1
ATOM 3127 C CA . TRP B 1 153 ? 0.64 4.848 6.336 1 98.69 153 TRP B CA 1
ATOM 3128 C C . TRP B 1 153 ? 0.3 6.328 6.449 1 98.69 153 TRP B C 1
ATOM 3130 O O . TRP B 1 153 ? 0.609 7.117 5.551 1 98.69 153 TRP B O 1
ATOM 3140 N N . THR B 1 154 ? -0.351 6.758 7.477 1 98.12 154 THR B N 1
ATOM 3141 C CA . THR B 1 154 ? -0.613 8.172 7.719 1 98.12 154 THR B CA 1
ATOM 3142 C C . THR B 1 154 ? -0.014 8.609 9.055 1 98.12 154 THR B C 1
ATOM 3144 O O . THR B 1 154 ? -0.276 9.719 9.523 1 98.12 154 THR B O 1
ATOM 3147 N N . ARG B 1 155 ? 0.757 7.762 9.68 1 98.44 155 ARG B N 1
ATOM 3148 C CA . ARG B 1 155 ? 1.193 7.965 11.055 1 98.44 155 ARG B CA 1
ATOM 3149 C C . ARG B 1 155 ? 1.974 9.266 11.195 1 98.44 155 ARG B C 1
ATOM 3151 O O . ARG B 1 155 ? 1.706 10.062 12.094 1 98.44 155 ARG B O 1
ATOM 3158 N N . LEU B 1 156 ? 2.857 9.523 10.297 1 98.62 156 LEU B N 1
ATOM 3159 C CA . LEU B 1 156 ? 3.684 10.719 10.414 1 98.62 156 LEU B CA 1
ATOM 3160 C C . LEU B 1 156 ? 2.869 11.969 10.109 1 98.62 156 LEU B C 1
ATOM 3162 O O . LEU B 1 156 ? 2.908 12.938 10.875 1 98.62 156 LEU B O 1
ATOM 3166 N N . GLU B 1 157 ? 2.141 11.977 9.031 1 98.25 157 GLU B N 1
ATOM 3167 C CA . GLU B 1 157 ? 1.37 13.156 8.656 1 98.25 157 GLU B CA 1
ATOM 3168 C C . GLU B 1 157 ? 0.328 13.492 9.719 1 98.25 157 GLU B C 1
ATOM 3170 O O . GLU B 1 157 ? 0.125 14.664 10.047 1 98.25 157 GLU B O 1
ATOM 3175 N N . ASP B 1 158 ? -0.335 12.453 10.289 1 98.12 158 ASP B N 1
ATOM 3176 C CA . ASP B 1 158 ? -1.294 12.68 11.367 1 98.12 158 ASP B CA 1
ATOM 3177 C C . ASP B 1 158 ? -0.604 13.25 12.602 1 98.12 158 ASP B C 1
ATOM 3179 O O . ASP B 1 158 ? -1.108 14.188 13.227 1 98.12 158 ASP B O 1
ATOM 3183 N N . THR B 1 159 ? 0.515 12.648 12.945 1 98.62 159 THR B N 1
ATOM 3184 C CA . THR B 1 159 ? 1.253 13.094 14.117 1 98.62 159 THR B CA 1
ATOM 3185 C C . THR B 1 159 ? 1.67 14.555 13.977 1 98.62 159 THR B C 1
ATOM 3187 O O . THR B 1 159 ? 1.51 15.344 14.914 1 98.62 159 THR B O 1
ATOM 3190 N N . MET B 1 160 ? 2.152 14.891 12.836 1 98.56 160 MET B N 1
ATOM 3191 C CA . MET B 1 160 ? 2.562 16.266 12.57 1 98.56 160 MET B CA 1
ATOM 3192 C C . MET B 1 160 ? 1.386 17.234 12.727 1 98.56 160 MET B C 1
ATOM 3194 O O . MET B 1 160 ? 1.506 18.266 13.383 1 98.56 160 MET B O 1
ATOM 3198 N N . GLN B 1 161 ? 0.289 16.875 12.172 1 97.81 161 GLN B N 1
ATOM 3199 C CA . GLN B 1 161 ? -0.897 17.719 12.242 1 97.81 161 GLN B CA 1
ATOM 3200 C C . GLN B 1 161 ? -1.399 17.844 13.672 1 97.81 161 GLN B C 1
ATOM 3202 O O . GLN B 1 161 ? -1.841 18.922 14.094 1 97.81 161 GLN B O 1
ATOM 3207 N N . PHE B 1 162 ? -1.363 16.75 14.367 1 98.25 162 PHE B N 1
ATOM 3208 C CA . PHE B 1 162 ? -1.828 16.734 15.75 1 98.25 162 PHE B CA 1
ATOM 3209 C C . PHE B 1 162 ? -0.949 17.609 16.641 1 98.25 162 PHE B C 1
ATOM 3211 O O . PHE B 1 162 ? -1.455 18.359 17.469 1 98.25 162 PHE B O 1
ATOM 3218 N N . ILE B 1 163 ? 0.32 17.516 16.453 1 98.5 163 ILE B N 1
ATOM 3219 C CA . ILE B 1 163 ? 1.238 18.344 17.234 1 98.5 163 ILE B CA 1
ATOM 3220 C C . ILE B 1 163 ? 1.006 19.812 16.906 1 98.5 163 ILE B C 1
ATOM 3222 O O . ILE B 1 163 ? 0.948 20.656 17.812 1 98.5 163 ILE B O 1
ATOM 3226 N N . LYS B 1 164 ? 0.895 20.094 15.641 1 98.31 164 LYS B N 1
ATOM 3227 C CA . LYS B 1 164 ? 0.625 21.469 15.227 1 98.31 164 LYS B CA 1
ATOM 3228 C C . LYS B 1 164 ? -0.634 22.016 15.891 1 98.31 164 LYS B C 1
ATOM 3230 O O . LYS B 1 164 ? -0.64 23.141 16.406 1 98.31 164 LYS B O 1
ATOM 3235 N N . ARG B 1 165 ? -1.653 21.234 15.867 1 97.38 165 ARG B N 1
ATOM 3236 C CA . ARG B 1 165 ? -2.926 21.625 16.469 1 97.38 165 ARG B CA 1
ATOM 3237 C C . ARG B 1 165 ? -2.775 21.891 17.953 1 97.38 165 ARG B C 1
ATOM 3239 O O . ARG B 1 165 ? -3.32 22.859 18.484 1 97.38 165 ARG B O 1
ATOM 3246 N N . MET B 1 166 ? -2.141 21 18.594 1 96.88 166 MET B N 1
ATOM 3247 C CA . MET B 1 166 ? -1.904 21.141 20.031 1 96.88 166 MET B CA 1
ATOM 3248 C C . MET B 1 166 ? -1.183 22.453 20.328 1 96.88 166 MET B C 1
ATOM 3250 O O . MET B 1 166 ? -1.582 23.188 21.234 1 96.88 166 MET B O 1
ATOM 3254 N N . MET B 1 167 ? -0.173 22.719 19.609 1 97.56 167 MET B N 1
ATOM 3255 C CA . MET B 1 167 ? 0.62 23.938 19.828 1 97.56 167 MET B CA 1
ATOM 3256 C C . MET B 1 167 ? -0.193 25.188 19.5 1 97.56 167 MET B C 1
ATOM 3258 O O . MET B 1 167 ? -0.125 26.172 20.234 1 97.56 167 MET B O 1
ATOM 3262 N N . GLU B 1 168 ? -0.878 25.094 18.438 1 97.62 168 GLU B N 1
ATOM 3263 C CA . GLU B 1 168 ? -1.723 26.219 18.031 1 97.62 168 GLU B CA 1
ATOM 3264 C C . GLU B 1 168 ? -2.756 26.547 19.109 1 97.62 168 GLU B C 1
ATOM 3266 O O . GLU B 1 168 ? -2.945 27.703 19.453 1 97.62 168 GLU B O 1
ATOM 3271 N N . GLU B 1 169 ? -3.375 25.547 19.594 1 96.94 169 GLU B N 1
ATOM 3272 C CA . GLU B 1 169 ? -4.398 25.75 20.625 1 96.94 169 GLU B CA 1
ATOM 3273 C C . GLU B 1 169 ? -3.787 26.266 21.922 1 96.94 169 GLU B C 1
ATOM 3275 O O . GLU B 1 169 ? -4.363 27.125 22.578 1 96.94 169 GLU B O 1
ATOM 3280 N N . ALA B 1 170 ? -2.691 25.703 22.312 1 96.5 170 ALA B N 1
ATOM 3281 C CA . ALA B 1 170 ? -2.016 26.141 23.531 1 96.5 170 ALA B CA 1
ATOM 3282 C C . ALA B 1 170 ? -1.577 27.609 23.422 1 96.5 170 ALA B C 1
ATOM 3284 O O . ALA B 1 170 ? -1.663 28.359 24.391 1 96.5 170 ALA B O 1
ATOM 3285 N N . ALA B 1 171 ? -1.093 27.922 22.281 1 97.12 171 ALA B N 1
ATOM 3286 C CA . ALA B 1 171 ? -0.7 29.312 22.031 1 97.12 171 ALA B CA 1
ATOM 3287 C C . ALA B 1 171 ? -1.903 30.234 22.125 1 97.12 171 ALA B C 1
ATOM 3289 O O . ALA B 1 171 ? -1.82 31.312 22.734 1 97.12 171 ALA B O 1
ATOM 3290 N N . ARG B 1 172 ? -2.939 29.828 21.547 1 96.94 172 ARG B N 1
ATOM 3291 C CA . ARG B 1 172 ? -4.148 30.641 21.484 1 96.94 172 ARG B CA 1
ATOM 3292 C C . ARG B 1 172 ? -4.801 30.75 22.859 1 96.94 172 ARG B C 1
ATOM 3294 O O . ARG B 1 172 ? -5.195 31.844 23.281 1 96.94 172 ARG B O 1
ATOM 3301 N N . GLU B 1 173 ? -4.824 29.656 23.562 1 95.81 173 GLU B N 1
ATOM 3302 C CA . GLU B 1 173 ? -5.609 29.594 24.797 1 95.81 173 GLU B CA 1
ATOM 3303 C C . GLU B 1 173 ? -4.766 29.984 26 1 95.81 173 GLU B C 1
ATOM 3305 O O . GLU B 1 173 ? -5.281 30.547 26.969 1 95.81 173 GLU B O 1
ATOM 3310 N N . GLU B 1 174 ? -3.535 29.641 26.016 1 95.38 174 GLU B N 1
ATOM 3311 C CA . GLU B 1 174 ? -2.715 29.797 27.203 1 95.38 174 GLU B CA 1
ATOM 3312 C C . GLU B 1 174 ? -1.521 30.703 26.953 1 95.38 174 GLU B C 1
ATOM 3314 O O . GLU B 1 174 ? -0.77 31.031 27.875 1 95.38 174 GLU B O 1
ATOM 3319 N N . GLY B 1 175 ? -1.295 31.016 25.734 1 96 175 GLY B N 1
ATOM 3320 C CA . GLY B 1 175 ? -0.139 31.828 25.375 1 96 175 GLY B CA 1
ATOM 3321 C C . GLY B 1 175 ? 1.16 31.047 25.375 1 96 175 GLY B C 1
ATOM 3322 O O . GLY B 1 175 ? 2.24 31.625 25.266 1 96 175 GLY B O 1
ATOM 3323 N N . LYS B 1 176 ? 1.093 29.75 25.5 1 97.25 176 LYS B N 1
ATOM 3324 C CA . LYS B 1 176 ? 2.293 28.922 25.531 1 97.25 176 LYS B CA 1
ATOM 3325 C C . LYS B 1 176 ? 2.83 28.672 24.125 1 97.25 176 LYS B C 1
ATOM 3327 O O . LYS B 1 176 ? 2.125 28.125 23.266 1 97.25 176 LYS B O 1
ATOM 3332 N N . ARG B 1 177 ? 4.117 28.953 23.938 1 97.44 177 ARG B N 1
ATOM 3333 C CA . ARG B 1 177 ? 4.695 28.812 22.594 1 97.44 177 ARG B CA 1
ATOM 3334 C C . ARG B 1 177 ? 5.984 27.984 22.656 1 97.44 177 ARG B C 1
ATOM 3336 O O . ARG B 1 177 ? 6.477 27.531 21.625 1 97.44 177 ARG B O 1
ATOM 3343 N N . GLU B 1 178 ? 6.508 27.812 23.859 1 97.88 178 GLU B N 1
ATOM 3344 C CA . GLU B 1 178 ? 7.746 27.047 24.031 1 97.88 178 GLU B CA 1
ATOM 3345 C C . GLU B 1 178 ? 7.473 25.672 24.609 1 97.88 178 GLU B C 1
ATOM 3347 O O . GLU B 1 178 ? 6.695 25.531 25.562 1 97.88 178 GLU B O 1
ATOM 3352 N N . TRP B 1 179 ? 8.086 24.703 23.969 1 98.25 179 TRP B N 1
ATOM 3353 C CA . TRP B 1 179 ? 7.855 23.312 24.344 1 98.25 179 TRP B CA 1
ATOM 3354 C C . TRP B 1 179 ? 9.172 22.547 24.406 1 98.25 179 TRP B C 1
ATOM 3356 O O . TRP B 1 179 ? 10.008 22.656 23.516 1 98.25 179 TRP B O 1
ATOM 3366 N N . THR B 1 180 ? 9.328 21.75 25.484 1 97.94 180 THR B N 1
ATOM 3367 C CA . THR B 1 180 ? 10.359 20.719 25.438 1 97.94 180 THR B CA 1
ATOM 3368 C C . THR B 1 180 ? 9.844 19.469 24.719 1 97.94 180 THR B C 1
ATOM 3370 O O . THR B 1 180 ? 8.633 19.312 24.531 1 97.94 180 THR B O 1
ATOM 3373 N N . TYR B 1 181 ? 10.75 18.625 24.297 1 97.88 181 TYR B N 1
ATOM 3374 C CA . TYR B 1 181 ? 10.375 17.375 23.656 1 97.88 181 TYR B CA 1
ATOM 3375 C C . TYR B 1 181 ? 9.469 16.547 24.562 1 97.88 181 TYR B C 1
ATOM 3377 O O . TYR B 1 181 ? 8.445 16.031 24.109 1 97.88 181 TYR B O 1
ATOM 3385 N N . ASP B 1 182 ? 9.789 16.5 25.828 1 97.75 182 ASP B N 1
ATOM 3386 C CA . ASP B 1 182 ? 9.023 15.719 26.781 1 97.75 182 ASP B CA 1
ATOM 3387 C C . ASP B 1 182 ? 7.625 16.312 26.984 1 97.75 182 ASP B C 1
ATOM 3389 O O . ASP B 1 182 ? 6.648 15.562 27.125 1 97.75 182 ASP B O 1
ATOM 3393 N N . GLU B 1 183 ? 7.527 17.547 27.031 1 98 183 GLU B N 1
ATOM 3394 C CA . GLU B 1 183 ? 6.23 18.203 27.156 1 98 183 GLU B CA 1
ATOM 3395 C C . GLU B 1 183 ? 5.332 17.891 25.969 1 98 183 GLU B C 1
ATOM 3397 O O . GLU B 1 183 ? 4.125 17.672 26.125 1 98 183 GLU B O 1
ATOM 3402 N N . ILE B 1 184 ? 5.902 17.953 24.812 1 98.31 184 ILE B N 1
ATOM 3403 C CA . ILE B 1 184 ? 5.152 17.672 23.594 1 98.31 184 ILE B CA 1
ATOM 3404 C C . ILE B 1 184 ? 4.598 16.25 23.641 1 98.31 184 ILE B C 1
ATOM 3406 O O . ILE B 1 184 ? 3.412 16.016 23.391 1 98.31 184 ILE B O 1
ATOM 3410 N N . LYS B 1 185 ? 5.457 15.289 24 1 98.19 185 LYS B N 1
ATOM 3411 C CA . LYS B 1 185 ? 5.031 13.891 24.094 1 98.19 185 LYS B CA 1
ATOM 3412 C C . LYS B 1 185 ? 3.922 13.719 25.125 1 98.19 185 LYS B C 1
ATOM 3414 O O . LYS B 1 185 ? 2.926 13.047 24.859 1 98.19 185 LYS B O 1
ATOM 3419 N N . LYS B 1 186 ? 4.125 14.281 26.281 1 97.75 186 LYS B N 1
ATOM 3420 C CA . LYS B 1 186 ? 3.146 14.172 27.359 1 97.75 186 LYS B CA 1
ATOM 3421 C C . LYS B 1 186 ? 1.799 14.75 26.938 1 97.75 186 LYS B C 1
ATOM 3423 O O . LYS B 1 186 ? 0.756 14.133 27.172 1 97.75 186 LYS B O 1
ATOM 3428 N N . LYS B 1 187 ? 1.808 15.945 26.344 1 97.38 187 LYS B N 1
ATOM 3429 C CA . LYS B 1 187 ? 0.569 16.578 25.906 1 97.38 187 LYS B CA 1
ATOM 3430 C C . LYS B 1 187 ? -0.11 15.766 24.812 1 97.38 187 LYS B C 1
ATOM 3432 O O . LYS B 1 187 ? -1.338 15.672 24.766 1 97.38 187 LYS B O 1
ATOM 3437 N N . PHE B 1 188 ? 0.703 15.258 23.906 1 98.25 188 PHE B N 1
ATOM 3438 C CA . PHE B 1 188 ? 0.173 14.43 22.844 1 98.25 188 PHE B CA 1
ATOM 3439 C C . PHE B 1 188 ? -0.608 13.25 23.406 1 98.25 188 PHE B C 1
ATOM 3441 O O . PHE B 1 188 ? -1.738 12.984 22.984 1 98.25 188 PHE B O 1
ATOM 3448 N N . VAL B 1 189 ? -0.029 12.539 24.328 1 97.88 189 VAL B N 1
ATOM 3449 C CA . VAL B 1 189 ? -0.677 11.383 24.953 1 97.88 189 VAL B CA 1
ATOM 3450 C C . VAL B 1 189 ? -1.932 11.836 25.688 1 97.88 189 VAL B C 1
ATOM 3452 O O . VAL B 1 189 ? -2.963 11.156 25.656 1 97.88 189 VAL B O 1
ATOM 3455 N N . GLU B 1 190 ? -1.847 12.914 26.312 1 97.19 190 GLU B N 1
ATOM 3456 C CA . GLU B 1 190 ? -2.988 13.453 27.047 1 97.19 190 GLU B CA 1
ATOM 3457 C C . GLU B 1 190 ? -4.145 13.773 26.109 1 97.19 190 GLU B C 1
ATOM 3459 O O . GLU B 1 190 ? -5.301 13.469 26.406 1 97.19 190 GLU B O 1
ATOM 3464 N N . TRP B 1 191 ? -3.863 14.406 24.969 1 97.44 191 TRP B N 1
ATOM 3465 C CA . TRP B 1 191 ? -4.883 14.922 24.062 1 97.44 191 TRP B CA 1
ATOM 3466 C C . TRP B 1 191 ? -5.457 13.797 23.203 1 97.44 191 TRP B C 1
ATOM 3468 O O . TRP B 1 191 ? -6.641 13.805 22.859 1 97.44 191 TRP B O 1
ATOM 3478 N N . TYR B 1 192 ? -4.59 12.828 22.859 1 97.56 192 TYR B N 1
ATOM 3479 C CA . TYR B 1 192 ? -5.016 11.898 21.812 1 97.56 192 TYR B CA 1
ATOM 3480 C C . TYR B 1 192 ? -5.066 10.469 22.344 1 97.56 192 TYR B C 1
ATOM 3482 O O . TYR B 1 192 ? -5.613 9.578 21.688 1 97.56 192 TYR B O 1
ATOM 3490 N N . GLY B 1 193 ? -4.449 10.195 23.484 1 96.69 193 GLY B N 1
ATOM 3491 C CA . GLY B 1 193 ? -4.609 8.93 24.172 1 96.69 193 GLY B CA 1
ATOM 3492 C C . GLY B 1 193 ? -3.711 7.836 23.625 1 96.69 193 GLY B C 1
ATOM 3493 O O . GLY B 1 193 ? -3.918 6.652 23.922 1 96.69 193 GLY B O 1
ATOM 3494 N N . VAL B 1 194 ? -2.73 8.258 22.781 1 97.5 194 VAL B N 1
ATOM 3495 C CA . VAL B 1 194 ? -1.859 7.254 22.172 1 97.5 194 VAL B CA 1
ATOM 3496 C C . VAL B 1 194 ? -0.411 7.734 22.219 1 97.5 194 VAL B C 1
ATOM 3498 O O . VAL B 1 194 ? -0.151 8.938 22.328 1 97.5 194 VAL B O 1
ATOM 3501 N N . ASP B 1 195 ? 0.483 6.758 22.266 1 97.81 195 ASP B N 1
ATOM 3502 C CA . ASP B 1 195 ? 1.91 6.988 22.062 1 97.81 195 ASP B CA 1
ATOM 3503 C C . ASP B 1 195 ? 2.375 6.43 20.719 1 97.81 195 ASP B C 1
ATOM 3505 O O . ASP B 1 195 ? 2.42 5.211 20.531 1 97.81 195 ASP B O 1
ATOM 3509 N N . VAL B 1 196 ? 2.785 7.281 19.781 1 97.81 196 VAL B N 1
ATOM 3510 C CA . VAL B 1 196 ? 3.066 6.879 18.406 1 97.81 196 VAL B CA 1
ATOM 3511 C C . VAL B 1 196 ? 4.535 6.477 18.281 1 97.81 196 VAL B C 1
ATOM 3513 O O . VAL B 1 196 ? 4.965 6.012 17.219 1 97.81 196 VAL B O 1
ATOM 3516 N N . GLY B 1 197 ? 5.336 6.66 19.297 1 97 197 GLY B N 1
ATOM 3517 C CA . GLY B 1 197 ? 6.742 6.281 19.297 1 97 197 GLY B CA 1
ATOM 3518 C C . GLY B 1 197 ? 7.668 7.43 18.938 1 97 197 GLY B C 1
ATOM 3519 O O . GLY B 1 197 ? 7.285 8.336 18.203 1 97 197 GLY B O 1
ATOM 3520 N N . ASP B 1 198 ? 8.906 7.406 19.375 1 97.5 198 ASP B N 1
ATOM 3521 C CA . ASP B 1 198 ? 9.883 8.484 19.297 1 97.5 198 ASP B CA 1
ATOM 3522 C C . ASP B 1 198 ? 10.164 8.875 17.844 1 97.5 198 ASP B C 1
ATOM 3524 O O . ASP B 1 198 ? 10.312 10.062 17.547 1 97.5 198 ASP B O 1
ATOM 3528 N N . LEU B 1 199 ? 10.18 7.91 17.016 1 97.5 199 LEU B N 1
ATOM 3529 C CA . LEU B 1 199 ? 10.469 8.172 15.617 1 97.5 199 LEU B CA 1
ATOM 3530 C C . LEU B 1 199 ? 9.477 9.18 15.039 1 97.5 199 LEU B C 1
ATOM 3532 O O . LEU B 1 199 ? 9.883 10.164 14.414 1 97.5 199 LEU B O 1
ATOM 3536 N N . TYR B 1 200 ? 8.242 8.969 15.289 1 98.56 200 TYR B N 1
ATOM 3537 C CA . TYR B 1 200 ? 7.203 9.781 14.656 1 98.56 200 TYR B CA 1
ATOM 3538 C C . TYR B 1 200 ? 7.137 11.164 15.289 1 98.56 200 TYR B C 1
ATOM 3540 O O . TYR B 1 200 ? 6.875 12.156 14.609 1 98.56 200 TYR B O 1
ATOM 3548 N N . TYR B 1 201 ? 7.398 11.25 16.625 1 98.5 201 TYR B N 1
ATOM 3549 C CA . TYR B 1 201 ? 7.473 12.57 17.25 1 98.5 201 TYR B CA 1
ATOM 3550 C C . TYR B 1 201 ? 8.602 13.391 16.641 1 98.5 201 TYR B C 1
ATOM 3552 O O . TYR B 1 201 ? 8.398 14.539 16.25 1 98.5 201 TYR B O 1
ATOM 3560 N N . ARG B 1 202 ? 9.727 12.758 16.531 1 97.69 202 ARG B N 1
ATOM 3561 C CA . ARG B 1 202 ? 10.914 13.445 16.047 1 97.69 202 ARG B CA 1
ATOM 3562 C C . ARG B 1 202 ? 10.734 13.883 14.594 1 97.69 202 ARG B C 1
ATOM 3564 O O . ARG B 1 202 ? 11.023 15.031 14.25 1 97.69 202 ARG B O 1
ATOM 3571 N N . GLU B 1 203 ? 10.258 13.023 13.797 1 98.38 203 GLU B N 1
ATOM 3572 C CA . GLU B 1 203 ? 10.094 13.336 12.383 1 98.38 203 GLU B CA 1
ATOM 3573 C C . GLU B 1 203 ? 9 14.367 12.164 1 98.38 203 GLU B C 1
ATOM 3575 O O . GLU B 1 203 ? 9.094 15.195 11.258 1 98.38 203 GLU B O 1
ATOM 3580 N N . ALA B 1 204 ? 7.965 14.289 12.938 1 98.62 204 ALA B N 1
ATOM 3581 C CA . ALA B 1 204 ? 6.898 15.281 12.859 1 98.62 204 ALA B CA 1
ATOM 3582 C C . ALA B 1 204 ? 7.426 16.672 13.18 1 98.62 204 ALA B C 1
ATOM 3584 O O . ALA B 1 204 ? 7.117 17.641 12.484 1 98.62 204 ALA B O 1
ATOM 3585 N N . LEU B 1 205 ? 8.234 16.75 14.219 1 98.19 205 LEU B N 1
ATOM 3586 C CA . LEU B 1 205 ? 8.797 18.031 14.625 1 98.19 205 LEU B CA 1
ATOM 3587 C C . LEU B 1 205 ? 9.766 18.562 13.57 1 98.19 205 LEU B C 1
ATOM 3589 O O . LEU B 1 205 ? 9.82 19.766 13.312 1 98.19 205 LEU B O 1
ATOM 3593 N N . LEU B 1 206 ? 10.531 17.656 12.977 1 97 206 LEU B N 1
ATOM 3594 C CA . LEU B 1 206 ? 11.422 18.047 11.891 1 97 206 LEU B CA 1
ATOM 3595 C C . LEU B 1 206 ? 10.633 18.609 10.711 1 97 206 LEU B C 1
ATOM 3597 O O . LEU B 1 206 ? 11.039 19.625 10.117 1 97 206 LEU B O 1
ATOM 3601 N N . MET B 1 207 ? 9.539 18.016 10.398 1 97.06 207 MET B N 1
ATOM 3602 C CA . MET B 1 207 ? 8.688 18.484 9.305 1 97.06 207 MET B CA 1
ATOM 3603 C C . MET B 1 207 ? 8.109 19.859 9.625 1 97.06 207 MET B C 1
ATOM 3605 O O . MET B 1 207 ? 8.047 20.719 8.75 1 97.06 207 MET B O 1
ATOM 3609 N N . LEU B 1 208 ? 7.695 20.031 10.805 1 97.88 208 LEU B N 1
ATOM 3610 C CA . LEU B 1 208 ? 7.16 21.328 11.219 1 97.88 208 LEU B CA 1
ATOM 3611 C C . LEU B 1 208 ? 8.234 22.406 11.156 1 97.88 208 LEU B C 1
ATOM 3613 O O . LEU B 1 208 ? 7.945 23.547 10.805 1 97.88 208 LEU B O 1
ATOM 3617 N N . GLU B 1 209 ? 9.414 22.031 11.516 1 96.81 209 GLU B N 1
ATOM 3618 C CA . GLU B 1 209 ? 10.539 22.953 11.422 1 96.81 209 GLU B CA 1
ATOM 3619 C C . GLU B 1 209 ? 10.82 23.344 9.977 1 96.81 209 GLU B C 1
ATOM 3621 O O . GLU B 1 209 ? 11.016 24.531 9.68 1 96.81 209 GLU B O 1
ATOM 3626 N N . GLU B 1 210 ? 10.773 22.391 9.172 1 94.56 210 GLU B N 1
ATOM 3627 C CA . GLU B 1 210 ? 11.023 22.625 7.75 1 94.56 210 GLU B CA 1
ATOM 3628 C C . GLU B 1 210 ? 9.961 23.531 7.145 1 94.56 210 GLU B C 1
ATOM 3630 O O . GLU B 1 210 ? 10.25 24.297 6.223 1 94.56 210 GLU B O 1
ATOM 3635 N N . ARG B 1 211 ? 8.828 23.5 7.703 1 95.31 211 ARG B N 1
ATOM 3636 C CA . ARG B 1 211 ? 7.711 24.281 7.195 1 95.31 211 ARG B CA 1
ATOM 3637 C C . ARG B 1 211 ? 7.66 25.656 7.859 1 95.31 211 ARG B C 1
ATOM 3639 O O . ARG B 1 211 ? 6.781 26.469 7.555 1 95.31 211 ARG B O 1
ATOM 3646 N N . GLY B 1 212 ? 8.547 25.891 8.781 1 96.06 212 GLY B N 1
ATOM 3647 C CA . GLY B 1 212 ? 8.633 27.172 9.453 1 96.06 212 GLY B CA 1
ATOM 3648 C C . GLY B 1 212 ? 7.582 27.359 10.523 1 96.06 212 GLY B C 1
ATOM 3649 O O . GLY B 1 212 ? 7.363 28.469 11 1 96.06 212 GLY B O 1
ATOM 3650 N N . ILE B 1 213 ? 7.004 26.266 10.922 1 97.44 213 ILE B N 1
ATOM 3651 C CA . ILE B 1 213 ? 5.93 26.328 11.906 1 97.44 213 ILE B CA 1
ATOM 3652 C C . ILE B 1 213 ? 6.512 26.25 13.32 1 97.44 213 ILE B C 1
ATOM 3654 O O . ILE B 1 213 ? 5.969 26.828 14.25 1 97.44 213 ILE B O 1
ATOM 3658 N N . VAL B 1 214 ? 7.637 25.562 13.406 1 97.88 214 VAL B N 1
ATOM 3659 C CA . VAL B 1 214 ? 8.352 25.391 14.664 1 97.88 214 VAL B CA 1
ATOM 3660 C C . VAL B 1 214 ? 9.82 25.75 14.484 1 97.88 214 VAL B C 1
ATOM 3662 O O . VAL B 1 214 ? 10.391 25.547 13.406 1 97.88 214 VAL B O 1
ATOM 3665 N N . GLU B 1 215 ? 10.383 26.359 15.438 1 97.81 215 GLU B N 1
ATOM 3666 C CA . GLU B 1 215 ? 11.812 26.656 15.469 1 97.81 215 GLU B CA 1
ATOM 3667 C C . GLU B 1 215 ? 12.484 25.969 16.656 1 97.81 215 GLU B C 1
ATOM 3669 O O . GLU B 1 215 ? 11.992 26.047 17.781 1 97.81 215 GLU B O 1
ATOM 3674 N N . ARG B 1 216 ? 13.484 25.312 16.375 1 95.44 216 ARG B N 1
ATOM 3675 C CA . ARG B 1 216 ? 14.234 24.656 17.453 1 95.44 216 ARG B CA 1
ATOM 3676 C C . ARG B 1 216 ? 15.367 25.531 17.953 1 95.44 216 ARG B C 1
ATOM 3678 O O . ARG B 1 216 ? 16.219 25.969 17.156 1 95.44 216 ARG B O 1
ATOM 3685 N N . LYS B 1 217 ? 15.359 25.844 19.266 1 92.69 217 LYS B N 1
ATOM 3686 C CA . LYS B 1 217 ? 16.406 26.594 19.953 1 92.69 217 LYS B CA 1
ATOM 3687 C C . LYS B 1 217 ? 16.859 25.875 21.219 1 92.69 217 LYS B C 1
ATOM 3689 O O . LYS B 1 217 ? 16.094 25.75 22.188 1 92.69 217 LYS B O 1
ATOM 3694 N N . ASP B 1 218 ? 18.125 25.562 21.406 1 87.81 218 ASP B N 1
ATOM 3695 C CA . ASP B 1 218 ? 18.703 24.969 22.609 1 87.81 218 ASP B CA 1
ATOM 3696 C C . ASP B 1 218 ? 17.797 23.875 23.172 1 87.81 218 ASP B C 1
ATOM 3698 O O . ASP B 1 218 ? 17.438 23.906 24.344 1 87.81 218 ASP B O 1
ATOM 3702 N N . ASN B 1 219 ? 17.172 22.953 22.516 1 89.5 219 ASN B N 1
ATOM 3703 C CA . ASN B 1 219 ? 16.375 21.781 22.906 1 89.5 219 ASN B CA 1
ATOM 3704 C C . ASN B 1 219 ? 14.922 22.156 23.188 1 89.5 219 ASN B C 1
ATOM 3706 O O . ASN B 1 219 ? 14.227 21.438 23.906 1 89.5 219 ASN B O 1
ATOM 3710 N N . VAL B 1 220 ? 14.602 23.391 22.797 1 96.56 220 VAL B N 1
ATOM 3711 C CA . VAL B 1 220 ? 13.227 23.859 22.922 1 96.56 220 VAL B CA 1
ATOM 3712 C C . VAL B 1 220 ? 12.625 24.094 21.547 1 96.56 220 VAL B C 1
ATOM 3714 O O . VAL B 1 220 ? 13.312 24.578 20.641 1 96.56 220 VAL B O 1
ATOM 3717 N N . TYR B 1 221 ? 11.391 23.688 21.453 1 98.19 221 TYR B N 1
ATOM 3718 C CA . TYR B 1 221 ? 10.625 23.938 20.234 1 98.19 221 TYR B CA 1
ATOM 3719 C C . TYR B 1 221 ? 9.695 25.125 20.406 1 98.19 221 TYR B C 1
ATOM 3721 O O . TYR B 1 221 ? 8.828 25.125 21.281 1 98.19 221 TYR B O 1
ATOM 3729 N N . VAL B 1 222 ? 9.891 26.141 19.594 1 98.25 222 VAL B N 1
ATOM 3730 C CA . VAL B 1 222 ? 9.086 27.359 19.688 1 98.25 222 VAL B CA 1
ATOM 3731 C C . VAL B 1 222 ? 8.062 27.375 18.547 1 98.25 222 VAL B C 1
ATOM 3733 O O . VAL B 1 222 ? 8.422 27.328 17.375 1 98.25 222 VAL B O 1
ATOM 3736 N N . TYR B 1 223 ? 6.859 27.391 18.859 1 98.12 223 TYR B N 1
ATOM 3737 C CA . TYR B 1 223 ? 5.781 27.484 17.875 1 98.12 223 TYR B CA 1
ATOM 3738 C C . TYR B 1 223 ? 5.746 28.875 17.234 1 98.12 223 TYR B C 1
ATOM 3740 O O . TYR B 1 223 ? 5.598 29.875 17.938 1 98.12 223 TYR B O 1
ATOM 3748 N N . LYS B 1 224 ? 5.816 28.953 15.883 1 96.19 224 LYS B N 1
ATOM 3749 C CA . LYS B 1 224 ? 5.922 30.219 15.156 1 96.19 224 LYS B CA 1
ATOM 3750 C C . LYS B 1 224 ? 4.613 30.547 14.445 1 96.19 224 LYS B C 1
ATOM 3752 O O . LYS B 1 224 ? 4.457 31.641 13.898 1 96.19 224 LYS B O 1
ATOM 3757 N N . GLY B 1 225 ? 3.738 29.625 14.344 1 86.06 225 GLY B N 1
ATOM 3758 C CA . GLY B 1 225 ? 2.51 29.891 13.609 1 86.06 225 GLY B CA 1
ATOM 3759 C C . GLY B 1 225 ? 1.622 30.922 14.289 1 86.06 225 GLY B C 1
ATOM 3760 O O . GLY B 1 225 ? 1.829 31.25 15.461 1 86.06 225 GLY B O 1
#

InterPro domains:
  IPR000836 Phosphoribosyltransferase domain [PF00156] (17-149)
  IPR000836 Phosphoribosyltransferase domain [cd06223] (21-125)
  IPR029057 Phosphoribosyltransferase-like [G3DSA:3.40.50.2020] (4-185)
  IPR029057 Phosphoribosyltransferase-like [SSF53271] (8-161)

Secondary structure (DSSP, 8-state):
--SS-EEE--HHHHHHHHHHHHHHHHHTT---SEEEEEETTTHHHHHHHHHHHT--EEEEEEEEEEE-TTT--EEEEEES------TT-EEEEEEEEESS-HHHHHHHHHIIIII--SEEEEEEEEEETTT-S---SEEEEEE-S--EEE-GGGHHHHHHHHHHHHHHHHHHHH---EEEHHHHHHHHHHHHS----HHHHHHHHHHHHHTTSEEEETTEEEE--/--SS-EEE--HHHHHHHHHHHHHHHHHTT---SEEEEEETTTHHHHHHHHHHHT--EEEEEEEEEEE-TTT--EEEEEES------TT-EEEEEEEEESS-HHHHHHHHHIIIII--SEEEEEEEEEETTT-S---SEEEEEE-S--EEE-GGGHHHHHHHHHHHHHHHHHHHH---EEEHHHHHHHHHHHHS----HHHHHHHHHHHHHTTSEEEETTEEEE--

Nearest PDB structures (foldseek):
  4ts5-assembly1_B  TM=9.512E-01  e=9.524E-28  Saccharolobus solfataricus
  5bqo-assembly1_B  TM=9.281E-01  e=1.570E-16  Saccharolobus solfataricus P2
  1vdm-assembly1_F  TM=9.096E-01  e=1.749E-14  Pyrococcus horikoshii
  1vdm-assembly1_G  TM=9.075E-01  e=7.593E-13  Pyrococcus horikoshii
  7kl7-assembly1_A  TM=8.657E-01  e=2.563E-11  Helicobacter pylori

Radius of gyration: 23.31 Å; Cα contacts (8 Å, |Δi|>4): 913; chains: 2; bounding box: 48×72×59 Å